Protein AF-A0A937VJ10-F1 (afdb_monomer_lite)

Radius of gyration: 23.62 Å; chains: 1; bounding box: 60×44×67 Å

pLDDT: mean 88.99, std 10.82, range [24.97, 98.38]

Foldseek 3Di:
DPLPDDDDDLVVQLVVQVVCCVVVVDRSQVCCVPLPQVLLVQVVKGLWFDPVCVVVDDFFWEFPLVQAARDPPGDIDTFDGDGGNGRRAGMDGDQVSVVQVLLCLLVQQAGPVGDGSADNVRSCQQPDFSAFDAALQVFPQHDGWGHGNQWIWDDDPNFTKIKHWHDDGRKTKMKMAGNVVRDIDIDIGRYDDPRVVVRSQVVQQVVQVVVVHHRDDDDPDDQQFADPQVLQFAKWAWPDPVAPPRIWTWDDDPRFTWIDHPNDIFTWGDASRDPQWTQTPDPVQRHAIFHFWADPVSRRAKTDRAQTITGGPDDDPPVVTDDAAAPDDDPADLVQAFAKWAFPDSVQGIWGWHDHNNWIWIFGRYSNRDIFTWHDPDDQWTAGHPDPPRDWIKHFDDDDPRHGQWIQTPPTIIGGPDDPDPPD

Sequence (424 aa):
APGRRLAYSNDGFKIAGVVIEAVSGECADRYVAVHIMRPLHMDVSRARITAADRCRAATGYVRTAHHGASHGLHPRCLAPWVVGASADGSVIS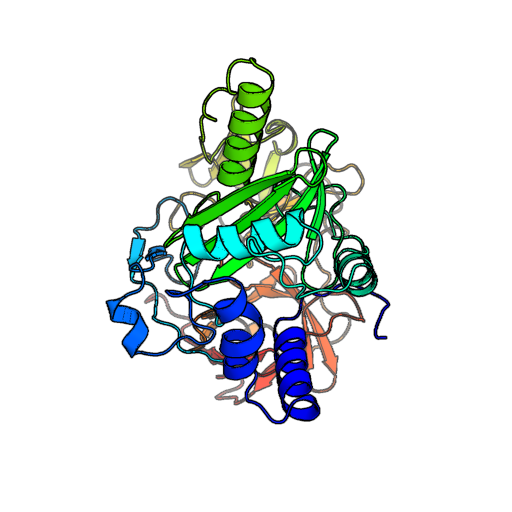SGPDLCALVRMFLREGQTDDGVRLLSPASWATMRRAHVGVPAGLLGSFGQDAQLGYGLFSGELDGHRCIWHPGRMPGFSALFLADLDERLGVVVLANGEAHIEQIALHALRAVRTARHGQAPPGLPVVDPCVCDAPEAFAGRFIAGDPETLPREVDLRSEDVYVTLAADGERVRLEPSRFARDAFLVPLPEWERYLLRVQRDADRLPVVLTHGSRWWKRATEHDVAAVLPAPPAAPMSVAADSVQGRYSSHNRFFPCLDVFARRGALLLAMPGPLGRESPLVEIGDGVFRVGEEDWHPERLVFDAFIDGRPTRARLDFEIYYREECDGPLC

Secondary structure (DSSP, 8-state):
-TTSS----HHHHHHHHHHHHHHHSS-HHHHHIIIIITTTT-TT-BSSB-GGGGGTSPPPEEE--SSS---TTSPEEEPPPP-B-STTT--B--HHHHHHHHHHHHTTTB-TTS-BSS-HHHHHHHTS--EEPPTTTTGGG-SS-EE-SS-EEEEETTEEEEEEEEEETTEEEEEEEETTTTEEEEEEESSS--HHHHHHHHHHHHHHHHTTPPPPPPP---TTB-SSGGGG-EEEEESSTT-SSSEEEEEEETTEEEEEETTEEEE-EE-SSSTTEEE-SSGGGSSS-EEEEE-TT--EEEEEETTEEEEESS----TTTSPPPPSS--SS-HHHH-EEEE-S-SSS-EEEEEEETTEEEEEE-STT-EEEEEEEEETTEEEESSSTT---EEEEEEEETTEEEEEEETTEEEEE----STT-

Structure (mmCIF, N/CA/C/O backbone):
data_AF-A0A937VJ10-F1
#
_entry.id   AF-A0A937VJ10-F1
#
loop_
_atom_site.group_PDB
_atom_site.id
_atom_site.type_symbol
_atom_site.label_atom_id
_atom_site.label_alt_id
_atom_site.label_comp_id
_atom_site.label_asym_id
_atom_site.label_entity_id
_atom_site.label_seq_id
_atom_site.pdbx_PDB_ins_code
_atom_site.Cartn_x
_atom_site.Cartn_y
_atom_site.Cartn_z
_atom_site.occupancy
_atom_site.B_iso_or_equiv
_atom_site.auth_seq_id
_atom_site.auth_comp_id
_atom_site.auth_asym_id
_atom_site.auth_atom_id
_atom_site.pdbx_PDB_model_num
ATOM 1 N N . ALA A 1 1 ? 2.616 -23.279 1.214 1.00 77.19 1 ALA A N 1
ATOM 2 C CA . ALA A 1 1 ? 1.480 -23.794 2.015 1.00 77.19 1 ALA A CA 1
ATOM 3 C C . ALA A 1 1 ? 1.028 -22.733 3.022 1.00 77.19 1 ALA A C 1
ATOM 5 O O . ALA A 1 1 ? 1.880 -21.940 3.429 1.00 77.19 1 ALA A O 1
ATOM 6 N N . PRO A 1 2 ? -0.261 -22.705 3.418 1.00 85.62 2 PRO A N 1
ATOM 7 C CA . PRO A 1 2 ? -0.773 -21.785 4.438 1.00 85.62 2 PRO A CA 1
ATOM 8 C C . PRO A 1 2 ? 0.067 -21.795 5.725 1.00 85.62 2 PRO A C 1
ATOM 10 O O . PRO A 1 2 ? 0.597 -22.835 6.115 1.00 85.62 2 PRO A O 1
ATOM 13 N N . GLY A 1 3 ? 0.226 -20.628 6.356 1.00 85.06 3 GLY A N 1
ATOM 14 C CA . GLY A 1 3 ? 0.994 -20.461 7.600 1.00 85.06 3 GLY A CA 1
ATOM 15 C C . GLY A 1 3 ? 2.519 -20.370 7.446 1.00 85.06 3 GLY A C 1
ATOM 16 O O . GLY A 1 3 ? 3.216 -20.266 8.448 1.00 85.06 3 GLY A O 1
ATOM 17 N N . ARG A 1 4 ? 3.066 -20.407 6.220 1.00 85.44 4 ARG A N 1
ATOM 18 C CA . ARG A 1 4 ? 4.526 -20.356 5.986 1.00 85.44 4 ARG A CA 1
ATOM 19 C C . ARG A 1 4 ? 5.094 -18.954 5.769 1.00 85.44 4 ARG A C 1
ATOM 21 O O . ARG A 1 4 ? 6.273 -18.751 6.034 1.00 85.44 4 ARG A O 1
ATOM 28 N N . ARG A 1 5 ? 4.304 -18.026 5.227 1.00 83.25 5 ARG A N 1
ATOM 29 C CA . ARG A 1 5 ? 4.744 -16.678 4.832 1.00 83.25 5 ARG A CA 1
ATOM 30 C C . ARG A 1 5 ? 3.630 -15.665 5.057 1.00 83.25 5 ARG A C 1
ATOM 32 O O . ARG A 1 5 ? 2.455 -16.031 5.040 1.00 83.25 5 ARG A O 1
ATOM 39 N N . LEU A 1 6 ? 4.019 -14.406 5.229 1.00 83.25 6 LEU A N 1
ATOM 40 C CA . LEU A 1 6 ? 3.105 -13.272 5.250 1.00 83.25 6 LEU A CA 1
ATOM 41 C C . LEU A 1 6 ? 2.887 -12.757 3.824 1.00 83.25 6 LEU A C 1
ATOM 43 O O . LEU A 1 6 ? 3.840 -12.370 3.155 1.00 83.25 6 LEU A O 1
ATOM 47 N N . ALA A 1 7 ? 1.627 -12.703 3.407 1.00 82.94 7 ALA A N 1
ATOM 48 C CA . ALA A 1 7 ? 1.158 -11.901 2.286 1.00 82.94 7 ALA A CA 1
ATOM 49 C C . ALA A 1 7 ? -0.131 -11.211 2.748 1.00 82.94 7 ALA A C 1
ATOM 51 O O . ALA A 1 7 ? -1.088 -11.891 3.126 1.00 82.94 7 ALA A O 1
ATOM 52 N N . TYR A 1 8 ? -0.131 -9.877 2.810 1.00 85.06 8 TYR A N 1
ATOM 53 C CA . TYR A 1 8 ? -1.314 -9.129 3.236 1.00 85.06 8 TYR A CA 1
ATOM 54 C C . TYR A 1 8 ? -2.444 -9.346 2.224 1.00 85.06 8 TYR A C 1
ATOM 56 O O . TYR A 1 8 ? -2.220 -9.234 1.022 1.00 85.06 8 TYR A O 1
ATOM 64 N N . SER A 1 9 ? -3.647 -9.672 2.699 1.00 87.56 9 SER A N 1
ATOM 65 C CA . SER A 1 9 ? -4.770 -10.029 1.831 1.00 87.56 9 SER A CA 1
ATOM 66 C C . SER A 1 9 ? -6.063 -9.397 2.324 1.00 87.56 9 SER A C 1
ATOM 68 O O . SER A 1 9 ? -6.604 -9.788 3.359 1.00 87.56 9 SER A O 1
ATOM 70 N N . ASN A 1 10 ? -6.583 -8.458 1.534 1.00 89.31 10 ASN A N 1
ATOM 71 C CA . ASN A 1 10 ? -7.931 -7.927 1.722 1.00 89.31 10 ASN A CA 1
ATOM 72 C C . ASN A 1 10 ? -8.978 -9.037 1.564 1.00 89.31 10 ASN A C 1
ATOM 74 O O . ASN A 1 10 ? -9.898 -9.134 2.369 1.00 89.31 10 ASN A O 1
ATOM 78 N N . ASP A 1 11 ? -8.804 -9.944 0.599 1.00 89.81 11 ASP A N 1
ATOM 79 C CA . ASP A 1 11 ? -9.727 -11.068 0.401 1.00 89.81 11 ASP A CA 1
ATOM 80 C C . ASP A 1 11 ? -9.789 -12.002 1.615 1.00 89.81 11 ASP A C 1
ATOM 82 O O . ASP A 1 11 ? -10.864 -12.496 1.951 1.00 89.81 11 ASP A O 1
ATOM 86 N N . GLY A 1 12 ? -8.682 -12.170 2.345 1.00 92.88 12 GLY A N 1
ATOM 87 C CA . GLY A 1 12 ? -8.679 -12.869 3.631 1.00 92.88 12 GLY A CA 1
ATOM 88 C C . GLY A 1 12 ? -9.650 -12.252 4.646 1.00 92.88 12 GLY A C 1
ATOM 89 O O . GLY A 1 12 ? -10.394 -12.976 5.308 1.00 92.88 12 GLY A O 1
ATOM 90 N N . PHE A 1 13 ? -9.715 -10.919 4.724 1.00 94.94 13 PHE A N 1
ATOM 91 C CA . PHE A 1 13 ? -10.689 -10.220 5.570 1.00 94.94 13 PHE A CA 1
ATOM 92 C C . PHE A 1 13 ? -12.114 -10.285 5.008 1.00 94.94 13 PHE A C 1
ATOM 94 O O . PHE A 1 13 ? -13.057 -10.422 5.786 1.00 94.94 13 PHE A O 1
ATOM 101 N N . LYS A 1 14 ? -12.303 -10.283 3.681 1.00 95.31 14 LYS A N 1
ATOM 102 C CA . LYS A 1 14 ? -13.626 -10.531 3.071 1.00 95.31 14 LYS A CA 1
ATOM 103 C C . LYS A 1 14 ? -14.164 -11.911 3.458 1.00 95.31 14 LYS A C 1
ATOM 105 O O . LYS A 1 14 ? -15.323 -12.020 3.852 1.00 95.31 14 LYS A O 1
ATOM 110 N N . ILE A 1 15 ? -13.313 -12.940 3.424 1.00 96.19 15 ILE A N 1
ATOM 111 C CA . ILE A 1 15 ? -13.651 -14.294 3.886 1.00 96.19 15 ILE A CA 1
ATOM 112 C C . ILE A 1 15 ? -13.994 -14.281 5.379 1.00 96.19 15 ILE A C 1
ATOM 114 O O . ILE A 1 15 ? -14.984 -14.892 5.769 1.00 96.19 15 ILE A O 1
ATOM 118 N N . ALA A 1 16 ? -13.241 -13.557 6.215 1.00 96.25 16 ALA A N 1
ATOM 119 C CA . ALA A 1 16 ? -13.581 -13.407 7.633 1.00 96.25 16 ALA A CA 1
ATOM 120 C C . ALA A 1 16 ? -14.975 -12.779 7.834 1.00 96.25 16 ALA A C 1
ATOM 122 O O . ALA A 1 16 ? -15.719 -13.217 8.708 1.00 96.25 16 ALA A O 1
ATOM 123 N N . GLY A 1 17 ? -15.361 -11.822 6.984 1.00 97.12 17 GLY A N 1
ATOM 124 C CA . GLY A 1 17 ? -16.726 -11.295 6.917 1.00 97.12 17 GLY A CA 1
ATOM 125 C C . GLY A 1 17 ? -17.764 -12.382 6.635 1.00 97.12 17 GLY A C 1
ATOM 126 O O . GLY A 1 17 ? -18.706 -12.535 7.403 1.00 97.12 17 GLY A O 1
ATOM 127 N N . VAL A 1 18 ? -17.553 -13.204 5.605 1.00 97.44 18 VAL A N 1
ATOM 128 C CA . VAL A 1 18 ? -18.451 -14.333 5.280 1.00 97.44 18 VAL A CA 1
ATOM 129 C C . VAL A 1 18 ? -18.530 -15.349 6.428 1.00 97.44 18 VAL A C 1
ATOM 131 O O . VAL A 1 18 ? -19.596 -15.895 6.699 1.00 97.44 18 VAL A O 1
ATOM 134 N N . VAL A 1 19 ? -17.431 -15.589 7.150 1.00 98.25 19 VAL A N 1
ATOM 135 C CA . VAL A 1 19 ? -17.434 -16.452 8.344 1.00 98.25 19 VAL A CA 1
ATOM 136 C C . VAL A 1 19 ? -18.310 -15.862 9.452 1.00 98.25 19 VAL A C 1
ATOM 138 O O . VAL A 1 19 ? -19.064 -16.606 10.079 1.00 98.25 19 VAL A O 1
ATOM 141 N N . ILE A 1 20 ? -18.257 -14.543 9.677 1.00 97.81 20 ILE A N 1
ATOM 142 C CA . ILE A 1 20 ? -19.157 -13.860 10.621 1.00 97.81 20 ILE A CA 1
ATOM 143 C C . ILE A 1 20 ? -20.613 -14.095 10.212 1.00 97.81 20 ILE A C 1
ATOM 145 O O . ILE A 1 20 ? -21.423 -14.461 11.063 1.00 97.81 20 ILE A O 1
ATOM 149 N N . GLU A 1 21 ? -20.942 -13.955 8.928 1.00 98.00 21 GLU A N 1
ATOM 150 C CA . GLU A 1 21 ? -22.304 -14.169 8.420 1.00 98.00 21 GLU A CA 1
ATOM 151 C C . GLU A 1 21 ? -22.778 -15.607 8.619 1.00 98.00 21 GLU A C 1
ATOM 153 O O . GLU A 1 21 ? -23.867 -15.837 9.142 1.00 98.00 21 GLU A O 1
ATOM 158 N N . ALA A 1 22 ? -21.938 -16.580 8.269 1.00 98.38 22 ALA A N 1
ATOM 159 C CA . ALA A 1 22 ? -22.263 -17.995 8.388 1.00 98.38 22 ALA A CA 1
ATOM 160 C C . ALA A 1 22 ? -22.484 -18.435 9.845 1.00 98.38 22 ALA A C 1
ATOM 162 O O . ALA A 1 22 ? -23.344 -19.274 10.107 1.00 98.38 22 ALA A O 1
ATOM 163 N N . VAL A 1 23 ? -21.713 -17.888 10.792 1.00 98.38 23 VAL A N 1
ATOM 164 C CA . VAL A 1 23 ? -21.802 -18.262 12.214 1.00 98.38 23 VAL A CA 1
ATOM 165 C C . VAL A 1 23 ? -22.909 -17.501 12.943 1.00 98.38 23 VAL A C 1
ATOM 167 O O . VAL A 1 23 ? -23.588 -18.082 13.786 1.00 98.38 23 VAL A O 1
ATOM 170 N N . SER A 1 24 ? -23.089 -16.211 12.652 1.00 97.88 24 SER A N 1
ATOM 171 C CA . SER A 1 24 ? -24.062 -15.366 13.360 1.00 97.88 24 SER A CA 1
ATOM 172 C C . SER A 1 24 ? -25.461 -15.380 12.740 1.00 97.88 24 SER A C 1
ATOM 174 O O . SER A 1 24 ? -26.435 -15.110 13.439 1.00 97.88 24 SER A O 1
ATOM 176 N N . GLY A 1 25 ? -25.577 -15.665 11.438 1.00 98.00 25 GLY A N 1
ATOM 177 C CA . GLY A 1 25 ? -26.807 -15.465 10.670 1.00 98.00 25 GLY A CA 1
ATOM 178 C C . GLY A 1 25 ? -27.120 -13.993 10.355 1.00 98.00 25 GLY A C 1
ATOM 179 O O . GLY A 1 25 ? -28.189 -13.701 9.820 1.00 98.00 25 GLY A O 1
ATOM 180 N N . GLU A 1 26 ? -26.219 -13.059 10.674 1.00 97.69 26 GLU A N 1
ATOM 181 C CA . GLU A 1 26 ? -26.354 -11.627 10.390 1.00 97.69 26 GLU A CA 1
ATOM 182 C C . GLU A 1 26 ? -25.357 -11.181 9.318 1.00 97.69 26 GLU A C 1
ATOM 184 O O . GLU A 1 26 ? -24.217 -11.630 9.323 1.00 97.69 26 GLU A O 1
ATOM 189 N N . CYS A 1 27 ? -25.738 -10.235 8.450 1.00 96.88 27 CYS A N 1
ATOM 190 C CA . CYS A 1 27 ? -24.783 -9.593 7.539 1.00 96.88 27 CYS A CA 1
ATOM 191 C C . CYS A 1 27 ? -23.604 -8.998 8.327 1.00 96.88 27 CYS A C 1
ATOM 193 O O . CYS A 1 27 ? -23.821 -8.367 9.369 1.00 96.88 27 CYS A O 1
ATOM 195 N N . ALA A 1 28 ? -22.374 -9.135 7.825 1.00 97.12 28 ALA A N 1
ATOM 196 C CA . ALA A 1 28 ? -21.173 -8.760 8.577 1.00 97.12 28 ALA A CA 1
ATOM 197 C C . ALA A 1 28 ? -21.174 -7.277 8.996 1.00 97.12 28 ALA A C 1
ATOM 199 O O . ALA A 1 28 ? -20.828 -6.944 10.132 1.00 97.12 28 ALA A O 1
ATOM 200 N N . ASP A 1 29 ? -21.632 -6.378 8.118 1.00 97.06 29 ASP A N 1
ATOM 201 C CA . ASP A 1 29 ? -21.754 -4.949 8.417 1.00 97.06 29 ASP A CA 1
ATOM 202 C C . ASP A 1 29 ? -22.776 -4.675 9.531 1.00 97.06 29 ASP A C 1
ATOM 204 O O . ASP A 1 29 ? -22.542 -3.852 10.421 1.00 97.06 29 ASP A O 1
ATOM 208 N N . ARG A 1 30 ? -23.892 -5.411 9.542 1.00 97.25 30 ARG A N 1
ATOM 209 C CA . ARG A 1 30 ? -24.897 -5.311 10.605 1.00 97.25 30 ARG A CA 1
ATOM 210 C C . ARG A 1 30 ? -24.346 -5.824 11.930 1.00 97.25 30 ARG A C 1
ATOM 212 O O . ARG A 1 30 ? -24.546 -5.160 12.948 1.00 97.25 30 ARG A O 1
ATOM 219 N N . TYR A 1 31 ? -23.620 -6.940 11.905 1.00 97.88 31 TYR A N 1
ATOM 220 C CA . TYR A 1 31 ? -22.996 -7.506 13.094 1.00 97.88 31 TYR A CA 1
ATOM 221 C C . TYR A 1 31 ? -22.030 -6.500 13.736 1.00 97.88 31 TYR A C 1
ATOM 223 O O . TYR A 1 31 ? -22.146 -6.194 14.922 1.00 97.88 31 TYR A O 1
ATOM 231 N N . VAL A 1 32 ? -21.131 -5.899 12.947 1.00 97.50 32 VAL A N 1
ATOM 232 C CA . VAL A 1 32 ? -20.196 -4.866 13.427 1.00 97.50 32 VAL A CA 1
ATOM 233 C C . VAL A 1 32 ? -20.946 -3.649 13.981 1.00 97.50 32 VAL A C 1
ATOM 235 O O . VAL A 1 32 ? -20.608 -3.147 15.054 1.00 97.50 32 VAL A O 1
ATOM 238 N N . ALA A 1 33 ? -21.989 -3.179 13.293 1.00 97.75 33 ALA A N 1
ATOM 239 C CA . ALA A 1 33 ? -22.765 -2.029 13.751 1.00 97.75 33 ALA A CA 1
ATOM 240 C C . ALA A 1 33 ? -23.465 -2.285 15.102 1.00 97.75 33 ALA A C 1
ATOM 242 O O . ALA A 1 33 ? -23.475 -1.416 15.976 1.00 97.75 33 ALA A O 1
ATOM 243 N N . VAL A 1 34 ? -24.051 -3.473 15.283 1.00 97.69 34 VAL A N 1
ATOM 244 C CA . VAL A 1 34 ? -24.857 -3.826 16.462 1.00 97.69 34 VAL A CA 1
ATOM 245 C C . VAL A 1 34 ? -23.997 -4.251 17.647 1.00 97.69 34 VAL A C 1
ATOM 247 O O . VAL A 1 34 ? -24.265 -3.807 18.761 1.00 97.69 34 VAL A O 1
ATOM 250 N N . HIS A 1 35 ? -22.989 -5.092 17.419 1.00 97.00 35 HIS A N 1
ATOM 251 C CA . HIS A 1 35 ? -22.239 -5.766 18.484 1.00 97.00 35 HIS A CA 1
ATOM 252 C C . HIS A 1 35 ? -20.903 -5.097 18.812 1.00 97.00 35 HIS A C 1
ATOM 254 O O . HIS A 1 35 ? -20.296 -5.434 19.823 1.00 97.00 35 HIS A O 1
ATOM 260 N N . ILE A 1 36 ? -20.441 -4.147 17.990 1.00 97.06 36 ILE A N 1
ATOM 261 C CA . ILE A 1 36 ? -19.168 -3.439 18.209 1.00 97.06 36 ILE A CA 1
ATOM 262 C C . ILE A 1 36 ? -19.387 -1.927 18.288 1.00 97.06 36 ILE A C 1
ATOM 264 O O . ILE A 1 36 ? -19.109 -1.324 19.320 1.00 97.06 36 ILE A O 1
ATOM 268 N N . MET A 1 37 ? -19.915 -1.302 17.231 1.00 98.12 37 MET A N 1
ATOM 269 C CA . MET A 1 37 ? -20.029 0.163 17.168 1.00 98.12 37 MET A CA 1
ATOM 270 C C . MET A 1 37 ? -21.021 0.719 18.194 1.00 98.12 37 MET A C 1
ATOM 272 O O . MET A 1 37 ? -20.708 1.687 18.882 1.00 98.12 37 MET A O 1
ATOM 276 N N . ARG A 1 38 ? -22.203 0.102 18.330 1.00 97.62 38 ARG A N 1
ATOM 277 C CA . ARG A 1 38 ? -23.229 0.566 19.275 1.00 97.62 38 ARG A CA 1
ATOM 278 C C . ARG A 1 38 ? -22.782 0.469 20.745 1.00 97.62 38 ARG A C 1
ATOM 280 O O . ARG A 1 38 ? -22.933 1.473 21.433 1.00 97.62 38 ARG A O 1
ATOM 287 N N . PRO A 1 39 ? -22.208 -0.647 21.240 1.00 97.31 39 PRO A N 1
ATOM 288 C CA . PRO A 1 39 ? -21.674 -0.701 22.605 1.00 97.31 39 PRO A CA 1
ATOM 289 C C . PRO A 1 39 ? -20.515 0.271 22.860 1.00 97.31 39 PRO A C 1
ATOM 291 O O . PRO A 1 39 ? -20.266 0.639 23.998 1.00 97.31 39 PRO A O 1
ATOM 294 N N . LEU A 1 40 ? -19.796 0.689 21.814 1.00 98.19 40 LEU A N 1
ATOM 295 C CA . LEU A 1 40 ? -18.736 1.697 21.910 1.00 98.19 40 LEU A CA 1
ATOM 296 C C . LEU A 1 40 ? -19.241 3.139 21.775 1.00 98.19 40 LEU A C 1
ATOM 298 O O . LEU A 1 40 ? -18.423 4.057 21.802 1.00 98.19 40 LEU A O 1
ATOM 302 N N . HIS A 1 41 ? -20.551 3.348 21.608 1.00 97.50 41 HIS A N 1
ATOM 303 C CA . HIS A 1 41 ? -21.148 4.659 21.332 1.00 97.50 41 HIS A CA 1
ATOM 304 C C . HIS A 1 41 ? -20.530 5.359 20.106 1.00 97.50 41 HIS A C 1
ATOM 306 O O . HIS A 1 41 ? -20.336 6.572 20.081 1.00 97.50 41 HIS A O 1
ATOM 312 N N . MET A 1 42 ? -20.203 4.584 19.067 1.00 98.00 42 MET A N 1
ATOM 313 C CA . MET A 1 42 ? -19.689 5.090 17.790 1.00 98.00 42 MET A CA 1
ATOM 314 C C . MET A 1 42 ? -20.848 5.531 16.877 1.00 98.00 42 MET A C 1
ATOM 316 O O . MET A 1 42 ? -21.098 4.944 15.821 1.00 98.00 42 MET A O 1
ATOM 320 N N . ASP A 1 43 ? -21.607 6.535 17.317 1.00 95.44 43 ASP A N 1
ATOM 321 C CA . ASP A 1 43 ? -22.927 6.879 16.766 1.00 95.44 43 ASP A CA 1
ATOM 322 C C . ASP A 1 43 ? -22.887 7.413 15.319 1.00 95.44 43 ASP A C 1
ATOM 324 O O . ASP A 1 43 ? -23.846 7.274 14.537 1.00 95.44 43 ASP A O 1
ATOM 328 N N . VAL A 1 44 ? -21.768 8.022 14.919 1.00 96.12 44 VAL A N 1
ATOM 329 C CA . VAL A 1 44 ? -21.597 8.567 13.564 1.00 96.12 44 VAL A CA 1
ATOM 330 C C . VAL A 1 44 ? -20.914 7.588 12.615 1.00 96.12 44 VAL A C 1
ATOM 332 O O . VAL A 1 44 ? -20.990 7.781 11.401 1.00 96.12 44 VAL A O 1
ATOM 335 N N . SER A 1 45 ? -20.334 6.511 13.142 1.00 97.31 45 SER A N 1
ATOM 336 C CA . SER A 1 45 ? -19.679 5.465 12.361 1.00 97.31 45 SER A CA 1
ATOM 337 C C . SER A 1 45 ? -20.664 4.583 11.602 1.00 97.31 45 SER A C 1
ATOM 339 O O . SER A 1 45 ? -21.820 4.403 11.991 1.00 97.31 45 SER A O 1
ATOM 341 N N . ARG A 1 46 ? -20.210 4.033 10.478 1.00 96.06 46 ARG A N 1
ATOM 342 C CA . ARG A 1 46 ? -20.966 3.120 9.619 1.00 96.06 46 ARG A CA 1
ATOM 343 C C . ARG A 1 46 ? -20.074 1.947 9.245 1.00 96.06 46 ARG A C 1
ATOM 345 O O . ARG A 1 46 ? -18.935 2.146 8.839 1.00 96.06 46 ARG A O 1
ATOM 352 N N . ALA A 1 47 ? -20.602 0.731 9.356 1.00 96.50 47 ALA A N 1
ATOM 353 C CA . ALA A 1 47 ? -19.895 -0.505 9.009 1.00 96.50 47 ALA A CA 1
ATOM 354 C C . ALA A 1 47 ? -19.963 -0.861 7.509 1.00 96.50 47 ALA A C 1
ATOM 356 O O . ALA A 1 47 ? -19.506 -1.922 7.094 1.00 96.50 47 ALA A O 1
ATOM 357 N N . ARG A 1 48 ? -20.556 0.026 6.706 1.00 96.12 48 ARG A N 1
ATOM 358 C CA . ARG A 1 48 ? -20.597 -0.034 5.247 1.00 96.12 48 ARG A CA 1
ATOM 359 C C . ARG A 1 48 ? -20.533 1.382 4.684 1.00 96.12 48 ARG A C 1
ATOM 361 O O . ARG A 1 48 ? -20.980 2.324 5.338 1.00 96.12 48 ARG A O 1
ATOM 368 N N . ILE A 1 49 ? -20.071 1.503 3.449 1.00 95.38 49 ILE A N 1
ATOM 369 C CA . ILE A 1 49 ? -20.054 2.739 2.672 1.00 95.38 49 ILE A CA 1
ATOM 370 C C . ILE A 1 49 ? -21.165 2.682 1.626 1.00 95.38 49 ILE A C 1
ATOM 372 O O . ILE A 1 49 ? -21.176 1.801 0.765 1.00 95.38 49 ILE A O 1
ATOM 376 N N . THR A 1 50 ? -22.081 3.645 1.659 1.00 95.00 50 THR A N 1
ATOM 377 C CA . THR A 1 50 ? -23.151 3.815 0.667 1.00 95.00 50 THR A CA 1
ATOM 378 C C . THR A 1 50 ? -22.989 5.122 -0.109 1.00 95.00 50 THR A C 1
ATOM 380 O O . THR A 1 50 ? -22.214 6.002 0.260 1.00 95.00 50 THR A O 1
ATOM 383 N N . ALA A 1 51 ? -23.734 5.289 -1.206 1.00 93.38 51 ALA A N 1
ATOM 384 C CA . ALA A 1 51 ? -23.741 6.553 -1.948 1.00 93.38 51 ALA A CA 1
ATOM 385 C C . ALA A 1 51 ? -24.268 7.733 -1.106 1.00 93.38 51 ALA A C 1
ATOM 387 O O . ALA A 1 51 ? -23.801 8.858 -1.274 1.00 93.38 51 ALA A O 1
ATOM 388 N N . ALA A 1 52 ? -25.197 7.477 -0.178 1.00 92.44 52 ALA A N 1
ATOM 389 C CA . ALA A 1 52 ? -25.772 8.501 0.693 1.00 92.44 52 ALA A CA 1
ATOM 390 C C . ALA A 1 52 ? -24.758 9.054 1.710 1.00 92.44 52 ALA A C 1
ATOM 392 O O . ALA A 1 52 ? -24.854 10.214 2.115 1.00 92.44 52 ALA A O 1
ATOM 393 N N . ASP A 1 53 ? -23.751 8.260 2.084 1.00 93.38 53 ASP A N 1
ATOM 394 C CA . ASP A 1 53 ? -22.713 8.695 3.021 1.00 93.38 53 ASP A CA 1
ATOM 395 C C . ASP A 1 53 ? -21.810 9.787 2.430 1.00 93.38 53 ASP A C 1
ATOM 397 O O . ASP A 1 53 ? -21.190 10.542 3.180 1.00 93.38 53 ASP A O 1
ATOM 401 N N . ARG A 1 54 ? -21.795 9.956 1.098 1.00 90.62 54 ARG A N 1
ATOM 402 C CA . ARG A 1 54 ? -21.007 10.992 0.412 1.00 90.62 54 ARG A CA 1
ATOM 403 C C . ARG A 1 54 ? -21.332 12.405 0.892 1.00 90.62 54 ARG A C 1
ATOM 405 O O . ARG A 1 54 ? -20.446 13.247 0.931 1.00 90.62 54 ARG A O 1
ATOM 412 N N . CYS A 1 55 ? -22.581 12.667 1.278 1.00 89.62 55 CYS A N 1
ATOM 413 C CA . CYS A 1 55 ? -23.004 13.976 1.783 1.00 89.62 55 CYS A CA 1
ATOM 414 C C . CYS A 1 55 ? -22.533 14.259 3.220 1.00 89.62 55 CYS A C 1
ATOM 416 O O . CYS A 1 55 ? -22.663 15.385 3.690 1.00 89.62 55 CYS A O 1
ATOM 418 N N . ARG A 1 56 ? -22.039 13.239 3.932 1.00 88.81 56 ARG A N 1
ATOM 419 C CA . ARG A 1 56 ? -21.636 13.316 5.346 1.00 88.81 56 ARG A CA 1
ATOM 420 C C . ARG A 1 56 ? -20.141 13.086 5.554 1.00 88.81 56 ARG A C 1
ATOM 422 O O . ARG A 1 56 ? -19.611 13.482 6.587 1.00 88.81 56 ARG A O 1
ATOM 429 N N . ALA A 1 57 ? -19.482 12.424 4.609 1.00 92.88 57 ALA A N 1
ATOM 430 C CA . ALA A 1 57 ? -18.047 12.191 4.625 1.00 92.88 57 ALA A CA 1
ATOM 431 C C . ALA A 1 57 ? -17.270 13.426 4.147 1.00 92.88 57 ALA A C 1
ATOM 433 O O . ALA A 1 57 ? -17.771 14.240 3.372 1.00 92.88 57 ALA A O 1
ATOM 434 N N . ALA A 1 58 ? -16.013 13.541 4.579 1.00 95.00 58 ALA A N 1
ATOM 435 C CA . ALA A 1 58 ? -15.097 14.523 4.013 1.00 95.00 58 ALA A CA 1
ATOM 436 C C . ALA A 1 58 ? -14.881 14.258 2.512 1.00 95.00 58 ALA A C 1
ATOM 438 O O . ALA A 1 58 ? -14.836 13.109 2.074 1.00 95.00 58 ALA A O 1
ATOM 439 N N . THR A 1 59 ? -14.694 15.316 1.724 1.00 94.62 59 THR A N 1
ATOM 440 C CA . THR A 1 59 ? -14.314 15.186 0.311 1.00 94.62 59 THR A CA 1
ATOM 441 C C . THR A 1 59 ? -12.903 14.616 0.216 1.00 94.62 59 THR A C 1
ATOM 443 O O . THR A 1 59 ? -11.968 15.250 0.697 1.00 94.62 59 THR A O 1
ATOM 446 N N . GLY A 1 60 ? -12.746 13.434 -0.381 1.00 93.06 60 GLY A N 1
ATOM 447 C CA . GLY A 1 60 ? -11.441 12.805 -0.594 1.00 93.06 60 GLY A CA 1
ATOM 448 C C . GLY A 1 60 ? -10.696 13.402 -1.786 1.00 93.06 60 GLY A C 1
ATOM 449 O O . GLY A 1 60 ? -11.309 13.728 -2.807 1.00 93.06 60 GLY A O 1
ATOM 450 N N . TYR A 1 61 ? -9.372 13.500 -1.671 1.00 90.44 61 TYR A N 1
ATOM 451 C CA . TYR A 1 61 ? -8.496 14.026 -2.717 1.00 90.44 61 TYR A CA 1
ATOM 452 C C . TYR A 1 61 ? -7.394 13.031 -3.071 1.00 90.44 61 TYR A C 1
ATOM 454 O O . TYR A 1 61 ? -6.685 12.537 -2.197 1.00 90.44 61 TYR A O 1
ATOM 462 N N . VAL A 1 62 ? -7.209 12.780 -4.362 1.00 85.31 62 VAL A N 1
ATOM 463 C CA . VAL A 1 62 ? -6.037 12.074 -4.897 1.00 85.31 62 VAL A CA 1
ATOM 464 C C . VAL A 1 62 ? -5.194 13.052 -5.694 1.00 85.31 62 VAL A C 1
ATOM 466 O O . VAL A 1 62 ? -5.634 14.155 -6.024 1.00 85.31 62 VAL A O 1
ATOM 469 N N . ARG A 1 63 ? -3.958 12.675 -5.993 1.00 79.31 63 ARG A N 1
ATOM 470 C CA . ARG A 1 63 ? -3.181 13.409 -6.980 1.00 79.31 63 ARG A CA 1
ATOM 471 C C . ARG A 1 63 ? -3.655 13.027 -8.371 1.00 79.31 63 ARG A C 1
ATOM 473 O O . ARG A 1 63 ? -3.976 11.872 -8.621 1.00 79.31 63 ARG A O 1
ATOM 480 N N . THR A 1 64 ? -3.685 14.014 -9.255 1.00 68.50 64 THR A N 1
ATOM 481 C CA . THR A 1 64 ? -4.040 13.861 -10.674 1.00 68.50 64 THR A CA 1
ATOM 482 C C . THR A 1 64 ? -3.090 12.969 -11.444 1.00 68.50 64 THR A C 1
ATOM 484 O O . THR A 1 64 ? -3.417 12.724 -12.597 1.00 68.50 64 THR A O 1
ATOM 487 N N . ALA A 1 65 ? -1.974 12.529 -10.824 1.00 60.12 65 ALA A N 1
ATOM 488 C CA . ALA A 1 65 ? -0.934 11.673 -11.387 1.00 60.12 65 ALA A CA 1
ATOM 489 C C . ALA A 1 65 ? -1.528 10.859 -12.524 1.00 60.12 65 ALA A C 1
ATOM 491 O O . ALA A 1 65 ? -2.285 9.912 -12.283 1.00 60.12 65 ALA A O 1
ATOM 492 N N . HIS A 1 66 ? -1.290 11.333 -13.748 1.00 51.22 66 HIS A N 1
ATOM 493 C CA . HIS A 1 66 ? -1.833 10.727 -14.942 1.00 51.22 66 HIS A CA 1
ATOM 494 C C . HIS A 1 66 ? -1.102 9.392 -15.070 1.00 51.22 66 HIS A C 1
ATOM 496 O O . HIS A 1 66 ? -0.067 9.273 -15.708 1.00 51.22 66 HIS A O 1
ATOM 502 N N . HIS A 1 67 ? -1.629 8.378 -14.383 1.00 52.78 67 HIS A N 1
ATOM 503 C CA . HIS A 1 67 ? -1.240 6.986 -14.539 1.00 52.78 67 HIS A CA 1
ATOM 504 C C . HIS A 1 67 ? 0.245 6.698 -14.183 1.00 52.78 67 HIS A C 1
ATOM 506 O O . HIS A 1 67 ? 0.852 5.808 -14.775 1.00 52.78 67 HIS A O 1
ATOM 512 N N . GLY A 1 68 ? 0.838 7.446 -13.235 1.00 56.88 68 GLY A N 1
ATOM 513 C CA . GLY A 1 68 ? 2.257 7.368 -12.830 1.00 56.88 68 GLY A CA 1
ATOM 514 C C . GLY A 1 68 ? 2.495 7.277 -11.312 1.00 56.88 68 GLY A C 1
ATOM 515 O O . GLY A 1 68 ? 1.556 7.118 -10.525 1.00 56.88 68 GLY A O 1
ATOM 516 N N . ALA A 1 69 ? 3.757 7.363 -10.877 1.00 60.03 69 ALA A N 1
ATOM 517 C CA . ALA A 1 69 ? 4.107 7.437 -9.458 1.00 60.03 69 ALA A CA 1
ATOM 518 C C . ALA A 1 69 ? 3.622 8.777 -8.873 1.00 60.03 69 ALA A C 1
ATOM 520 O O . ALA A 1 69 ? 3.885 9.839 -9.424 1.00 60.03 69 ALA A O 1
ATOM 521 N N . SER A 1 70 ? 2.892 8.742 -7.754 1.00 61.69 70 SER A N 1
ATOM 522 C CA . SER A 1 70 ? 2.261 9.942 -7.186 1.00 61.69 70 SER A CA 1
ATOM 523 C C . SER A 1 70 ? 3.305 10.945 -6.665 1.00 61.69 70 SER A C 1
ATOM 525 O O . SER A 1 70 ? 3.826 10.785 -5.564 1.00 61.69 70 SER A O 1
ATOM 527 N N . HIS A 1 71 ? 3.614 11.973 -7.461 1.00 63.78 71 HIS A N 1
ATOM 528 C CA . HIS A 1 71 ? 4.540 13.060 -7.138 1.00 63.78 71 HIS A CA 1
ATOM 529 C C . HIS A 1 71 ? 3.903 14.195 -6.321 1.00 63.78 71 HIS A C 1
ATOM 531 O O . HIS A 1 71 ? 2.784 14.633 -6.602 1.00 63.78 71 HIS A O 1
ATOM 537 N N . GLY A 1 72 ? 4.669 14.801 -5.403 1.00 61.69 72 GLY A N 1
ATOM 538 C CA . GLY A 1 72 ? 4.304 16.023 -4.671 1.00 61.69 72 GLY A CA 1
ATOM 539 C C . GLY A 1 72 ? 3.859 17.218 -5.536 1.00 61.69 72 GLY A C 1
ATOM 540 O O . GLY A 1 72 ? 3.123 18.084 -5.053 1.00 61.69 72 GLY A O 1
ATOM 541 N N . LEU A 1 73 ? 4.243 17.215 -6.814 1.00 62.97 73 LEU A N 1
ATOM 542 C CA . LEU A 1 73 ? 4.001 18.269 -7.810 1.00 62.97 73 LEU A CA 1
ATOM 543 C C . LEU A 1 73 ? 2.666 18.114 -8.534 1.00 62.97 73 LEU A C 1
ATOM 545 O O . LEU A 1 73 ? 2.152 19.097 -9.063 1.00 62.97 73 LEU A O 1
ATOM 549 N N . HIS A 1 74 ? 2.081 16.914 -8.557 1.00 73.88 74 HIS A N 1
ATOM 550 C CA . HIS A 1 74 ? 0.814 16.747 -9.250 1.00 73.88 74 HIS A CA 1
ATOM 551 C C . HIS A 1 74 ? -0.288 17.504 -8.510 1.00 73.88 74 HIS A C 1
ATOM 553 O O . HIS A 1 74 ? -0.415 17.354 -7.279 1.00 73.88 74 HIS A O 1
ATOM 559 N N . PRO A 1 75 ? -1.126 18.262 -9.239 1.00 78.44 75 PRO A N 1
ATOM 560 C CA . PRO A 1 75 ? -2.276 18.903 -8.641 1.00 78.44 75 PRO A CA 1
ATOM 561 C C . PRO A 1 75 ? -3.193 17.849 -8.028 1.00 78.44 75 PRO A C 1
ATOM 563 O O . PRO A 1 75 ? -3.252 16.698 -8.471 1.00 78.44 75 PRO A O 1
ATOM 566 N N . ARG A 1 76 ? -3.916 18.238 -6.981 1.00 84.38 76 ARG A N 1
ATOM 567 C CA . ARG A 1 76 ? -4.925 17.373 -6.371 1.00 84.38 76 ARG A CA 1
ATOM 568 C C . ARG A 1 76 ? -6.222 17.461 -7.163 1.00 84.38 76 ARG A C 1
ATOM 570 O O . ARG A 1 76 ? -6.633 18.547 -7.560 1.00 84.38 76 ARG A O 1
ATOM 577 N N . CYS A 1 77 ? -6.891 16.331 -7.330 1.00 86.31 77 CYS A N 1
ATOM 578 C CA . CYS A 1 77 ? -8.249 16.246 -7.846 1.00 86.31 77 CYS A CA 1
ATOM 579 C C . CYS A 1 77 ? -9.139 15.455 -6.886 1.00 86.31 77 CYS A C 1
ATOM 581 O O . CYS A 1 77 ? -8.686 14.897 -5.883 1.00 86.31 77 CYS A O 1
ATOM 583 N N . LEU A 1 78 ? -10.436 15.452 -7.180 1.00 90.50 78 LEU A N 1
ATOM 584 C CA . LEU A 1 78 ? -11.410 14.702 -6.401 1.00 90.50 78 LEU A CA 1
ATOM 585 C C . LEU A 1 78 ? -11.161 13.202 -6.554 1.00 90.50 78 LEU A C 1
ATOM 587 O O . LEU A 1 78 ? -11.054 12.688 -7.665 1.00 90.50 78 LEU A O 1
ATOM 591 N N . ALA A 1 79 ? -11.127 12.500 -5.427 1.00 89.00 79 ALA A N 1
ATOM 592 C CA . ALA A 1 79 ? -11.091 11.050 -5.421 1.00 89.00 79 ALA A CA 1
ATOM 593 C C . ALA A 1 79 ? -12.409 10.455 -5.943 1.00 89.00 79 ALA A C 1
ATOM 595 O O . ALA A 1 79 ? -13.489 11.011 -5.690 1.00 89.00 79 ALA A O 1
ATOM 596 N N . PRO A 1 80 ? -12.362 9.295 -6.621 1.00 87.12 80 PRO A N 1
ATOM 597 C CA . PRO A 1 80 ? -13.571 8.563 -6.953 1.00 87.12 80 PRO A CA 1
ATOM 598 C C . PRO A 1 80 ? -14.253 8.071 -5.669 1.00 87.12 80 PRO A C 1
ATOM 600 O O . PRO A 1 80 ? -13.608 7.557 -4.757 1.00 87.12 80 PRO A O 1
ATOM 603 N N . TRP A 1 81 ? -15.581 8.198 -5.601 1.00 89.94 81 TRP A N 1
ATOM 604 C CA . TRP A 1 81 ? -16.347 7.702 -4.457 1.00 89.94 81 TRP A CA 1
ATOM 605 C C . TRP A 1 81 ? -16.400 6.174 -4.472 1.00 89.94 81 TRP A C 1
ATOM 607 O O . TRP A 1 81 ? -16.782 5.585 -5.484 1.00 89.94 81 TRP A O 1
ATOM 617 N N . VAL A 1 82 ? -16.051 5.526 -3.362 1.00 88.50 82 VAL A N 1
ATOM 618 C CA . VAL A 1 82 ? -16.132 4.066 -3.206 1.00 88.50 82 VAL A CA 1
ATOM 619 C C . VAL A 1 82 ? -17.434 3.711 -2.494 1.00 88.50 82 VAL A C 1
ATOM 621 O O . VAL A 1 82 ? -17.843 4.413 -1.585 1.00 88.50 82 VAL A O 1
ATOM 624 N N . VAL A 1 83 ? -18.102 2.643 -2.926 1.00 91.62 83 VAL A N 1
ATOM 625 C CA . VAL A 1 83 ? -19.251 2.033 -2.240 1.00 91.62 83 VAL A CA 1
ATOM 626 C C . VAL A 1 83 ? -18.836 0.604 -1.929 1.00 91.62 83 VAL A C 1
ATOM 628 O O . VAL A 1 83 ? -18.289 -0.065 -2.803 1.00 91.62 83 VAL A O 1
ATOM 631 N N . GLY A 1 84 ? -19.059 0.151 -0.701 1.00 91.69 84 GLY A N 1
ATOM 632 C CA . GLY A 1 84 ? -18.557 -1.137 -0.235 1.00 91.69 84 GLY A CA 1
ATOM 633 C C . GLY A 1 84 ? -19.219 -1.557 1.068 1.00 91.69 84 GLY A C 1
ATOM 634 O O . GLY A 1 84 ? -19.633 -0.718 1.862 1.00 91.69 84 GLY A O 1
ATOM 635 N N . ALA A 1 85 ? -19.359 -2.860 1.272 1.00 92.75 85 ALA A N 1
ATOM 636 C CA . ALA A 1 85 ? -19.873 -3.441 2.514 1.00 92.75 85 ALA A CA 1
ATOM 637 C C . ALA A 1 85 ? -19.072 -4.678 2.943 1.00 92.75 85 ALA A C 1
ATOM 639 O O . ALA A 1 85 ? -19.517 -5.457 3.777 1.00 92.75 85 ALA A O 1
ATOM 640 N N . SER A 1 86 ? -17.903 -4.875 2.340 1.00 91.94 86 SER A N 1
ATOM 641 C CA . SER A 1 86 ? -17.006 -5.976 2.646 1.00 91.94 86 SER A CA 1
ATOM 642 C C . SER A 1 86 ? -16.152 -5.672 3.882 1.00 91.94 86 SER A C 1
ATOM 644 O O . SER A 1 86 ? -15.870 -4.512 4.203 1.00 91.94 86 SER A O 1
ATOM 646 N N . ALA A 1 87 ? -15.736 -6.730 4.579 1.00 95.06 87 ALA A N 1
ATOM 647 C CA . ALA A 1 87 ? -15.078 -6.661 5.886 1.00 95.06 87 ALA A CA 1
ATOM 648 C C . ALA A 1 87 ? -13.582 -6.266 5.851 1.00 95.06 87 ALA A C 1
ATOM 650 O O . ALA A 1 87 ? -12.910 -6.320 6.875 1.00 95.06 87 ALA A O 1
ATOM 651 N N . ASP A 1 88 ? -13.059 -5.860 4.695 1.00 92.62 88 ASP A N 1
ATOM 652 C CA . ASP A 1 88 ? -11.651 -5.523 4.444 1.00 92.62 88 ASP A CA 1
ATOM 653 C C . ASP A 1 88 ? -11.342 -4.016 4.463 1.00 92.62 88 ASP A C 1
ATOM 655 O O . ASP A 1 88 ? -10.178 -3.629 4.484 1.00 92.62 88 ASP A O 1
ATOM 659 N N . GLY A 1 89 ? -12.358 -3.148 4.477 1.00 92.56 89 GLY A N 1
ATOM 660 C CA . GLY A 1 89 ? -12.120 -1.696 4.458 1.00 92.56 89 GLY A CA 1
ATOM 661 C C . GLY A 1 89 ? -13.353 -0.799 4.357 1.00 92.56 89 GLY A C 1
ATOM 662 O O . GLY A 1 89 ? -13.221 0.382 4.049 1.00 92.56 89 GLY A O 1
ATOM 663 N N . SER A 1 90 ? -14.559 -1.323 4.599 1.00 94.25 90 SER A N 1
ATOM 664 C CA . SER A 1 90 ? -15.815 -0.596 4.339 1.00 94.25 90 SER A CA 1
ATOM 665 C C . SER A 1 90 ? -16.350 0.222 5.525 1.00 94.25 90 SER A C 1
ATOM 667 O O . SER A 1 90 ? -17.538 0.539 5.566 1.00 94.25 90 SER A O 1
ATOM 669 N N . VAL A 1 91 ? -15.509 0.566 6.505 1.00 95.25 91 VAL A N 1
ATOM 670 C CA . VAL A 1 91 ? -15.919 1.372 7.667 1.00 95.25 91 VAL A CA 1
ATOM 671 C C . VAL A 1 91 ? -15.712 2.863 7.393 1.00 95.25 91 VAL A C 1
ATOM 673 O O . VAL A 1 91 ? -14.617 3.287 7.032 1.00 95.25 91 VAL A O 1
ATOM 676 N N . ILE A 1 92 ? -16.743 3.672 7.645 1.00 95.50 92 ILE A N 1
ATOM 677 C CA . ILE A 1 92 ? -16.642 5.137 7.747 1.00 95.50 92 ILE A CA 1
ATOM 678 C C . ILE A 1 92 ? -16.740 5.502 9.219 1.00 95.50 92 ILE A C 1
ATOM 680 O O . ILE A 1 92 ? -17.623 5.008 9.917 1.00 95.50 92 ILE A O 1
ATOM 684 N N . SER A 1 93 ? -15.863 6.376 9.702 1.00 96.75 93 SER A N 1
ATOM 685 C CA . SER A 1 93 ? -15.852 6.766 11.111 1.00 96.75 93 SER A CA 1
ATOM 686 C C . SER A 1 93 ? -15.391 8.213 11.307 1.00 96.75 93 SER A C 1
ATOM 688 O O . SER A 1 93 ? -15.103 8.927 10.345 1.00 96.75 93 SER A O 1
ATOM 690 N N . SER A 1 94 ? -15.353 8.647 12.565 1.00 97.12 94 SER A N 1
ATOM 691 C CA . SER A 1 94 ? -14.861 9.947 13.013 1.00 97.12 94 SER A CA 1
ATOM 692 C C . SER A 1 94 ? -13.679 9.759 13.971 1.00 97.12 94 SER A C 1
ATOM 694 O O . SER A 1 94 ? -13.468 8.672 14.508 1.00 97.12 94 SER A O 1
ATOM 696 N N . GLY A 1 95 ? -12.908 10.824 14.210 1.00 96.69 95 GLY A N 1
ATOM 697 C CA . GLY A 1 95 ? -11.842 10.803 15.218 1.00 96.69 95 GLY A CA 1
ATOM 698 C C . GLY A 1 95 ? -12.353 10.377 16.605 1.00 96.69 95 GLY A C 1
ATOM 699 O O . GLY A 1 95 ? -11.824 9.415 17.157 1.00 96.69 95 GLY A O 1
ATOM 700 N N . PRO A 1 96 ? -13.400 11.028 17.156 1.00 97.38 96 PRO A N 1
ATOM 701 C CA . PRO A 1 96 ? -13.988 10.646 18.443 1.00 97.38 96 PRO A CA 1
ATOM 702 C C . PRO A 1 96 ? -14.452 9.185 18.529 1.00 97.38 96 PRO A C 1
ATOM 704 O O . PRO A 1 96 ? -14.148 8.517 19.520 1.00 97.38 96 PRO A O 1
ATOM 707 N N . ASP A 1 97 ? -15.122 8.674 17.493 1.00 98.12 97 ASP A N 1
ATOM 708 C CA . ASP A 1 97 ? -15.622 7.294 17.461 1.00 98.12 97 ASP A CA 1
ATOM 709 C C . ASP A 1 97 ? -14.469 6.281 17.431 1.00 98.12 97 ASP A C 1
ATOM 711 O O . ASP A 1 97 ? -14.449 5.332 18.213 1.00 98.12 97 ASP A O 1
ATOM 715 N N . LEU A 1 98 ? -13.460 6.487 16.576 1.00 97.94 98 LEU A N 1
ATOM 716 C CA . LEU A 1 98 ? -12.280 5.616 16.561 1.00 97.94 98 LEU A CA 1
ATOM 717 C C . LEU A 1 98 ? -11.487 5.708 17.865 1.00 97.94 98 LEU A C 1
ATOM 719 O O . LEU A 1 98 ? -10.935 4.706 18.313 1.00 97.94 98 LEU A O 1
ATOM 723 N N . CYS A 1 99 ? -11.462 6.867 18.525 1.00 97.94 99 CYS A N 1
ATOM 724 C CA . CYS A 1 99 ? -10.882 6.976 19.859 1.00 97.94 99 CYS A CA 1
ATOM 725 C C . CYS A 1 99 ? -11.628 6.103 20.884 1.00 97.94 99 CYS A C 1
ATOM 727 O O . CYS A 1 99 ? -10.983 5.610 21.806 1.00 97.94 99 CYS A O 1
ATOM 729 N N . ALA A 1 100 ? -12.939 5.866 20.743 1.00 98.19 100 ALA A N 1
ATOM 730 C CA . ALA A 1 100 ? -13.665 4.917 21.596 1.00 98.19 100 ALA A CA 1
ATOM 731 C C . ALA A 1 100 ? -13.186 3.473 21.376 1.00 98.19 100 ALA A C 1
ATOM 733 O O . ALA A 1 100 ? -12.916 2.758 22.344 1.00 98.19 100 ALA A O 1
ATOM 734 N N . LEU A 1 101 ? -12.970 3.074 20.117 1.00 97.75 101 LEU A N 1
ATOM 735 C CA . LEU A 1 101 ? -12.362 1.782 19.782 1.00 97.75 101 LEU A CA 1
ATOM 736 C C . LEU A 1 101 ? -10.948 1.646 20.377 1.00 97.75 101 LEU A C 1
ATOM 738 O O . LEU A 1 101 ? -10.630 0.634 21.001 1.00 97.75 101 LEU A O 1
ATOM 742 N N . VAL A 1 102 ? -10.113 2.681 20.245 1.00 98.19 102 VAL A N 1
ATOM 743 C CA . VAL A 1 102 ? -8.752 2.689 20.806 1.00 98.19 102 VAL A CA 1
ATOM 744 C C . VAL A 1 102 ? -8.777 2.606 22.333 1.00 98.19 102 VAL A C 1
ATOM 746 O O . VAL A 1 102 ? -8.007 1.842 22.912 1.00 98.19 102 VAL A O 1
ATOM 749 N N . ARG A 1 103 ? -9.688 3.320 23.008 1.00 98.00 103 ARG A N 1
ATOM 750 C CA . ARG A 1 103 ? -9.862 3.195 24.464 1.00 98.00 103 ARG A CA 1
ATOM 751 C C . ARG A 1 103 ? -10.270 1.782 24.871 1.00 98.00 103 ARG A C 1
ATOM 753 O O . ARG A 1 103 ? -9.755 1.294 25.873 1.00 98.00 103 ARG A O 1
ATOM 760 N N . MET A 1 104 ? -11.110 1.100 24.090 1.00 98.00 104 MET A N 1
ATOM 761 C CA . MET A 1 104 ? -11.463 -0.299 24.352 1.00 98.00 104 MET A CA 1
ATOM 762 C C . MET A 1 104 ? -10.252 -1.234 24.270 1.00 98.00 104 MET A C 1
ATOM 764 O O . MET A 1 104 ? -10.087 -2.097 25.136 1.00 98.00 104 MET A O 1
ATOM 768 N N . PHE A 1 105 ? -9.355 -1.022 23.303 1.00 97.50 105 PHE A N 1
ATOM 769 C CA . PHE A 1 105 ? -8.087 -1.754 23.238 1.00 97.50 105 PHE A CA 1
ATOM 770 C C . PHE A 1 105 ? -7.176 -1.456 24.438 1.00 97.50 105 PHE A C 1
ATOM 772 O O . PHE A 1 105 ? -6.657 -2.384 25.056 1.00 97.50 105 PHE A O 1
ATOM 779 N N . LEU A 1 106 ? -7.037 -0.185 24.830 1.00 97.50 106 LEU A N 1
ATOM 780 C CA . LEU A 1 106 ? -6.260 0.227 26.012 1.00 97.50 106 LEU A CA 1
ATOM 781 C C . LEU A 1 106 ? -6.843 -0.297 27.338 1.00 97.50 106 LEU A C 1
ATOM 783 O O . LEU A 1 106 ? -6.123 -0.430 28.327 1.00 97.50 106 LEU A O 1
ATOM 787 N N . ARG A 1 107 ? -8.145 -0.600 27.358 1.00 97.06 107 ARG A N 1
ATOM 788 C CA . ARG A 1 107 ? -8.874 -1.240 28.464 1.00 97.06 107 ARG A CA 1
ATOM 789 C C . ARG A 1 107 ? -9.010 -2.759 28.291 1.00 97.06 107 ARG A C 1
ATOM 791 O O . ARG A 1 107 ? -9.817 -3.385 28.977 1.00 97.06 107 ARG A O 1
ATOM 798 N N . GLU A 1 108 ? -8.242 -3.357 27.382 1.00 96.19 108 GLU A N 1
ATOM 799 C CA . GLU A 1 108 ? -8.162 -4.809 27.185 1.00 96.19 108 GLU A CA 1
ATOM 800 C C . GLU A 1 108 ? -9.535 -5.470 26.956 1.00 96.19 108 GLU A C 1
ATOM 802 O O . GLU A 1 108 ? -9.881 -6.493 27.565 1.00 96.19 108 GLU A O 1
ATOM 807 N N . GLY A 1 109 ? -10.351 -4.859 26.094 1.00 96.50 109 GLY A N 1
ATOM 808 C CA . GLY A 1 109 ? -11.642 -5.411 25.691 1.00 96.50 109 GLY A CA 1
ATOM 809 C C . GLY A 1 109 ? -12.868 -4.814 26.373 1.00 96.50 109 GLY A C 1
ATOM 810 O O . GLY A 1 109 ? -13.968 -5.307 26.123 1.00 96.50 109 GLY A O 1
ATOM 811 N N . GLN A 1 110 ? -12.707 -3.812 27.241 1.00 97.62 110 GLN A N 1
ATOM 812 C CA . GLN A 1 110 ? -13.819 -3.151 27.935 1.00 97.62 110 GLN A CA 1
ATOM 813 C C . GLN A 1 110 ? -14.126 -1.773 27.356 1.00 97.62 110 GLN A C 1
ATOM 815 O O . GLN A 1 110 ? -13.224 -0.980 27.103 1.00 97.62 110 GLN A O 1
ATOM 820 N N . THR A 1 111 ? -15.407 -1.476 27.194 1.00 96.25 111 THR A N 1
ATOM 821 C CA . THR A 1 111 ? -15.924 -0.151 26.846 1.00 96.25 111 THR A CA 1
ATOM 822 C C . THR A 1 111 ? -15.748 0.836 28.014 1.00 96.25 111 THR A C 1
ATOM 824 O O . THR A 1 111 ? -15.349 0.460 29.123 1.00 96.25 111 THR A O 1
ATOM 827 N N . ASP A 1 112 ? -16.040 2.120 27.787 1.00 93.62 112 ASP A N 1
ATOM 828 C CA . ASP A 1 112 ? -15.930 3.145 28.835 1.00 93.62 112 ASP A CA 1
ATOM 829 C C . ASP A 1 112 ? -16.962 2.969 29.967 1.00 93.62 112 ASP A C 1
ATOM 831 O O . ASP A 1 112 ? -16.667 3.315 31.111 1.00 93.62 112 ASP A O 1
ATOM 835 N N . ASP A 1 113 ? -18.124 2.383 29.671 1.00 94.62 113 ASP A N 1
ATOM 836 C CA . ASP A 1 113 ? -19.201 2.040 30.612 1.00 94.62 113 ASP A CA 1
ATOM 837 C C . ASP A 1 113 ? -19.051 0.637 31.240 1.00 94.62 113 ASP A C 1
ATOM 839 O O . ASP A 1 113 ? -19.875 0.219 32.052 1.00 94.62 113 ASP A O 1
ATOM 843 N N . GLY A 1 114 ? -17.967 -0.082 30.924 1.00 93.69 114 GLY A N 1
ATOM 844 C CA . GLY A 1 114 ? -17.594 -1.342 31.576 1.00 93.69 114 GLY A CA 1
ATOM 845 C C . GLY A 1 114 ? -18.143 -2.616 30.925 1.00 93.69 114 GLY A C 1
ATOM 846 O O . GLY A 1 114 ? -17.854 -3.714 31.411 1.00 93.69 114 GLY A O 1
ATOM 847 N N . VAL A 1 115 ? -18.871 -2.509 29.810 1.00 95.50 115 VAL A N 1
ATOM 8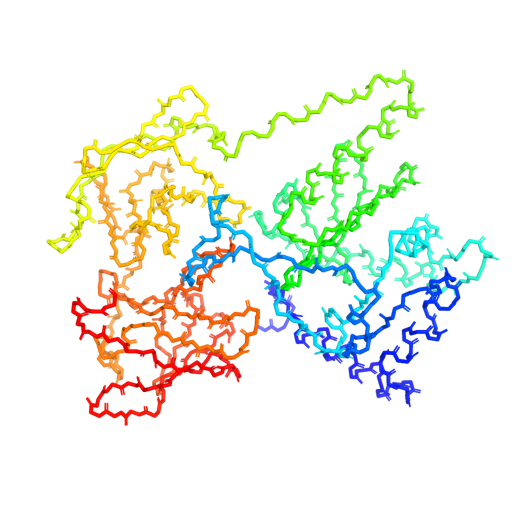48 C CA . VAL A 1 115 ? -19.271 -3.659 28.987 1.00 95.50 115 VAL A CA 1
ATOM 849 C C . VAL A 1 115 ? -18.026 -4.324 28.397 1.00 95.50 115 VAL A C 1
ATOM 851 O O . VAL A 1 115 ? -17.112 -3.672 27.895 1.00 95.50 115 VAL A O 1
ATOM 854 N N . ARG A 1 116 ? -17.958 -5.656 28.453 1.00 96.12 116 ARG A N 1
ATOM 855 C CA . ARG A 1 116 ? -16.821 -6.419 27.927 1.00 96.12 116 ARG A CA 1
ATOM 856 C C . ARG A 1 116 ? -17.136 -6.972 26.539 1.00 96.12 116 ARG A C 1
ATOM 858 O O . ARG A 1 116 ? -17.889 -7.932 26.423 1.00 96.12 116 ARG A O 1
ATOM 865 N N . LEU A 1 117 ? -16.504 -6.399 25.516 1.00 96.44 117 LEU A N 1
ATOM 866 C CA . LEU A 1 117 ? -16.593 -6.854 24.124 1.00 96.44 117 LEU A CA 1
ATOM 867 C C . LEU A 1 117 ? -15.580 -7.952 23.798 1.00 96.44 117 LEU A C 1
ATOM 869 O O . LEU A 1 117 ? -15.889 -8.875 23.051 1.00 96.44 117 LEU A O 1
ATOM 873 N N . LEU A 1 118 ? -14.379 -7.879 24.377 1.00 96.00 118 LEU A N 1
ATOM 874 C CA . LEU A 1 118 ? -13.358 -8.917 24.236 1.00 96.00 118 LEU A CA 1
ATOM 875 C C . LEU A 1 118 ? -13.024 -9.507 25.605 1.00 96.00 118 LEU A C 1
ATOM 877 O O . LEU A 1 118 ? -12.729 -8.791 26.568 1.00 96.00 118 LEU A O 1
ATOM 881 N N . SER A 1 119 ? -13.049 -10.837 25.708 1.00 97.00 119 SER A N 1
ATOM 882 C CA . SER A 1 119 ? -12.497 -11.512 26.885 1.00 97.00 119 SER A CA 1
ATOM 883 C C . SER A 1 119 ? -10.981 -11.284 26.957 1.00 97.00 119 SER A C 1
ATOM 885 O O . SER A 1 119 ? -10.350 -11.138 25.907 1.00 97.00 119 SER A O 1
ATOM 887 N N . PRO A 1 120 ? -10.355 -11.309 28.150 1.00 95.88 120 PRO A N 1
ATOM 888 C CA . PRO A 1 120 ? -8.900 -11.178 28.262 1.00 95.88 120 PRO A CA 1
ATOM 889 C C . PRO A 1 120 ? -8.135 -12.194 27.396 1.00 95.88 120 PRO A C 1
ATOM 891 O O . PRO A 1 120 ? -7.132 -11.854 26.776 1.00 95.88 120 PRO A O 1
ATOM 894 N N . ALA A 1 121 ? -8.653 -13.423 27.276 1.00 97.25 121 ALA A N 1
ATOM 895 C CA . ALA A 1 121 ? -8.089 -14.453 26.403 1.00 97.25 121 ALA A CA 1
ATOM 896 C C . ALA A 1 121 ? -8.218 -14.105 24.907 1.00 97.25 121 ALA A C 1
ATOM 898 O O . ALA A 1 121 ? -7.273 -14.314 24.143 1.00 97.25 121 ALA A O 1
ATOM 899 N N . SER A 1 122 ? -9.355 -13.539 24.485 1.00 96.50 122 SER A N 1
ATOM 900 C CA . SER A 1 122 ? -9.557 -13.094 23.097 1.00 96.50 122 SER A CA 1
ATOM 901 C C . SER A 1 122 ? -8.665 -11.903 22.768 1.00 96.50 122 SER A C 1
ATOM 903 O O . SER A 1 122 ? -8.033 -11.890 21.718 1.00 96.50 122 SER A O 1
ATOM 905 N N . TRP A 1 123 ? -8.540 -10.946 23.692 1.00 95.75 123 TRP A N 1
ATOM 906 C CA . TRP A 1 123 ? -7.627 -9.812 23.562 1.00 95.75 123 TRP A CA 1
ATOM 907 C C . TRP A 1 123 ? -6.168 -10.265 23.437 1.00 95.75 123 TRP A C 1
ATOM 909 O O . TRP A 1 123 ? -5.466 -9.867 22.507 1.00 95.75 123 TRP A O 1
ATOM 919 N N . ALA A 1 124 ? -5.723 -11.158 24.327 1.00 94.75 124 ALA A N 1
ATOM 920 C CA . ALA A 1 124 ? -4.385 -11.737 24.271 1.00 94.75 124 ALA A CA 1
ATOM 921 C C . ALA A 1 124 ? -4.135 -12.485 22.954 1.00 94.75 124 ALA A C 1
ATOM 923 O O . ALA A 1 124 ? -3.046 -12.385 22.396 1.00 94.75 124 ALA A O 1
ATOM 924 N N . THR A 1 125 ? -5.144 -13.193 22.443 1.00 95.62 125 THR A N 1
ATOM 925 C CA . THR A 1 125 ? -5.067 -13.889 21.153 1.00 95.62 125 THR A CA 1
ATOM 926 C C . THR A 1 125 ? -4.968 -12.903 19.992 1.00 95.62 125 THR A C 1
ATOM 928 O O . THR A 1 125 ? -4.103 -13.072 19.142 1.00 95.62 125 THR A O 1
ATOM 931 N N . MET A 1 126 ? -5.801 -11.859 19.977 1.00 94.88 126 MET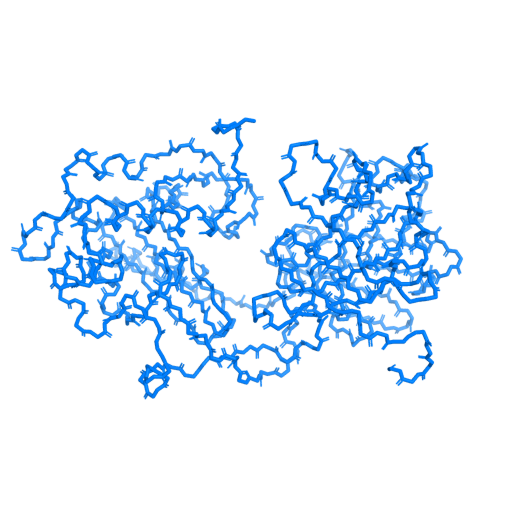 A N 1
ATOM 932 C CA . MET A 1 126 ? -5.850 -10.857 18.910 1.00 94.88 126 MET A CA 1
ATOM 933 C C . MET A 1 126 ? -4.519 -10.112 18.755 1.00 94.88 126 MET A C 1
ATOM 935 O O . MET A 1 126 ? -4.045 -9.925 17.637 1.00 94.88 126 MET A O 1
ATOM 939 N N . ARG A 1 127 ? -3.891 -9.727 19.875 1.00 92.19 127 ARG A N 1
ATOM 940 C CA . ARG A 1 127 ? -2.610 -9.000 19.876 1.00 92.19 127 ARG A CA 1
ATOM 941 C C . ARG A 1 127 ? -1.376 -9.897 19.774 1.00 92.19 127 ARG A C 1
ATOM 943 O O . ARG A 1 127 ? -0.261 -9.384 19.747 1.00 92.19 127 ARG A O 1
ATOM 950 N N . ARG A 1 128 ? -1.535 -11.223 19.819 1.00 92.25 128 ARG A N 1
ATOM 951 C CA . ARG A 1 128 ? -0.395 -12.141 19.762 1.00 92.25 128 ARG A CA 1
ATOM 952 C C . ARG A 1 128 ? 0.246 -12.046 18.385 1.00 92.25 128 ARG A C 1
ATOM 954 O O . ARG A 1 128 ? -0.414 -12.262 17.377 1.00 92.25 128 ARG A O 1
ATOM 961 N N . ALA A 1 129 ? 1.547 -11.793 18.357 1.00 89.44 129 ALA A N 1
ATOM 962 C CA . ALA A 1 129 ? 2.315 -11.839 17.127 1.00 89.44 129 ALA A CA 1
ATOM 963 C C . ALA A 1 129 ? 2.277 -13.243 16.512 1.00 89.44 129 ALA A C 1
ATOM 965 O O . ALA A 1 129 ? 2.656 -14.229 17.151 1.00 89.44 129 ALA A O 1
ATOM 966 N N . HIS A 1 130 ? 1.823 -13.326 15.264 1.00 86.75 130 HIS A N 1
ATOM 967 C CA . HIS A 1 130 ? 1.809 -14.566 14.490 1.00 86.75 130 HIS A CA 1
ATOM 968 C C . HIS A 1 130 ? 2.929 -14.612 13.456 1.00 86.75 130 HIS A C 1
ATOM 970 O O . HIS A 1 130 ? 3.406 -15.695 13.123 1.00 86.75 130 HIS A O 1
ATOM 976 N N . VAL A 1 131 ? 3.347 -13.453 12.947 1.00 87.81 131 VAL A N 1
ATOM 977 C CA . VAL A 1 131 ? 4.379 -13.347 11.917 1.00 87.81 131 VAL A CA 1
ATOM 978 C C . VAL A 1 131 ? 5.087 -11.995 11.998 1.00 87.81 131 VAL A C 1
ATOM 980 O O . VAL A 1 131 ? 4.466 -10.981 12.320 1.00 87.81 131 VAL A O 1
ATOM 983 N N . GLY A 1 132 ? 6.394 -11.989 11.731 1.00 86.38 132 GLY A N 1
ATOM 984 C CA . GLY A 1 132 ? 7.172 -10.760 11.582 1.00 86.38 132 GLY A CA 1
ATOM 985 C C . GLY A 1 132 ? 6.847 -10.064 10.263 1.00 86.38 132 GLY A C 1
ATOM 986 O O . GLY A 1 132 ? 6.617 -10.719 9.243 1.00 86.38 132 GLY A O 1
ATOM 987 N N . VAL A 1 133 ? 6.818 -8.738 10.283 1.00 82.12 133 VAL A N 1
ATOM 988 C CA . VAL A 1 133 ? 6.562 -7.919 9.102 1.00 82.12 133 VAL A CA 1
ATOM 989 C C . VAL A 1 133 ? 7.899 -7.518 8.475 1.00 82.12 133 VAL A C 1
ATOM 991 O O . VAL A 1 133 ? 8.750 -6.977 9.178 1.00 82.12 133 VAL A O 1
ATOM 994 N N . PRO A 1 134 ? 8.112 -7.753 7.167 1.00 72.12 134 PRO A N 1
ATOM 995 C CA . PRO A 1 134 ? 9.328 -7.318 6.491 1.00 72.12 134 PRO A CA 1
ATOM 996 C C . PRO A 1 134 ? 9.562 -5.808 6.608 1.00 72.12 134 PRO A C 1
ATOM 998 O O . PRO A 1 134 ? 8.634 -5.001 6.477 1.00 72.12 134 PRO A O 1
ATOM 1001 N N . ALA A 1 135 ? 10.824 -5.426 6.798 1.00 65.25 135 ALA A N 1
ATOM 1002 C CA . ALA A 1 135 ? 11.195 -4.031 6.965 1.00 65.25 135 ALA A CA 1
ATOM 1003 C C . ALA A 1 135 ? 10.866 -3.196 5.716 1.00 65.25 135 ALA A C 1
ATOM 1005 O O . ALA A 1 135 ? 11.207 -3.564 4.595 1.00 65.25 135 ALA A O 1
ATOM 1006 N N . GLY A 1 136 ? 10.238 -2.034 5.918 1.00 59.81 136 GLY A N 1
ATOM 1007 C CA . GLY A 1 136 ? 9.798 -1.134 4.842 1.00 59.81 136 GLY A CA 1
ATOM 1008 C C . GLY A 1 136 ? 8.319 -1.256 4.457 1.00 59.81 136 GLY A C 1
ATOM 1009 O O . GLY A 1 136 ? 7.794 -0.320 3.867 1.00 59.81 136 GLY A O 1
ATOM 1010 N N . LEU A 1 137 ? 7.608 -2.321 4.863 1.00 64.56 137 LEU A N 1
ATOM 1011 C CA . LEU A 1 137 ? 6.169 -2.456 4.573 1.00 64.56 137 LEU A CA 1
ATOM 1012 C C . LEU A 1 137 ? 5.299 -1.444 5.349 1.00 64.56 137 LEU A C 1
ATOM 1014 O O . LEU A 1 137 ? 4.205 -1.102 4.913 1.00 64.56 137 LEU A O 1
ATOM 1018 N N . LEU A 1 138 ? 5.784 -0.960 6.498 1.00 67.50 138 LEU A N 1
ATOM 1019 C CA . LEU A 1 138 ? 5.050 -0.073 7.415 1.00 67.50 138 LEU A CA 1
ATOM 1020 C C . LEU A 1 138 ? 5.752 1.275 7.644 1.00 67.50 138 LEU A C 1
ATOM 1022 O O . LEU A 1 138 ? 5.573 1.896 8.694 1.00 67.50 138 LEU A O 1
ATOM 1026 N N . GLY A 1 139 ? 6.589 1.710 6.695 1.00 67.06 139 GLY A N 1
ATOM 1027 C CA . GLY A 1 139 ? 7.304 2.986 6.776 1.00 67.06 139 GLY A CA 1
ATOM 1028 C C . GLY A 1 139 ? 8.058 3.156 8.102 1.00 67.06 139 GLY A C 1
ATOM 1029 O O . GLY A 1 139 ? 8.898 2.328 8.460 1.00 67.06 139 GLY A O 1
ATOM 1030 N N . SER A 1 140 ? 7.721 4.213 8.849 1.00 67.12 140 SER A N 1
ATOM 1031 C CA . SER A 1 140 ? 8.371 4.615 10.108 1.00 67.12 140 SER A CA 1
ATOM 1032 C C . SER A 1 140 ? 8.198 3.647 11.289 1.00 67.12 140 SER A C 1
ATOM 1034 O O . SER A 1 140 ? 8.842 3.849 12.313 1.00 67.12 140 SER A O 1
ATOM 1036 N N . PHE A 1 141 ? 7.365 2.607 11.174 1.00 71.12 141 PHE A N 1
ATOM 1037 C CA . PHE A 1 141 ? 7.119 1.636 12.252 1.00 71.12 141 PHE A CA 1
ATOM 1038 C C . PHE A 1 141 ? 7.865 0.296 12.076 1.00 71.12 141 PHE A C 1
ATOM 1040 O O . PHE A 1 141 ? 7.662 -0.635 12.849 1.00 71.12 141 PHE A O 1
ATOM 1047 N N . GLY A 1 142 ? 8.669 0.148 11.017 1.00 57.94 142 GLY A N 1
ATOM 1048 C CA . GLY A 1 142 ? 8.888 -1.152 10.376 1.00 57.94 142 GLY A CA 1
ATOM 1049 C C . GLY A 1 142 ? 10.130 -1.976 10.731 1.00 57.94 142 GLY A C 1
ATOM 1050 O O . GLY A 1 142 ? 10.407 -2.886 9.959 1.00 57.94 142 GLY A O 1
ATOM 1051 N N . GLN A 1 143 ? 10.909 -1.700 11.783 1.00 64.69 143 GLN A N 1
ATOM 1052 C CA . GLN A 1 143 ? 12.114 -2.521 12.035 1.00 64.69 143 GLN A CA 1
ATOM 1053 C C . GLN A 1 143 ? 11.797 -3.871 12.699 1.00 64.69 143 GLN A C 1
ATOM 1055 O O . GLN A 1 143 ? 12.270 -4.889 12.207 1.00 64.69 143 GLN A O 1
ATOM 1060 N N . ASP A 1 144 ? 10.904 -3.892 13.694 1.00 75.56 144 ASP A N 1
ATOM 1061 C CA . ASP A 1 144 ? 10.514 -5.109 14.432 1.00 75.56 144 ASP A CA 1
ATOM 1062 C C . ASP A 1 144 ? 8.992 -5.283 14.518 1.00 75.56 144 ASP A C 1
ATOM 1064 O O . ASP A 1 144 ? 8.449 -5.880 15.452 1.00 75.56 144 ASP A O 1
ATOM 1068 N N . ALA A 1 145 ? 8.270 -4.727 13.545 1.00 87.06 145 ALA A N 1
ATOM 1069 C CA . ALA A 1 145 ? 6.824 -4.836 13.509 1.00 87.06 145 ALA A CA 1
ATOM 1070 C C . ALA A 1 145 ? 6.382 -6.294 13.328 1.00 87.06 145 ALA A C 1
ATOM 1072 O O . ALA A 1 145 ? 6.941 -7.071 12.554 1.00 87.06 145 ALA A O 1
ATOM 1073 N N . GLN A 1 146 ? 5.319 -6.650 14.028 1.00 90.31 146 GLN A N 1
ATOM 1074 C CA . GLN A 1 146 ? 4.697 -7.963 14.019 1.00 90.31 146 GLN A CA 1
ATOM 1075 C C . GLN A 1 146 ? 3.221 -7.811 13.671 1.00 90.31 146 GLN A C 1
ATOM 1077 O O . GLN A 1 146 ? 2.627 -6.760 13.906 1.00 90.31 146 GLN A O 1
ATOM 1082 N N . LEU A 1 147 ? 2.627 -8.862 13.111 1.00 91.25 147 LEU A N 1
ATOM 1083 C CA . LEU A 1 147 ? 1.208 -8.898 12.775 1.00 91.25 147 LEU A CA 1
ATOM 1084 C C . LEU A 1 147 ? 0.482 -9.943 13.632 1.00 91.25 147 LEU A C 1
ATOM 1086 O O . LEU A 1 147 ? 0.841 -11.127 13.631 1.00 91.25 147 LEU A O 1
ATOM 1090 N N . GLY A 1 148 ? -0.534 -9.482 14.359 1.00 93.00 148 GLY A N 1
ATOM 1091 C CA . GLY A 1 148 ? -1.561 -10.289 15.015 1.00 93.00 148 GLY A CA 1
ATOM 1092 C C . GLY A 1 148 ? -2.836 -10.383 14.169 1.00 93.00 148 GLY A C 1
ATOM 1093 O O . GLY A 1 148 ? -2.815 -10.195 12.952 1.00 93.00 148 GLY A O 1
ATOM 1094 N N . TYR A 1 149 ? -3.982 -10.639 14.798 1.00 93.94 149 TYR A N 1
ATOM 1095 C CA . TYR A 1 149 ? -5.269 -10.629 14.094 1.00 93.94 149 TYR A CA 1
ATOM 1096 C C . TYR A 1 149 ? -5.768 -9.197 13.889 1.00 93.94 149 TYR A C 1
ATOM 1098 O O . TYR A 1 149 ? -6.407 -8.615 14.763 1.00 93.94 149 TYR A O 1
ATOM 1106 N N . GLY A 1 150 ? -5.459 -8.630 12.719 1.00 91.56 150 GLY A N 1
ATOM 1107 C CA . GLY A 1 150 ? -5.889 -7.283 12.329 1.00 91.56 150 GLY A CA 1
ATOM 1108 C C . GLY A 1 150 ? -5.191 -6.154 13.089 1.00 91.56 150 GLY A C 1
ATOM 1109 O O . GLY A 1 150 ? -5.677 -5.029 13.075 1.00 91.56 150 GLY A O 1
ATOM 1110 N N . LEU A 1 151 ? -4.074 -6.442 13.764 1.00 94.00 151 LEU A N 1
ATOM 1111 C CA . LEU A 1 151 ? -3.293 -5.471 14.528 1.00 94.00 151 LEU A CA 1
ATOM 1112 C C . LEU A 1 151 ? -1.814 -5.636 14.223 1.00 94.00 151 LEU A C 1
ATOM 1114 O O . LEU A 1 151 ? -1.273 -6.736 14.360 1.00 94.00 151 LEU A O 1
ATOM 1118 N N . PHE A 1 152 ? -1.158 -4.536 13.873 1.00 93.69 152 PHE A N 1
ATOM 1119 C CA . PHE A 1 152 ? 0.291 -4.470 13.943 1.00 93.69 152 PHE A CA 1
ATOM 1120 C C . PHE A 1 152 ? 0.713 -4.162 15.373 1.00 93.69 152 PHE A C 1
ATOM 1122 O O . PHE A 1 152 ? 0.014 -3.448 16.096 1.00 93.69 152 PHE A O 1
ATOM 1129 N N . SER A 1 153 ? 1.852 -4.706 15.777 1.00 93.31 153 SER A N 1
ATOM 1130 C CA . SER A 1 153 ? 2.437 -4.478 17.091 1.00 93.31 153 SER A CA 1
ATOM 1131 C C . SER A 1 153 ? 3.951 -4.413 17.013 1.00 93.31 153 SER A C 1
ATOM 1133 O O . SER A 1 153 ? 4.557 -5.050 16.157 1.00 93.31 153 SER A O 1
ATOM 1135 N N . GLY A 1 154 ? 4.570 -3.699 17.939 1.00 91.81 154 GLY A N 1
ATOM 1136 C CA . GLY A 1 154 ? 6.019 -3.578 18.020 1.00 91.81 154 GLY A CA 1
ATOM 1137 C C . GLY A 1 154 ? 6.425 -2.614 19.120 1.00 91.81 154 GLY A C 1
ATOM 1138 O O . GLY A 1 154 ? 5.574 -2.047 19.810 1.00 91.81 154 GLY A O 1
ATOM 1139 N N . GLU A 1 155 ? 7.728 -2.443 19.286 1.00 91.00 155 GLU A N 1
ATOM 1140 C CA . GLU A 1 155 ? 8.284 -1.476 20.223 1.00 91.00 155 GLU A CA 1
ATOM 1141 C C . GLU A 1 155 ? 8.557 -0.148 19.508 1.00 91.00 155 GLU A C 1
ATOM 1143 O O . GLU A 1 155 ? 9.185 -0.124 18.451 1.00 91.00 155 GLU A O 1
ATOM 1148 N N . LEU A 1 156 ? 8.070 0.957 20.076 1.00 89.94 156 LEU A N 1
ATOM 1149 C CA . LEU A 1 156 ? 8.328 2.314 19.593 1.00 89.94 156 LEU A CA 1
ATOM 1150 C C . LEU A 1 156 ? 8.833 3.167 20.756 1.00 89.94 156 LEU A C 1
ATOM 1152 O O . LEU A 1 156 ? 8.114 3.392 21.732 1.00 89.94 156 LEU A O 1
ATOM 1156 N N . ASP A 1 157 ? 10.072 3.644 20.643 1.00 89.38 157 ASP A N 1
ATOM 1157 C CA . ASP A 1 157 ? 10.780 4.400 21.684 1.00 89.38 157 ASP A CA 1
ATOM 1158 C C . ASP A 1 157 ? 10.812 3.680 23.053 1.00 89.38 157 ASP A C 1
ATOM 1160 O O . ASP A 1 157 ? 10.696 4.327 24.090 1.00 89.38 157 ASP A O 1
ATOM 1164 N N . GLY A 1 158 ? 10.918 2.344 23.073 1.00 91.12 158 GLY A N 1
ATOM 1165 C CA . GLY A 1 158 ? 10.900 1.544 24.308 1.00 91.12 158 GLY A CA 1
ATOM 1166 C C . GLY A 1 158 ? 9.508 1.156 24.823 1.00 91.12 158 GLY A C 1
ATOM 1167 O O . GLY A 1 158 ? 9.409 0.509 25.861 1.00 91.12 158 GLY A O 1
ATOM 1168 N N . HIS A 1 159 ? 8.432 1.539 24.124 1.00 93.12 159 HIS A N 1
ATOM 1169 C CA . HIS A 1 159 ? 7.053 1.265 24.537 1.00 93.12 159 HIS A CA 1
ATOM 1170 C C . HIS A 1 159 ? 6.367 0.253 23.627 1.00 93.12 159 HIS A C 1
ATOM 1172 O O . HIS A 1 159 ? 6.435 0.347 22.396 1.00 93.12 159 HIS A O 1
ATOM 1178 N N . ARG A 1 160 ? 5.608 -0.666 24.225 1.00 94.06 160 ARG A N 1
ATOM 1179 C CA . ARG A 1 160 ? 4.774 -1.626 23.499 1.00 94.06 160 ARG A CA 1
ATOM 1180 C C . ARG A 1 160 ? 3.602 -0.903 22.856 1.00 94.06 160 ARG A C 1
ATOM 1182 O O . ARG A 1 160 ? 2.699 -0.417 23.539 1.00 94.06 160 ARG A O 1
ATOM 1189 N N . CYS A 1 161 ? 3.594 -0.886 21.531 1.00 95.06 161 CYS A N 1
ATOM 1190 C CA . CYS A 1 161 ? 2.582 -0.197 20.752 1.00 95.06 161 CYS A CA 1
ATOM 1191 C C . CYS A 1 161 ? 1.807 -1.159 19.854 1.00 95.06 161 CYS A C 1
ATOM 1193 O O . CYS A 1 161 ? 2.330 -2.179 19.400 1.00 95.06 161 CYS A O 1
ATOM 1195 N N . ILE A 1 162 ? 0.556 -0.797 19.577 1.00 95.50 162 ILE A N 1
ATOM 1196 C CA . ILE A 1 162 ? -0.275 -1.411 18.541 1.00 95.50 162 ILE A CA 1
ATOM 1197 C C . ILE A 1 162 ? -0.810 -0.341 17.599 1.00 95.50 162 ILE A C 1
ATOM 1199 O O . ILE A 1 162 ? -1.073 0.788 18.011 1.00 95.50 162 ILE A O 1
ATOM 1203 N N . TRP A 1 163 ? -0.985 -0.689 16.333 1.00 95.44 163 TRP A N 1
ATOM 1204 C CA . TRP A 1 163 ? -1.507 0.232 15.332 1.00 95.44 163 TRP A CA 1
ATOM 1205 C C . TRP A 1 163 ? -2.138 -0.517 14.166 1.00 95.44 163 TRP A C 1
ATOM 1207 O O . TRP A 1 163 ? -1.946 -1.722 13.983 1.00 95.44 163 TRP A O 1
ATOM 1217 N N . HIS A 1 164 ? -2.880 0.216 13.346 1.00 94.50 164 HIS A N 1
ATOM 1218 C CA . HIS A 1 164 ? -3.266 -0.259 12.026 1.00 94.50 164 HIS A CA 1
ATOM 1219 C C . HIS A 1 164 ? -3.424 0.927 11.068 1.00 94.50 164 HIS A C 1
ATOM 1221 O O . HIS A 1 164 ? -4.238 1.817 11.342 1.00 94.50 164 HIS A O 1
ATOM 1227 N N . PRO A 1 165 ? -2.666 0.974 9.957 1.00 92.19 165 PRO A N 1
ATOM 1228 C CA . PRO A 1 165 ? -2.887 1.955 8.908 1.00 92.19 165 PRO A CA 1
ATOM 1229 C C . PRO A 1 165 ? -4.061 1.525 8.020 1.00 92.19 165 PRO A C 1
ATOM 1231 O O . PRO A 1 165 ? -4.343 0.343 7.850 1.00 92.19 165 PRO A O 1
ATOM 1234 N N . GLY A 1 166 ? -4.745 2.487 7.424 1.00 90.44 166 GLY A N 1
ATOM 1235 C CA . GLY A 1 166 ? -5.821 2.276 6.469 1.00 90.44 166 GLY A CA 1
ATOM 1236 C C . GLY A 1 166 ? -5.669 3.246 5.311 1.00 90.44 166 GLY A C 1
ATOM 1237 O O . GLY A 1 166 ? -5.357 4.422 5.511 1.00 90.44 166 GLY A O 1
ATOM 1238 N N . ARG A 1 167 ? -5.866 2.756 4.089 1.00 87.69 167 ARG A N 1
ATOM 1239 C CA . ARG A 1 167 ? -5.798 3.572 2.876 1.00 87.69 167 ARG A CA 1
ATOM 1240 C C . ARG A 1 167 ? -6.936 3.188 1.949 1.00 87.69 167 ARG A C 1
ATOM 1242 O O . ARG A 1 167 ? -7.158 2.015 1.680 1.00 87.69 167 ARG A O 1
ATOM 1249 N N . MET A 1 168 ? -7.622 4.204 1.455 1.00 87.94 168 MET A N 1
ATOM 1250 C CA . MET A 1 168 ? -8.647 4.119 0.421 1.00 87.94 168 MET A CA 1
ATOM 1251 C C . MET A 1 168 ? -8.353 5.211 -0.614 1.00 87.94 168 MET A C 1
ATOM 1253 O O . MET A 1 168 ? -7.650 6.174 -0.291 1.00 87.94 168 MET A O 1
ATOM 1257 N N . PRO A 1 169 ? -8.882 5.127 -1.845 1.00 86.56 169 PRO A N 1
ATOM 1258 C CA . PRO A 1 169 ? -8.786 6.222 -2.802 1.00 86.56 169 PRO A CA 1
ATOM 1259 C C . PRO A 1 169 ? -9.243 7.546 -2.169 1.00 86.56 169 PRO A C 1
ATOM 1261 O O . PRO A 1 169 ? -10.411 7.715 -1.826 1.00 86.56 169 PRO A O 1
ATOM 1264 N N . GLY A 1 170 ? -8.301 8.471 -1.973 1.00 88.69 170 GLY A N 1
ATOM 1265 C CA . GLY A 1 170 ? -8.547 9.788 -1.384 1.00 88.69 170 GLY A CA 1
ATOM 1266 C C . GLY A 1 170 ? -8.618 9.866 0.138 1.00 88.69 170 GLY A C 1
ATOM 1267 O O . GLY A 1 170 ? -8.931 10.940 0.644 1.00 88.69 170 GLY A O 1
ATOM 1268 N N . PHE A 1 171 ? -8.340 8.784 0.870 1.00 92.12 171 PHE A N 1
ATOM 1269 C CA . PHE A 1 171 ? -8.384 8.780 2.332 1.00 92.12 171 PHE A CA 1
ATOM 1270 C C . PHE A 1 171 ? -7.250 7.954 2.933 1.00 92.12 171 PHE A C 1
ATOM 1272 O O . PHE A 1 171 ? -6.932 6.861 2.465 1.00 92.12 171 PHE A O 1
ATOM 1279 N N . SER A 1 172 ? -6.683 8.463 4.020 1.00 92.44 172 SER A N 1
ATOM 1280 C CA . SER A 1 172 ? -5.677 7.778 4.824 1.00 92.44 172 SER A CA 1
ATOM 1281 C C . SER A 1 172 ? -6.086 7.849 6.294 1.00 92.44 172 SER A C 1
ATOM 1283 O O . SER A 1 172 ? -6.529 8.897 6.766 1.00 92.44 172 SER A O 1
ATOM 1285 N N . ALA A 1 173 ? -5.944 6.748 7.020 1.00 95.31 173 ALA A N 1
ATOM 1286 C CA . ALA A 1 173 ? -6.299 6.649 8.428 1.00 95.31 173 ALA A CA 1
ATOM 1287 C C . ALA A 1 173 ? -5.245 5.850 9.190 1.00 95.31 173 ALA A C 1
ATOM 1289 O O . ALA A 1 173 ? -4.644 4.925 8.651 1.00 95.31 173 ALA A O 1
ATOM 1290 N N . LEU A 1 174 ? -5.028 6.191 10.451 1.00 96.00 174 LEU A N 1
ATOM 1291 C CA . LEU A 1 174 ? -4.162 5.441 11.347 1.00 96.00 174 LEU A CA 1
ATOM 1292 C C . LEU A 1 174 ? -4.694 5.594 12.762 1.00 96.00 174 LEU A C 1
ATOM 1294 O O . LEU A 1 174 ? -4.992 6.709 13.189 1.00 96.00 174 LEU A O 1
ATOM 1298 N N . PHE A 1 175 ? -4.752 4.498 13.507 1.00 97.31 175 PHE A N 1
ATOM 1299 C CA . PHE A 1 175 ? -4.674 4.593 14.958 1.00 97.31 175 PHE A CA 1
ATOM 1300 C C . PHE A 1 175 ? -3.332 4.047 15.430 1.00 97.31 175 PHE A C 1
ATOM 1302 O O . PHE A 1 175 ? -2.797 3.115 14.833 1.00 97.31 175 PHE A O 1
ATOM 1309 N N . LEU A 1 176 ? -2.824 4.617 16.514 1.00 96.94 176 LEU A N 1
ATOM 1310 C CA . LEU A 1 176 ? -1.621 4.193 17.213 1.00 96.94 176 LEU A CA 1
ATOM 1311 C C . LEU A 1 176 ? -1.910 4.237 18.712 1.00 96.94 176 LEU A C 1
ATOM 1313 O O . LEU A 1 176 ? -2.386 5.254 19.213 1.00 96.94 176 LEU A O 1
ATOM 1317 N N . ALA A 1 177 ? -1.636 3.151 19.425 1.00 97.44 177 ALA A N 1
ATOM 1318 C CA . ALA A 1 177 ? -1.853 3.059 20.859 1.00 97.44 177 ALA A CA 1
ATOM 1319 C C . ALA A 1 177 ? -0.601 2.550 21.571 1.00 97.44 177 ALA A C 1
ATOM 1321 O O . ALA A 1 177 ? -0.062 1.506 21.214 1.00 97.44 177 ALA A O 1
ATOM 1322 N N . ASP A 1 178 ? -0.182 3.287 22.592 1.00 97.12 178 ASP A N 1
ATOM 1323 C CA . ASP A 1 178 ? 0.857 2.929 23.548 1.00 97.12 178 ASP A CA 1
ATOM 1324 C C . ASP A 1 178 ? 0.199 2.209 24.726 1.00 97.12 178 ASP A C 1
ATOM 1326 O O . ASP A 1 178 ? -0.577 2.803 25.484 1.00 97.12 178 ASP A O 1
ATOM 1330 N N . LEU A 1 179 ? 0.481 0.914 24.853 1.00 96.00 179 LEU A N 1
ATOM 1331 C CA . LEU A 1 179 ? -0.126 0.059 25.868 1.00 96.00 179 LEU A CA 1
ATOM 1332 C C . LEU A 1 179 ? 0.469 0.291 27.261 1.00 96.00 179 LEU A C 1
ATOM 1334 O O . LEU A 1 179 ? -0.208 0.025 28.255 1.00 96.00 179 LEU A O 1
ATOM 1338 N N . ASP A 1 180 ? 1.707 0.781 27.337 1.00 96.00 180 ASP A N 1
ATOM 1339 C CA . ASP A 1 180 ? 2.423 0.988 28.595 1.00 96.00 180 ASP A CA 1
ATOM 1340 C C . ASP A 1 180 ? 1.986 2.302 29.245 1.00 96.00 180 ASP A C 1
ATOM 1342 O O . ASP A 1 180 ? 1.645 2.343 30.427 1.00 96.00 180 ASP A O 1
ATOM 1346 N N . GLU A 1 181 ? 1.885 3.368 28.448 1.00 96.00 181 GLU A N 1
ATOM 1347 C CA . GLU A 1 181 ? 1.412 4.668 28.920 1.00 96.00 181 GLU A CA 1
ATOM 1348 C C . GLU A 1 181 ? -0.122 4.781 28.880 1.00 96.00 181 GLU A C 1
ATOM 1350 O O . GLU A 1 181 ? -0.677 5.712 29.462 1.00 96.00 181 GLU A O 1
ATOM 1355 N N . ARG A 1 182 ? -0.830 3.851 28.228 1.00 96.38 182 ARG A N 1
ATOM 1356 C CA . ARG A 1 182 ? -2.278 3.926 27.953 1.00 96.38 182 ARG A CA 1
ATOM 1357 C C . ARG A 1 182 ? -2.675 5.204 27.212 1.00 96.38 182 ARG A C 1
ATOM 1359 O O . ARG A 1 182 ? -3.643 5.877 27.569 1.00 96.38 182 ARG A O 1
ATOM 1366 N N . LEU A 1 183 ? -1.914 5.533 26.174 1.00 97.44 183 LEU A N 1
ATOM 1367 C CA . LEU A 1 183 ? -2.166 6.670 25.291 1.00 97.44 183 LEU A CA 1
ATOM 1368 C C . LEU A 1 183 ? -2.586 6.173 23.910 1.00 97.44 183 LEU A C 1
ATOM 1370 O O . LEU A 1 183 ? -2.102 5.153 23.434 1.00 97.44 183 LEU A O 1
ATOM 1374 N N . GLY A 1 184 ? -3.490 6.900 23.262 1.00 97.25 184 GLY A N 1
ATOM 1375 C CA . GLY A 1 184 ? -3.995 6.564 21.937 1.00 97.25 184 GLY A CA 1
ATOM 1376 C C . GLY A 1 184 ? -4.073 7.798 21.053 1.00 97.25 184 GLY A C 1
ATOM 1377 O O . GLY A 1 184 ? -4.471 8.868 21.510 1.00 97.25 184 GLY A O 1
ATOM 1378 N N . VAL A 1 185 ? -3.709 7.639 19.787 1.00 97.94 185 VAL A N 1
ATOM 1379 C CA . VAL A 1 185 ? -3.774 8.668 18.752 1.00 97.94 185 VAL A CA 1
ATOM 1380 C C . VAL A 1 185 ? -4.548 8.110 17.568 1.00 97.94 185 VAL A C 1
ATOM 1382 O O . VAL A 1 185 ? -4.310 6.984 17.138 1.00 97.94 185 VAL A O 1
ATOM 1385 N N . VAL A 1 186 ? -5.460 8.913 17.025 1.00 98.31 186 VAL A N 1
ATOM 1386 C CA . VAL A 1 186 ? -6.153 8.643 15.763 1.00 98.31 186 VAL A CA 1
ATOM 1387 C C . VAL A 1 186 ? -5.856 9.791 14.808 1.00 98.31 186 VAL A C 1
ATOM 1389 O O . VAL A 1 186 ? -6.040 10.956 15.156 1.00 98.31 186 VAL A O 1
ATOM 1392 N N . VAL A 1 187 ? -5.422 9.459 13.595 1.00 97.62 187 VAL A N 1
ATOM 1393 C CA . VAL A 1 187 ? -5.177 10.403 12.502 1.00 97.62 187 VAL A CA 1
ATOM 1394 C C . VAL A 1 187 ? -6.078 10.024 11.335 1.00 97.62 187 VAL A C 1
ATOM 1396 O O . VAL A 1 187 ? -6.040 8.889 10.865 1.00 97.62 187 VAL A O 1
ATOM 1399 N N . LEU A 1 188 ? -6.871 10.983 10.856 1.00 97.31 188 LEU A N 1
ATOM 1400 C CA . LEU A 1 188 ? -7.713 10.855 9.668 1.00 97.31 188 LEU A CA 1
ATOM 1401 C C . LEU A 1 188 ? -7.347 11.960 8.679 1.00 97.31 188 LEU A C 1
ATOM 1403 O O . LEU A 1 188 ? -7.302 13.131 9.049 1.00 97.31 188 LEU A O 1
ATOM 1407 N N . ALA A 1 189 ? -7.110 11.591 7.425 1.00 95.50 189 ALA A N 1
ATOM 1408 C CA . ALA A 1 189 ? -6.801 12.516 6.345 1.00 95.50 189 ALA A CA 1
ATOM 1409 C C . ALA A 1 189 ? -7.644 12.193 5.108 1.00 95.50 189 ALA A C 1
ATOM 1411 O O . ALA A 1 189 ? -7.753 11.041 4.695 1.00 95.50 189 ALA A O 1
ATOM 1412 N N . ASN A 1 190 ? -8.205 13.221 4.477 1.00 93.88 190 ASN A N 1
ATOM 1413 C CA . ASN A 1 190 ? -8.953 13.133 3.221 1.00 93.88 190 ASN A CA 1
ATOM 1414 C C . ASN A 1 190 ? -8.042 13.340 1.998 1.00 93.88 190 ASN A C 1
ATOM 1416 O O . ASN A 1 190 ? -8.363 14.076 1.066 1.00 93.88 190 ASN A O 1
ATOM 1420 N N . GLY A 1 191 ? -6.878 12.695 2.024 1.00 88.25 191 GLY A N 1
ATOM 1421 C CA . GLY A 1 191 ? -5.952 12.618 0.906 1.00 88.25 191 GLY A CA 1
ATOM 1422 C C . GLY A 1 191 ? -4.652 11.931 1.300 1.00 88.25 191 GLY A C 1
ATOM 1423 O O . GLY A 1 191 ? -4.571 11.252 2.329 1.00 88.25 191 GLY A O 1
ATOM 1424 N N . GLU A 1 192 ? -3.620 12.113 0.484 1.00 80.12 192 GLU A N 1
ATOM 1425 C CA . GLU A 1 192 ? -2.266 11.683 0.831 1.00 80.12 192 GLU A CA 1
ATOM 1426 C C . GLU A 1 192 ? -1.700 12.542 1.970 1.00 80.12 192 GLU A C 1
ATOM 1428 O O . GLU A 1 192 ? -1.652 13.772 1.876 1.00 80.12 192 GLU A O 1
ATOM 1433 N N . ALA A 1 193 ? -1.253 11.886 3.040 1.00 82.31 193 ALA A N 1
ATOM 1434 C CA . ALA A 1 193 ? -0.652 12.520 4.208 1.00 82.31 193 ALA A CA 1
ATOM 1435 C C . ALA A 1 193 ? 0.411 11.607 4.843 1.00 82.31 193 ALA A C 1
ATOM 1437 O O . ALA A 1 193 ? 0.395 10.392 4.644 1.00 82.31 193 ALA A O 1
ATOM 1438 N N . HIS A 1 194 ? 1.313 12.193 5.634 1.00 83.00 194 HIS A N 1
ATOM 1439 C CA . HIS A 1 194 ? 2.301 11.467 6.444 1.00 83.00 194 HIS A CA 1
ATOM 1440 C C . HIS A 1 194 ? 1.672 10.983 7.761 1.00 83.00 194 HIS A C 1
ATOM 1442 O O . HIS A 1 194 ? 2.071 11.417 8.843 1.00 83.00 194 HIS A O 1
ATOM 1448 N N . ILE A 1 195 ? 0.634 10.147 7.678 1.00 88.44 195 ILE A N 1
ATOM 1449 C CA . ILE A 1 195 ? -0.186 9.776 8.843 1.00 88.44 195 ILE A CA 1
ATOM 1450 C C . ILE A 1 195 ? 0.643 9.130 9.963 1.00 88.44 195 ILE A C 1
ATOM 1452 O O . ILE A 1 195 ? 0.398 9.410 11.133 1.00 88.44 195 ILE A O 1
ATOM 1456 N N . GLU A 1 196 ? 1.662 8.341 9.615 1.00 87.81 196 GLU A N 1
ATOM 1457 C CA . GLU A 1 196 ? 2.558 7.667 10.554 1.00 87.81 196 GLU A CA 1
ATOM 1458 C C . GLU A 1 196 ? 3.412 8.672 11.335 1.00 87.81 196 GLU A C 1
ATOM 1460 O O . GLU A 1 196 ? 3.472 8.615 12.562 1.00 87.81 196 GLU A O 1
ATOM 1465 N N . GLN A 1 197 ? 4.018 9.642 10.642 1.00 87.12 197 GLN A N 1
ATOM 1466 C CA . GLN A 1 197 ? 4.835 10.687 11.271 1.00 87.12 197 GLN A CA 1
ATOM 1467 C C . GLN A 1 197 ? 3.984 11.626 12.131 1.00 87.12 197 GLN A C 1
ATOM 1469 O O . GLN A 1 197 ? 4.402 11.994 13.227 1.00 87.12 197 GLN A O 1
ATOM 1474 N N . ILE A 1 198 ? 2.779 11.975 11.665 1.00 91.81 198 ILE A N 1
ATOM 1475 C CA . ILE A 1 198 ? 1.823 12.783 12.433 1.00 91.81 198 ILE A CA 1
ATOM 1476 C C . ILE A 1 198 ? 1.440 12.049 13.722 1.00 91.81 198 ILE A C 1
ATOM 1478 O O . ILE A 1 198 ? 1.495 12.644 14.798 1.00 91.81 198 ILE A O 1
ATOM 1482 N N . ALA A 1 199 ? 1.097 10.758 13.637 1.00 93.88 199 ALA A N 1
ATOM 1483 C CA . ALA A 1 199 ? 0.718 9.969 14.806 1.00 93.88 199 ALA A CA 1
ATOM 1484 C C . ALA A 1 199 ? 1.878 9.798 15.795 1.00 93.88 199 ALA A C 1
ATOM 1486 O O . ALA A 1 199 ? 1.679 9.982 16.995 1.00 93.88 199 ALA A O 1
ATOM 1487 N N . LEU A 1 200 ? 3.087 9.504 15.304 1.00 91.94 200 LEU A N 1
ATOM 1488 C CA . LEU A 1 200 ? 4.294 9.402 16.129 1.00 91.94 200 LEU A CA 1
ATOM 1489 C C . LEU A 1 200 ? 4.610 10.717 16.837 1.00 91.94 200 LEU A C 1
ATOM 1491 O O . LEU A 1 200 ? 4.864 10.720 18.039 1.00 91.94 200 LEU A O 1
ATOM 1495 N N . HIS A 1 201 ? 4.583 11.838 16.113 1.00 93.00 201 HIS A N 1
ATOM 1496 C CA . HIS A 1 201 ? 4.846 13.146 16.700 1.00 93.00 201 HIS A CA 1
ATOM 1497 C C . HIS A 1 201 ? 3.799 13.499 17.762 1.00 93.00 201 HIS A C 1
ATOM 1499 O O . HIS A 1 201 ? 4.165 13.893 18.866 1.00 93.00 201 HIS A O 1
ATOM 1505 N N . ALA A 1 202 ? 2.511 13.298 17.465 1.00 94.81 202 ALA A N 1
ATOM 1506 C CA . ALA A 1 202 ? 1.434 13.542 18.419 1.00 94.81 202 ALA A CA 1
ATOM 1507 C C . ALA A 1 202 ? 1.570 12.667 19.675 1.00 94.81 202 ALA A C 1
ATOM 1509 O O . ALA A 1 202 ? 1.473 13.180 20.790 1.00 94.81 202 ALA A O 1
ATOM 1510 N N . LEU A 1 203 ? 1.857 11.369 19.514 1.00 95.25 203 LEU A N 1
ATOM 1511 C CA . LEU A 1 203 ? 2.061 10.457 20.641 1.00 95.25 203 LEU A CA 1
ATOM 1512 C C . LEU A 1 203 ? 3.250 10.902 21.500 1.00 95.25 203 LEU A C 1
ATOM 1514 O O . LEU A 1 203 ? 3.114 11.006 22.718 1.00 95.25 203 LEU A O 1
ATOM 1518 N N . ARG A 1 204 ? 4.390 11.221 20.872 1.00 94.50 204 ARG A N 1
ATOM 1519 C CA . ARG A 1 204 ? 5.592 11.710 21.564 1.00 94.50 204 ARG A CA 1
ATOM 1520 C C . ARG A 1 204 ? 5.321 13.008 22.311 1.00 94.50 204 ARG A C 1
ATOM 1522 O O . ARG A 1 204 ? 5.671 13.092 23.478 1.00 94.50 204 ARG A O 1
ATOM 1529 N N . ALA A 1 205 ? 4.653 13.974 21.683 1.00 94.81 205 ALA A N 1
ATOM 1530 C CA . ALA A 1 205 ? 4.333 15.256 22.304 1.00 94.81 205 ALA A CA 1
ATOM 1531 C C . ALA A 1 205 ? 3.425 15.107 23.532 1.00 94.81 205 ALA A C 1
ATOM 1533 O O . ALA A 1 205 ? 3.676 15.736 24.560 1.00 94.81 205 ALA A O 1
ATOM 1534 N N . VAL A 1 206 ? 2.404 14.247 23.459 1.00 94.94 206 VAL A N 1
ATOM 1535 C CA . VAL A 1 206 ? 1.532 13.960 24.609 1.00 94.94 206 VAL A CA 1
ATOM 1536 C C . VAL A 1 206 ? 2.302 13.223 25.704 1.00 94.94 206 VAL A C 1
ATOM 1538 O O . VAL A 1 206 ? 2.168 13.569 26.879 1.00 94.94 206 VAL A O 1
ATOM 1541 N N . ARG A 1 207 ? 3.136 12.241 25.339 1.00 94.12 207 ARG A N 1
ATOM 1542 C CA . ARG A 1 207 ? 3.961 11.484 26.287 1.00 94.12 207 ARG A CA 1
ATOM 1543 C C . ARG A 1 207 ? 4.936 12.404 27.029 1.00 94.12 207 ARG A C 1
ATOM 1545 O O . ARG A 1 207 ? 4.938 12.409 28.255 1.00 94.12 207 ARG A O 1
ATOM 1552 N N . THR A 1 208 ? 5.706 13.234 26.324 1.00 94.06 208 THR A N 1
ATOM 1553 C CA . THR A 1 208 ? 6.658 14.173 26.947 1.00 94.06 208 THR A CA 1
ATOM 1554 C C . THR A 1 208 ? 5.943 15.196 27.826 1.00 94.06 208 THR A C 1
ATOM 1556 O O . THR A 1 208 ? 6.369 15.425 28.955 1.00 94.06 208 THR A O 1
ATOM 1559 N N . ALA A 1 209 ? 4.815 15.750 27.365 1.00 92.94 209 ALA A N 1
ATOM 1560 C CA . ALA A 1 209 ? 4.028 16.697 28.153 1.00 92.94 209 ALA A CA 1
ATOM 1561 C C . ALA A 1 209 ? 3.502 16.069 29.456 1.00 92.94 209 ALA A C 1
ATOM 1563 O O . ALA A 1 209 ? 3.535 16.711 30.505 1.00 92.94 209 ALA A O 1
ATOM 1564 N N . ARG A 1 210 ? 3.077 14.797 29.419 1.00 94.31 210 ARG A N 1
ATOM 1565 C CA . ARG A 1 210 ? 2.640 14.049 30.609 1.00 94.31 210 ARG A CA 1
ATOM 1566 C C . ARG A 1 210 ? 3.750 13.881 31.646 1.00 94.31 210 ARG A C 1
ATOM 1568 O O . ARG A 1 210 ? 3.467 13.896 32.840 1.00 94.31 210 ARG A O 1
ATOM 1575 N N . HIS A 1 211 ? 4.993 13.769 31.190 1.00 93.19 211 HIS A N 1
ATOM 1576 C CA . HIS A 1 211 ? 6.186 13.680 32.036 1.00 93.19 211 HIS A CA 1
ATOM 1577 C C . HIS A 1 211 ? 6.802 15.052 32.368 1.00 93.19 211 HIS A C 1
ATOM 1579 O O . HIS A 1 211 ? 7.915 15.117 32.884 1.00 93.19 211 HIS A O 1
ATOM 1585 N N . GLY A 1 212 ? 6.103 16.159 32.083 1.00 93.62 212 GLY A N 1
ATOM 1586 C CA . GLY A 1 212 ? 6.569 17.519 32.383 1.00 93.62 212 GLY A CA 1
ATOM 1587 C C . GLY A 1 212 ? 7.745 17.992 31.521 1.00 93.62 212 GLY A C 1
ATOM 1588 O O . GLY A 1 212 ? 8.430 18.947 31.883 1.00 93.62 212 GLY A O 1
ATOM 1589 N N . GLN A 1 213 ? 7.997 17.328 30.393 1.00 94.44 213 GLN A N 1
ATOM 1590 C CA . GLN A 1 213 ? 9.05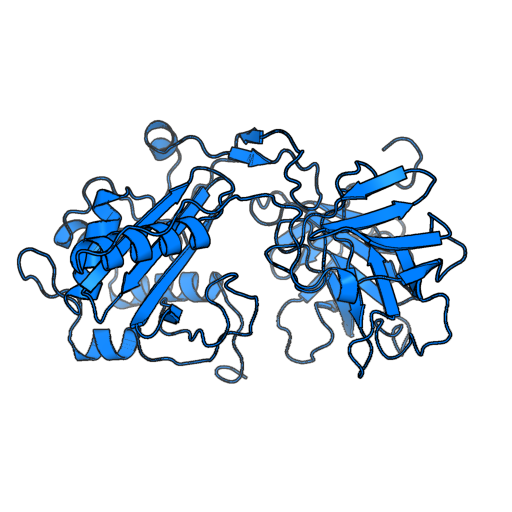9 17.658 29.447 1.00 94.44 213 GLN A CA 1
ATOM 1591 C C . GLN A 1 213 ? 8.512 18.502 28.289 1.00 94.44 213 GLN A C 1
ATOM 1593 O O . GLN A 1 213 ? 7.334 18.417 27.932 1.00 94.44 213 GLN A O 1
ATOM 1598 N N . ALA A 1 214 ? 9.381 19.305 27.671 1.00 91.38 214 ALA A N 1
ATOM 1599 C CA . ALA A 1 214 ? 9.013 20.057 26.477 1.00 91.38 214 ALA A CA 1
ATOM 1600 C C . ALA A 1 214 ? 8.631 19.093 25.334 1.00 91.38 214 ALA A C 1
ATOM 1602 O O . ALA A 1 214 ? 9.325 18.090 25.135 1.00 91.38 214 ALA A O 1
ATOM 1603 N N . PRO A 1 215 ? 7.550 19.371 24.579 1.00 90.06 215 PRO A N 1
ATOM 1604 C CA . PRO A 1 215 ? 7.216 18.576 23.408 1.00 90.06 215 PRO A CA 1
ATOM 1605 C C . PRO A 1 215 ? 8.344 18.653 22.371 1.00 90.06 215 PRO A C 1
ATOM 1607 O O . PRO A 1 215 ? 9.031 19.678 22.285 1.00 90.06 215 PRO A O 1
ATOM 1610 N N . PRO A 1 216 ? 8.545 17.593 21.569 1.00 89.25 216 PRO A N 1
ATOM 1611 C CA . PRO A 1 216 ? 9.507 17.639 20.482 1.00 89.25 216 PRO A CA 1
ATOM 1612 C C . PRO A 1 216 ? 9.138 18.770 19.516 1.00 89.25 216 PRO A C 1
ATOM 1614 O O . PRO A 1 216 ? 7.959 19.060 19.300 1.00 89.25 216 PRO A O 1
ATOM 1617 N N . GLY A 1 217 ? 10.147 19.398 18.912 1.00 87.19 217 GLY A N 1
ATOM 1618 C CA . GLY A 1 217 ? 9.922 20.377 17.851 1.00 87.19 217 GLY A CA 1
ATOM 1619 C C . GLY A 1 217 ? 9.149 19.763 16.680 1.00 87.19 217 GLY A C 1
ATOM 1620 O O . GLY A 1 217 ? 9.211 18.551 16.445 1.00 87.19 217 GLY A O 1
ATOM 1621 N N . LEU A 1 218 ? 8.416 20.600 15.941 1.00 83.62 218 LEU A N 1
ATOM 1622 C CA . LEU A 1 218 ? 7.771 20.156 14.708 1.00 83.62 218 LEU A CA 1
ATOM 1623 C C . LEU A 1 218 ? 8.844 19.650 13.735 1.00 83.62 218 LEU A C 1
ATOM 1625 O O . LEU A 1 218 ? 9.856 20.332 13.550 1.00 83.62 218 LEU A O 1
ATOM 1629 N N . PRO A 1 219 ? 8.644 18.483 13.103 1.00 74.69 219 PRO A N 1
ATOM 1630 C CA . PRO A 1 219 ? 9.567 18.031 12.079 1.00 74.69 219 PRO A CA 1
ATOM 1631 C C . PRO A 1 219 ? 9.528 19.019 10.907 1.00 74.69 219 PRO A C 1
ATOM 1633 O O . PRO A 1 219 ? 8.453 19.362 10.411 1.00 74.69 219 PRO A O 1
ATOM 1636 N N . VAL A 1 220 ? 10.696 19.472 10.451 1.00 69.62 220 VAL A N 1
ATOM 1637 C CA . VAL A 1 220 ? 10.807 20.150 9.156 1.00 69.62 220 VAL A CA 1
ATOM 1638 C C . VAL A 1 220 ? 10.692 19.064 8.094 1.00 69.62 220 VAL A C 1
ATOM 1640 O O . VAL A 1 220 ? 11.557 18.197 8.000 1.00 69.62 220 VAL A O 1
ATOM 1643 N N . VAL A 1 221 ? 9.595 19.074 7.339 1.00 74.19 221 VAL A N 1
ATOM 1644 C CA . VAL A 1 221 ? 9.353 18.083 6.286 1.00 74.19 221 VAL A CA 1
ATOM 1645 C C . VAL A 1 221 ? 9.776 18.686 4.954 1.00 74.19 221 VAL A C 1
ATOM 1647 O O . VAL A 1 221 ? 8.971 19.312 4.267 1.00 74.19 221 VAL A O 1
ATOM 1650 N N . ASP A 1 222 ? 11.047 18.512 4.606 1.00 84.94 222 ASP A N 1
ATOM 1651 C CA . ASP A 1 222 ? 11.488 18.624 3.217 1.00 84.94 222 ASP A CA 1
ATOM 1652 C C . ASP A 1 222 ? 11.446 17.211 2.603 1.00 84.94 222 ASP A C 1
ATOM 1654 O O . ASP A 1 222 ? 12.173 16.328 3.066 1.00 84.94 222 ASP A O 1
ATOM 1658 N N . PRO A 1 223 ? 10.569 16.958 1.613 1.00 82.44 223 PRO A N 1
ATOM 1659 C CA . PRO A 1 223 ? 10.387 15.628 1.037 1.00 82.44 223 PRO A CA 1
ATOM 1660 C C . PRO A 1 223 ? 11.620 15.118 0.286 1.00 82.44 223 PRO A C 1
ATOM 1662 O O . PRO A 1 223 ? 11.704 13.921 0.048 1.00 82.44 223 PRO A O 1
ATOM 1665 N N . CYS A 1 224 ? 12.570 15.983 -0.078 1.00 89.69 224 CYS A N 1
ATOM 1666 C CA . CYS A 1 224 ? 13.783 15.588 -0.789 1.00 89.69 224 CYS A CA 1
ATOM 1667 C C . CYS A 1 224 ? 14.932 15.186 0.146 1.00 89.69 224 CYS A C 1
ATOM 1669 O O . CYS A 1 224 ? 15.968 14.723 -0.333 1.00 89.69 224 CYS A O 1
ATOM 1671 N N . VAL A 1 225 ? 14.784 15.377 1.463 1.00 89.50 225 VAL A N 1
ATOM 1672 C CA . VAL A 1 225 ? 15.800 14.958 2.435 1.00 89.50 225 VAL A CA 1
ATOM 1673 C C . VAL A 1 225 ? 15.956 13.443 2.377 1.00 89.50 225 VAL A C 1
ATOM 1675 O O . VAL A 1 225 ? 14.988 12.697 2.513 1.00 89.50 225 VAL A O 1
ATOM 1678 N N . CYS A 1 226 ? 17.194 13.003 2.185 1.00 89.38 226 CYS A N 1
ATOM 1679 C CA . CYS A 1 226 ? 17.578 11.607 2.092 1.00 89.38 226 CYS A CA 1
ATOM 1680 C C . CYS A 1 226 ? 18.569 11.275 3.204 1.00 89.38 226 CYS A C 1
ATOM 1682 O O . CYS A 1 226 ? 19.524 12.014 3.436 1.00 89.38 226 CYS A O 1
ATOM 1684 N N . ASP A 1 227 ? 18.379 10.129 3.851 1.00 86.69 227 ASP A N 1
ATOM 1685 C CA . ASP A 1 227 ? 19.386 9.580 4.752 1.00 86.69 227 ASP A CA 1
ATOM 1686 C C . ASP A 1 227 ? 20.567 9.040 3.927 1.00 86.69 227 ASP A C 1
ATOM 1688 O O . ASP A 1 227 ? 20.358 8.321 2.946 1.00 86.69 227 ASP A O 1
ATOM 1692 N N . ALA A 1 228 ? 21.797 9.381 4.326 1.00 91.69 228 ALA A N 1
ATOM 1693 C CA . ALA A 1 228 ? 23.048 8.972 3.670 1.00 91.69 228 ALA A CA 1
ATOM 1694 C C . ALA A 1 228 ? 23.068 9.201 2.135 1.00 91.69 228 ALA A C 1
ATOM 1696 O O . ALA A 1 228 ? 23.254 8.247 1.368 1.00 91.69 228 ALA A O 1
ATOM 1697 N N . PRO A 1 229 ? 22.865 10.442 1.645 1.00 94.81 229 PRO A N 1
ATOM 1698 C CA . PRO A 1 229 ? 22.804 10.743 0.210 1.00 94.81 229 PRO A CA 1
ATOM 1699 C C . PRO A 1 229 ? 24.082 10.344 -0.552 1.00 94.81 229 PRO A C 1
ATOM 1701 O O . PRO A 1 229 ? 24.022 9.940 -1.717 1.00 94.81 229 PRO A O 1
ATOM 1704 N N . GLU A 1 230 ? 25.239 10.365 0.107 1.00 95.38 230 GLU A N 1
ATOM 1705 C CA . GLU A 1 230 ? 26.523 9.922 -0.432 1.00 95.38 230 GLU A CA 1
ATOM 1706 C C . GLU A 1 230 ? 26.520 8.449 -0.853 1.00 95.38 230 GLU A C 1
ATOM 1708 O O . GLU A 1 230 ? 27.206 8.077 -1.808 1.00 95.38 230 GLU A O 1
ATOM 1713 N N . ALA A 1 231 ? 25.688 7.618 -0.215 1.00 94.94 231 ALA A N 1
ATOM 1714 C CA . ALA A 1 231 ? 25.575 6.195 -0.512 1.00 94.94 231 ALA A CA 1
ATOM 1715 C C . ALA A 1 231 ? 24.904 5.905 -1.863 1.00 94.94 231 ALA A C 1
ATOM 1717 O O . ALA A 1 231 ? 24.846 4.741 -2.265 1.00 94.94 231 ALA A O 1
ATOM 1718 N N . PHE A 1 232 ? 24.375 6.923 -2.549 1.00 96.50 232 PHE A N 1
ATOM 1719 C CA . PHE A 1 232 ? 23.742 6.820 -3.868 1.00 96.50 232 PHE A CA 1
ATOM 1720 C C . PHE A 1 232 ? 24.607 7.379 -4.998 1.00 96.50 232 PHE A C 1
ATOM 1722 O O . PHE A 1 232 ? 24.325 7.120 -6.169 1.00 96.50 232 PHE A O 1
ATOM 1729 N N . ALA A 1 233 ? 25.661 8.127 -4.667 1.00 95.81 233 ALA A N 1
ATOM 1730 C CA . ALA A 1 233 ? 26.426 8.876 -5.647 1.00 95.81 233 ALA A CA 1
ATOM 1731 C C . ALA A 1 233 ? 27.102 7.968 -6.691 1.00 95.81 233 ALA A C 1
ATOM 1733 O O . ALA A 1 233 ? 27.632 6.881 -6.408 1.00 95.81 233 ALA A O 1
ATOM 1734 N N . GLY A 1 234 ? 27.101 8.421 -7.939 1.00 95.56 234 GLY A N 1
ATOM 1735 C CA . GLY A 1 234 ? 27.714 7.685 -9.032 1.00 95.56 234 GLY A CA 1
ATOM 1736 C C . GLY A 1 234 ? 27.346 8.217 -10.403 1.00 95.56 234 GLY A C 1
ATOM 1737 O O . GLY A 1 234 ? 26.287 8.807 -10.593 1.00 95.56 234 GLY A O 1
ATOM 1738 N N . ARG A 1 235 ? 28.236 7.939 -11.354 1.00 96.94 235 ARG A N 1
ATOM 1739 C CA . ARG A 1 235 ? 28.007 8.127 -12.783 1.00 96.94 235 ARG A CA 1
ATOM 1740 C C . ARG A 1 235 ? 27.521 6.820 -13.388 1.00 96.94 235 ARG A C 1
ATOM 1742 O O . ARG A 1 235 ? 28.170 5.783 -13.209 1.00 96.94 235 ARG A O 1
ATOM 1749 N N . PHE A 1 236 ? 26.417 6.877 -14.115 1.00 97.25 236 PHE A N 1
ATOM 1750 C CA . PHE A 1 236 ? 25.774 5.727 -14.733 1.00 97.25 236 PHE A CA 1
ATOM 1751 C C . PHE A 1 236 ? 25.589 5.967 -16.231 1.00 97.25 236 PHE A C 1
ATOM 1753 O O . PHE A 1 236 ? 25.160 7.033 -16.660 1.00 97.25 236 PHE A O 1
ATOM 1760 N N . ILE A 1 237 ? 25.921 4.964 -17.034 1.00 96.69 237 ILE A N 1
ATOM 1761 C CA . ILE A 1 237 ? 25.845 4.993 -18.495 1.00 96.69 237 ILE A CA 1
ATOM 1762 C C . ILE A 1 237 ? 24.752 4.046 -18.976 1.00 96.69 237 ILE A C 1
ATOM 1764 O O . ILE A 1 237 ? 24.509 3.009 -18.356 1.00 96.69 237 ILE A O 1
ATOM 1768 N N . ALA A 1 238 ? 24.093 4.407 -20.074 1.00 96.38 238 ALA A N 1
ATOM 1769 C CA . ALA A 1 238 ? 23.019 3.621 -20.668 1.00 96.38 238 ALA A CA 1
ATOM 1770 C C . ALA A 1 238 ? 23.439 2.154 -20.841 1.00 96.38 238 ALA A C 1
ATOM 1772 O O . ALA A 1 238 ? 24.507 1.852 -21.379 1.00 96.38 238 ALA A O 1
ATOM 1773 N N . GLY A 1 239 ? 22.598 1.248 -20.344 1.00 93.38 239 GLY A N 1
ATOM 1774 C CA . GLY A 1 239 ? 22.843 -0.187 -20.435 1.00 93.38 239 GLY A CA 1
ATOM 1775 C C . GLY A 1 239 ? 22.569 -0.761 -21.826 1.00 93.38 239 GLY A C 1
ATOM 1776 O O . GLY A 1 239 ? 23.252 -1.699 -22.230 1.00 93.38 239 GLY A O 1
ATOM 1777 N N . ASP A 1 240 ? 21.645 -0.139 -22.566 1.00 91.31 240 ASP A N 1
ATOM 1778 C CA . ASP A 1 240 ? 21.239 -0.523 -23.920 1.00 91.31 240 ASP A CA 1
ATOM 1779 C C . ASP A 1 240 ? 21.294 0.669 -24.898 1.00 91.31 240 ASP A C 1
ATOM 1781 O O . ASP A 1 240 ? 21.122 1.822 -24.480 1.00 91.31 240 ASP A O 1
ATOM 1785 N N . PRO A 1 241 ? 21.442 0.413 -26.215 1.00 91.06 241 PRO A N 1
ATOM 1786 C CA . PRO A 1 241 ? 21.414 1.442 -27.253 1.00 91.06 241 PRO A CA 1
ATOM 1787 C C . PRO A 1 241 ? 20.106 2.227 -27.359 1.00 91.06 241 PRO A C 1
ATOM 1789 O O . PRO A 1 241 ? 20.129 3.299 -27.940 1.00 91.06 241 PRO A O 1
ATOM 1792 N N . GLU A 1 242 ? 18.992 1.800 -26.774 1.00 90.31 242 GLU A N 1
ATOM 1793 C CA . GLU A 1 242 ? 17.734 2.571 -26.807 1.00 90.31 242 GLU A CA 1
ATOM 1794 C C . GLU A 1 242 ? 17.521 3.424 -25.545 1.00 90.31 242 GLU A C 1
ATOM 1796 O O . GLU A 1 242 ? 16.673 4.313 -25.519 1.00 90.31 242 GLU A O 1
ATOM 1801 N N . THR A 1 243 ? 18.314 3.209 -24.486 1.00 92.62 243 THR A N 1
ATOM 1802 C CA . THR A 1 243 ? 18.146 3.954 -23.233 1.00 92.62 243 THR A CA 1
ATOM 1803 C C . THR A 1 243 ? 18.604 5.407 -23.385 1.00 92.62 243 THR A C 1
ATOM 1805 O O . THR A 1 243 ? 19.776 5.673 -23.681 1.00 92.62 243 THR A O 1
ATOM 1808 N N . LEU A 1 244 ? 17.680 6.333 -23.111 1.00 91.81 244 LEU A N 1
ATOM 1809 C CA . LEU A 1 244 ? 17.912 7.772 -22.976 1.00 91.81 244 LEU A CA 1
ATOM 1810 C C . LEU A 1 244 ? 17.449 8.283 -21.597 1.00 91.81 244 LEU A C 1
ATOM 1812 O O . LEU A 1 244 ? 16.411 7.819 -21.106 1.00 91.81 244 LEU A O 1
ATOM 1816 N N . PRO A 1 245 ? 18.155 9.243 -20.976 1.00 94.50 245 PRO A N 1
ATOM 1817 C CA . PRO A 1 245 ? 19.454 9.825 -21.366 1.00 94.50 245 PRO A CA 1
ATOM 1818 C C . PRO A 1 245 ? 20.584 8.794 -21.505 1.00 94.50 245 PRO A C 1
ATOM 1820 O O . PRO A 1 245 ? 20.511 7.698 -20.951 1.00 94.50 245 PRO A O 1
ATOM 1823 N N . ARG A 1 246 ? 21.658 9.132 -22.233 1.00 94.88 246 ARG A N 1
ATOM 1824 C CA . ARG A 1 246 ? 22.837 8.245 -22.369 1.00 94.88 246 ARG A CA 1
ATOM 1825 C C . ARG A 1 246 ? 23.663 8.132 -21.101 1.00 94.88 246 ARG A C 1
ATOM 1827 O O . ARG A 1 246 ? 24.342 7.127 -20.894 1.00 94.88 246 ARG A O 1
ATOM 1834 N N . GLU A 1 247 ? 23.590 9.155 -20.274 1.00 95.56 247 GLU A N 1
ATOM 1835 C CA . GLU A 1 247 ? 24.333 9.261 -19.039 1.00 95.56 247 GLU A CA 1
ATOM 1836 C C . GLU A 1 247 ? 23.462 9.921 -17.983 1.00 95.56 247 GLU A C 1
ATOM 1838 O O . GLU A 1 247 ? 22.713 10.853 -18.269 1.00 95.56 247 GLU A O 1
ATOM 1843 N N . VAL A 1 248 ? 23.574 9.402 -16.770 1.00 96.62 248 VAL A N 1
ATOM 1844 C CA . VAL A 1 248 ? 22.881 9.885 -15.590 1.00 96.62 248 VAL A CA 1
ATOM 1845 C C . VAL A 1 248 ? 23.887 9.964 -14.455 1.00 96.62 248 VAL A C 1
ATOM 1847 O O . VAL A 1 248 ? 24.557 8.978 -14.148 1.00 96.62 248 VAL A O 1
ATOM 1850 N N . ASP A 1 249 ? 23.947 11.109 -13.790 1.00 96.88 249 ASP A N 1
ATOM 1851 C CA . ASP A 1 249 ? 24.721 11.277 -12.565 1.00 96.88 249 ASP A CA 1
ATOM 1852 C C . ASP A 1 249 ? 23.784 11.380 -11.363 1.00 96.88 249 ASP A C 1
ATOM 1854 O O . ASP A 1 249 ? 22.919 12.256 -11.316 1.00 96.88 249 ASP A O 1
ATOM 1858 N N . LEU A 1 250 ? 24.012 10.540 -10.354 1.00 97.44 250 LEU A N 1
ATOM 1859 C CA . LEU A 1 250 ? 23.504 10.775 -9.007 1.00 97.44 250 LEU A CA 1
ATOM 1860 C C . LEU A 1 250 ? 24.577 11.475 -8.181 1.00 97.44 250 LEU A C 1
ATOM 1862 O O . LEU A 1 250 ? 25.710 10.994 -8.080 1.00 97.44 250 LEU A O 1
ATOM 1866 N N . ARG A 1 251 ? 24.228 12.611 -7.578 1.00 96.19 251 ARG A N 1
ATOM 1867 C CA . ARG A 1 251 ? 25.140 13.413 -6.756 1.00 96.19 251 ARG A CA 1
ATOM 1868 C C . ARG A 1 251 ? 24.579 13.599 -5.357 1.00 96.19 251 ARG A C 1
ATOM 1870 O O . ARG A 1 251 ? 23.372 13.716 -5.176 1.00 96.19 251 ARG A O 1
ATOM 1877 N N . SER A 1 252 ? 25.483 13.653 -4.387 1.00 95.88 252 SER A N 1
ATOM 1878 C CA . SER A 1 252 ? 25.171 14.033 -3.013 1.00 95.88 252 SER A CA 1
ATOM 1879 C C . SER A 1 252 ? 25.398 15.530 -2.845 1.00 95.88 252 SER A C 1
ATOM 1881 O O . SER A 1 252 ? 26.487 16.026 -3.138 1.00 95.88 252 SER A O 1
ATOM 1883 N N . GLU A 1 253 ? 24.385 16.241 -2.367 1.00 93.88 253 GLU A N 1
ATOM 1884 C CA . GLU A 1 253 ? 24.434 17.669 -2.044 1.00 93.88 253 GLU A CA 1
ATOM 1885 C C . GLU A 1 253 ? 23.833 17.879 -0.662 1.00 93.88 253 GLU A C 1
ATOM 1887 O O . GLU A 1 253 ? 22.614 17.855 -0.507 1.00 93.88 253 GLU A O 1
ATOM 1892 N N . ASP A 1 254 ? 24.685 18.076 0.342 1.00 92.31 254 ASP A N 1
ATOM 1893 C CA . ASP A 1 254 ? 24.297 18.158 1.751 1.00 92.31 254 ASP A CA 1
ATOM 1894 C C . ASP A 1 254 ? 23.465 16.942 2.197 1.00 92.31 254 ASP A C 1
ATOM 1896 O O . ASP A 1 254 ? 24.012 15.866 2.421 1.00 92.31 254 ASP A O 1
ATOM 1900 N N . VAL A 1 255 ? 22.145 17.116 2.304 1.00 92.31 255 VAL A N 1
ATOM 1901 C CA . VAL A 1 255 ? 21.162 16.109 2.736 1.00 92.31 255 VAL A CA 1
ATOM 1902 C C . VAL A 1 255 ? 20.286 15.607 1.581 1.00 92.31 255 VAL A C 1
ATOM 1904 O O . VAL A 1 255 ? 19.275 14.948 1.811 1.00 92.31 255 VAL A O 1
ATOM 1907 N N . TYR A 1 256 ? 20.636 15.941 0.337 1.00 95.25 256 TYR A N 1
ATOM 1908 C CA . TYR A 1 256 ? 19.856 15.626 -0.858 1.00 95.25 256 TYR A CA 1
ATOM 1909 C C . TYR A 1 256 ? 20.628 14.712 -1.805 1.00 95.25 256 TYR A C 1
ATOM 1911 O O . TYR A 1 256 ? 21.845 14.830 -1.965 1.00 95.25 256 TYR A O 1
ATOM 1919 N N . VAL A 1 257 ? 19.882 13.871 -2.518 1.00 96.56 257 VAL A N 1
ATOM 1920 C CA . VAL A 1 257 ? 20.357 13.236 -3.750 1.00 96.56 257 VAL A CA 1
ATOM 1921 C C . VAL A 1 257 ? 19.821 14.044 -4.927 1.00 96.56 257 VAL A C 1
ATOM 1923 O O . VAL A 1 257 ? 18.628 14.351 -4.978 1.00 96.56 257 VAL A O 1
ATOM 1926 N N . THR A 1 258 ? 20.681 14.393 -5.881 1.00 96.88 258 THR A N 1
ATOM 1927 C CA . THR A 1 258 ? 20.261 15.014 -7.142 1.00 96.88 258 THR A CA 1
ATOM 1928 C C . THR A 1 258 ? 20.542 14.115 -8.329 1.00 96.88 258 THR A C 1
ATOM 1930 O O . THR A 1 258 ? 21.550 13.412 -8.376 1.00 96.88 258 THR A O 1
ATOM 1933 N N . LEU A 1 259 ? 19.627 14.158 -9.290 1.00 96.31 259 LEU A N 1
ATOM 1934 C CA . LEU A 1 259 ? 19.766 13.566 -10.608 1.00 96.31 259 LEU A CA 1
ATOM 1935 C C . LEU A 1 259 ? 20.232 14.652 -11.569 1.00 96.31 259 LEU A C 1
ATOM 1937 O O . LEU A 1 259 ? 19.565 15.682 -11.671 1.00 96.31 259 LEU A O 1
ATOM 1941 N N . ALA A 1 260 ? 21.337 14.424 -12.275 1.00 95.19 260 ALA A N 1
ATOM 1942 C CA . ALA A 1 260 ? 21.705 15.210 -13.444 1.00 95.19 260 ALA A CA 1
ATOM 1943 C C . ALA A 1 260 ? 21.589 14.352 -14.711 1.00 95.19 260 ALA A C 1
ATOM 1945 O O . ALA A 1 260 ? 22.212 13.293 -14.813 1.00 95.19 260 ALA A O 1
ATOM 1946 N N . ALA A 1 261 ? 20.768 14.813 -15.651 1.00 90.81 261 ALA A N 1
ATOM 1947 C CA . ALA A 1 261 ? 20.414 14.128 -16.891 1.00 90.81 261 ALA A CA 1
ATOM 1948 C C . ALA A 1 261 ? 20.038 15.171 -17.954 1.00 90.81 261 ALA A C 1
ATOM 1950 O O . ALA A 1 261 ? 19.360 16.140 -17.631 1.00 90.81 261 ALA A O 1
ATOM 1951 N N . ASP A 1 262 ? 20.496 14.999 -19.199 1.00 85.62 262 ASP A N 1
ATOM 1952 C CA . ASP A 1 262 ? 20.153 15.859 -20.351 1.00 85.62 262 ASP A CA 1
ATOM 1953 C C . ASP A 1 262 ? 20.283 17.382 -20.109 1.00 85.62 262 ASP A C 1
ATOM 1955 O O . ASP A 1 262 ? 19.549 18.195 -20.662 1.00 85.62 262 ASP A O 1
ATOM 1959 N N . GLY A 1 263 ? 21.262 17.790 -19.294 1.00 83.75 263 GLY A N 1
ATOM 1960 C CA . GLY A 1 263 ? 21.506 19.199 -18.957 1.00 83.75 263 GLY A CA 1
ATOM 1961 C C . GLY A 1 263 ? 20.610 19.756 -17.846 1.00 83.75 263 GLY A C 1
ATOM 1962 O O . GLY A 1 263 ? 20.838 20.879 -17.396 1.00 83.75 263 GLY A O 1
ATOM 1963 N N . GLU A 1 26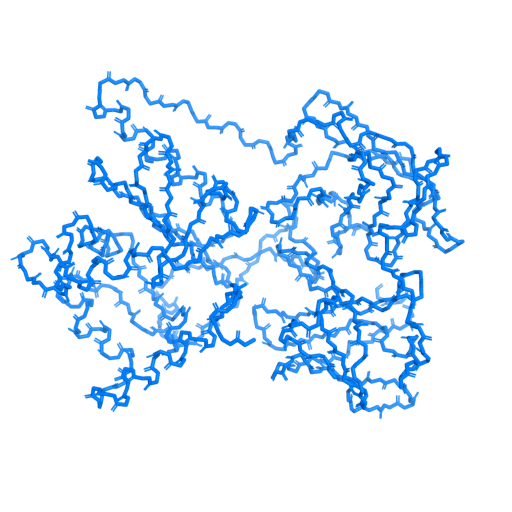4 ? 19.658 18.970 -17.348 1.00 88.06 264 GLU A N 1
ATOM 1964 C CA . GLU A 1 264 ? 18.868 19.287 -16.166 1.00 88.06 264 GLU A CA 1
ATOM 1965 C C . GLU A 1 264 ? 19.494 18.708 -14.896 1.00 88.06 264 GLU A C 1
ATOM 1967 O O . GLU A 1 264 ? 20.243 17.727 -14.918 1.00 88.06 264 GLU A O 1
ATOM 1972 N N . ARG A 1 265 ? 19.186 19.338 -13.759 1.00 93.25 265 ARG A N 1
ATOM 1973 C CA . ARG A 1 265 ? 19.569 18.866 -12.429 1.00 93.25 265 ARG A CA 1
ATOM 1974 C C . ARG A 1 265 ? 18.405 19.059 -11.475 1.00 93.25 265 ARG A C 1
ATOM 1976 O O . ARG A 1 265 ? 17.964 20.188 -11.268 1.00 93.25 265 ARG A O 1
ATOM 1983 N N . VAL A 1 266 ? 17.951 17.978 -10.852 1.00 93.25 266 VAL A N 1
ATOM 1984 C CA . VAL A 1 266 ? 16.771 17.995 -9.984 1.00 93.25 266 VAL A CA 1
ATOM 1985 C C . VAL A 1 266 ? 17.033 17.246 -8.679 1.00 93.25 266 VAL A C 1
ATOM 1987 O O . VAL A 1 266 ? 17.740 16.239 -8.662 1.00 93.25 266 VAL A O 1
ATOM 1990 N N . ARG A 1 267 ? 16.479 17.743 -7.566 1.00 94.69 267 ARG A N 1
ATOM 1991 C CA . ARG A 1 267 ? 16.481 17.025 -6.281 1.00 94.69 267 ARG A CA 1
ATOM 1992 C C . ARG A 1 267 ? 15.498 15.870 -6.340 1.00 94.69 267 ARG A C 1
ATOM 1994 O O . ARG A 1 267 ? 14.381 16.048 -6.806 1.00 94.69 267 ARG A O 1
ATOM 2001 N N . LEU A 1 268 ? 15.910 14.713 -5.854 1.00 93.75 268 LEU A N 1
ATOM 2002 C CA . LEU A 1 268 ? 15.076 13.525 -5.812 1.00 93.75 268 LEU A CA 1
ATOM 2003 C C . LEU A 1 268 ? 14.270 13.469 -4.511 1.00 93.75 268 LEU A C 1
ATOM 2005 O O . LEU A 1 268 ? 14.805 13.767 -3.446 1.00 93.75 268 LEU A O 1
ATOM 2009 N N . GLU A 1 269 ? 13.006 13.048 -4.591 1.00 90.75 269 GLU A N 1
ATOM 2010 C CA . GLU A 1 269 ? 12.183 12.718 -3.416 1.00 90.75 269 GLU A CA 1
ATOM 2011 C C . GLU A 1 269 ? 12.329 11.213 -3.129 1.00 90.75 269 GLU A C 1
ATOM 2013 O O . GLU A 1 269 ? 11.927 10.399 -3.966 1.00 90.75 269 GLU A O 1
ATOM 2018 N N . PRO A 1 270 ? 12.902 10.785 -1.987 1.00 89.31 270 PRO A N 1
ATOM 2019 C CA . PRO A 1 270 ? 12.957 9.371 -1.633 1.00 89.31 270 PRO A CA 1
ATOM 2020 C C . PRO A 1 270 ? 11.557 8.756 -1.525 1.00 89.31 270 PRO A C 1
ATOM 2022 O O . PRO A 1 270 ? 10.639 9.319 -0.923 1.00 89.31 270 PRO A O 1
ATOM 2025 N N . SER A 1 271 ? 11.386 7.559 -2.082 1.00 84.75 271 SER A N 1
ATOM 2026 C CA . SER A 1 271 ? 10.124 6.833 -1.982 1.00 84.75 271 SER A CA 1
ATOM 2027 C C . SER A 1 271 ? 9.858 6.407 -0.540 1.00 84.75 271 SER A C 1
ATOM 2029 O O . SER A 1 271 ? 10.698 5.826 0.143 1.00 84.75 271 SER A O 1
ATOM 2031 N N . ARG A 1 272 ? 8.623 6.632 -0.089 1.00 76.25 272 ARG A N 1
ATOM 2032 C CA . ARG A 1 272 ? 8.164 6.239 1.256 1.00 76.25 272 ARG A CA 1
ATOM 2033 C C . ARG A 1 272 ? 7.908 4.743 1.389 1.00 76.25 272 ARG A C 1
ATOM 2035 O O . ARG A 1 272 ? 7.802 4.236 2.501 1.00 76.25 272 ARG A O 1
ATOM 2042 N N . PHE A 1 273 ? 7.737 4.065 0.258 1.00 74.62 273 PHE A N 1
ATOM 2043 C CA . PHE A 1 273 ? 7.253 2.687 0.192 1.00 74.62 273 PHE A CA 1
ATOM 2044 C C . PHE A 1 273 ? 8.276 1.731 -0.417 1.00 74.62 273 PHE A C 1
ATOM 2046 O O . PHE A 1 273 ? 8.167 0.521 -0.236 1.00 74.62 273 PHE A O 1
ATOM 2053 N N . ALA A 1 274 ? 9.271 2.260 -1.131 1.00 79.50 274 ALA A N 1
ATOM 2054 C CA . ALA A 1 274 ? 10.326 1.478 -1.749 1.00 79.50 274 ALA A CA 1
ATOM 2055 C C . ALA A 1 274 ? 11.692 1.997 -1.292 1.00 79.50 274 ALA A C 1
ATOM 2057 O O . ALA A 1 274 ? 12.028 3.159 -1.497 1.00 79.50 274 ALA A O 1
ATOM 2058 N N . ARG A 1 275 ? 12.487 1.111 -0.683 1.00 83.75 275 ARG A N 1
ATOM 2059 C CA . ARG A 1 275 ? 13.896 1.394 -0.386 1.00 83.75 275 ARG A CA 1
ATOM 2060 C C . ARG A 1 275 ? 14.677 1.570 -1.681 1.00 83.75 275 ARG A C 1
ATOM 2062 O O . ARG A 1 275 ? 14.319 0.965 -2.692 1.00 83.75 275 ARG A O 1
ATOM 2069 N N . ASP A 1 276 ? 15.744 2.363 -1.606 1.00 91.25 276 ASP A N 1
ATOM 2070 C CA . ASP A 1 276 ? 16.633 2.634 -2.738 1.00 91.25 276 ASP A CA 1
ATOM 2071 C C . ASP A 1 276 ? 15.856 3.061 -4.001 1.00 91.25 276 ASP A C 1
ATOM 2073 O O . ASP A 1 276 ? 16.168 2.667 -5.122 1.00 91.25 276 ASP A O 1
ATOM 2077 N N . ALA A 1 277 ? 14.791 3.843 -3.829 1.00 91.56 277 ALA A N 1
ATOM 2078 C CA . ALA A 1 277 ? 13.963 4.313 -4.926 1.00 91.56 277 ALA A CA 1
ATOM 2079 C C . ALA A 1 277 ? 13.561 5.766 -4.705 1.00 91.56 277 ALA A C 1
ATOM 2081 O O . ALA A 1 277 ? 13.324 6.189 -3.576 1.00 91.56 277 ALA A O 1
ATOM 2082 N N . PHE A 1 278 ? 13.444 6.506 -5.798 1.00 91.88 278 PHE A N 1
ATOM 2083 C CA . PHE A 1 278 ? 13.185 7.933 -5.794 1.00 91.88 278 PHE A CA 1
ATOM 2084 C C . PHE A 1 278 ? 12.079 8.286 -6.782 1.00 91.88 278 PHE A C 1
ATOM 2086 O O . PHE A 1 278 ? 11.965 7.687 -7.854 1.00 91.88 278 PHE A O 1
ATOM 2093 N N . LEU A 1 279 ? 11.285 9.287 -6.426 1.00 89.19 279 LEU A N 1
ATOM 2094 C CA . LEU A 1 279 ? 10.503 10.050 -7.380 1.00 89.19 279 LEU A CA 1
ATOM 2095 C C . LEU A 1 279 ? 11.405 11.118 -8.005 1.00 89.19 279 LEU A C 1
ATOM 2097 O O . LEU A 1 279 ? 12.192 11.770 -7.314 1.00 89.19 279 LEU A O 1
ATOM 2101 N N . VAL A 1 280 ? 11.283 11.283 -9.319 1.00 89.62 280 VAL A N 1
ATOM 2102 C CA . VAL A 1 280 ? 12.011 12.298 -10.080 1.00 89.62 280 VAL A CA 1
ATOM 2103 C C . VAL A 1 280 ? 11.021 13.421 -10.421 1.00 89.62 280 VAL A C 1
ATOM 2105 O O . VAL A 1 280 ? 10.030 13.134 -11.094 1.00 89.62 280 VAL A O 1
ATOM 2108 N N . PRO A 1 281 ? 11.245 14.676 -9.983 1.00 84.50 281 PRO A N 1
ATOM 2109 C CA . PRO A 1 281 ? 10.302 15.789 -10.176 1.00 84.50 281 PRO A CA 1
ATOM 2110 C C . PRO A 1 281 ? 10.210 16.353 -11.598 1.00 84.50 281 PRO A C 1
ATOM 2112 O O . PRO A 1 281 ? 10.090 17.565 -11.768 1.00 84.50 281 PRO A O 1
ATOM 2115 N N . LEU A 1 282 ? 10.279 15.496 -12.613 1.00 83.69 282 LEU A N 1
ATOM 2116 C CA . LEU A 1 282 ? 10.295 15.875 -14.021 1.00 83.69 282 LEU A CA 1
ATOM 2117 C C . LEU A 1 282 ? 9.181 15.133 -14.776 1.00 83.69 282 LEU A C 1
ATOM 2119 O O . LEU A 1 282 ? 9.025 13.926 -14.558 1.00 83.69 282 LEU A O 1
ATOM 2123 N N . PRO A 1 283 ? 8.408 15.807 -15.652 1.00 80.12 283 PRO A N 1
ATOM 2124 C CA . PRO A 1 283 ? 7.294 15.186 -16.375 1.00 80.12 283 PRO A CA 1
ATOM 2125 C C . PRO A 1 283 ? 7.676 13.903 -17.129 1.00 80.12 283 PRO A C 1
ATOM 2127 O O . PRO A 1 283 ? 6.947 12.918 -17.103 1.00 80.12 283 PRO A O 1
ATOM 2130 N N . GLU A 1 284 ? 8.855 13.848 -17.744 1.00 81.81 284 GLU A N 1
ATOM 2131 C CA . GLU A 1 284 ? 9.335 12.689 -18.507 1.00 81.81 284 GLU A CA 1
ATOM 2132 C C . GLU A 1 284 ? 9.832 11.514 -17.638 1.00 81.81 284 GLU A C 1
ATOM 2134 O O . GLU A 1 284 ? 10.182 10.443 -18.150 1.00 81.81 284 GLU A O 1
ATOM 2139 N N . TRP A 1 285 ? 9.832 11.688 -16.315 1.00 85.31 285 TRP A N 1
ATOM 2140 C CA . TRP A 1 285 ? 10.184 10.671 -15.323 1.00 85.31 285 TRP A CA 1
ATOM 2141 C C . TRP A 1 285 ? 9.047 10.383 -14.333 1.00 85.31 285 TRP A C 1
ATOM 2143 O O . TRP A 1 285 ? 9.233 9.625 -13.385 1.00 85.31 285 TRP A O 1
ATOM 2153 N N . GLU A 1 286 ? 7.851 10.941 -14.522 1.00 80.31 286 GLU A N 1
ATOM 2154 C CA . GLU A 1 286 ? 6.766 10.792 -13.541 1.00 80.31 286 GLU A CA 1
ATOM 2155 C C . GLU A 1 286 ? 6.135 9.386 -13.536 1.00 80.31 286 GLU A C 1
ATOM 2157 O O . GLU A 1 286 ? 5.468 8.979 -12.582 1.00 80.31 286 GLU A O 1
ATOM 2162 N N . ARG A 1 287 ? 6.353 8.605 -14.604 1.00 81.31 287 ARG A N 1
ATOM 2163 C CA . ARG A 1 287 ? 5.685 7.311 -14.804 1.00 81.31 287 ARG A CA 1
ATOM 2164 C C . ARG A 1 287 ? 6.173 6.221 -13.849 1.00 81.31 287 ARG A C 1
ATOM 2166 O O . ARG A 1 287 ? 5.356 5.458 -13.336 1.00 81.31 287 ARG A O 1
ATOM 2173 N N . TYR A 1 288 ? 7.480 6.149 -13.603 1.00 86.94 288 TYR A N 1
ATOM 2174 C CA . TYR A 1 288 ? 8.106 5.093 -12.804 1.00 86.94 288 TYR A CA 1
ATOM 2175 C C . TYR A 1 288 ? 9.015 5.678 -11.723 1.00 86.94 288 TYR A C 1
ATOM 2177 O O . TYR A 1 288 ? 9.564 6.765 -11.868 1.00 86.94 288 TYR A O 1
ATOM 2185 N N . LEU A 1 289 ? 9.233 4.929 -10.643 1.00 89.56 289 LEU A N 1
ATOM 2186 C CA . LEU A 1 289 ? 10.286 5.280 -9.693 1.00 89.56 289 LEU A CA 1
ATOM 2187 C C . LEU A 1 289 ? 11.656 5.114 -10.362 1.00 89.56 289 LEU A C 1
ATOM 2189 O O . LEU A 1 289 ? 11.877 4.153 -11.098 1.00 89.56 289 LEU A O 1
ATOM 2193 N N . LEU A 1 290 ? 12.593 6.011 -10.065 1.00 93.38 290 LEU A N 1
ATOM 2194 C CA . LEU A 1 290 ? 14.008 5.754 -10.303 1.00 93.38 290 LEU A CA 1
ATOM 2195 C C . LEU A 1 290 ? 14.506 4.825 -9.199 1.00 93.38 290 LEU A C 1
ATOM 2197 O O . LEU A 1 290 ? 14.533 5.205 -8.031 1.00 93.38 290 LEU A O 1
ATOM 2201 N N . ARG A 1 291 ? 14.884 3.601 -9.551 1.00 94.06 291 ARG A N 1
ATOM 2202 C CA . ARG A 1 291 ? 15.325 2.583 -8.594 1.00 94.06 291 ARG A CA 1
ATOM 2203 C C . ARG A 1 291 ? 16.821 2.374 -8.694 1.00 94.06 291 ARG A C 1
ATOM 2205 O O . ARG A 1 291 ? 17.357 2.229 -9.790 1.00 94.06 291 ARG A O 1
ATOM 2212 N N . VAL A 1 292 ? 17.458 2.293 -7.541 1.00 95.44 292 VAL A N 1
ATOM 2213 C CA . VAL A 1 292 ? 18.879 2.046 -7.368 1.00 95.44 292 VAL A CA 1
ATOM 2214 C C . VAL A 1 292 ? 19.044 0.594 -6.943 1.00 95.44 292 VAL A C 1
ATOM 2216 O O . VAL A 1 292 ? 18.526 0.174 -5.913 1.00 95.44 292 VAL A O 1
ATOM 2219 N N . GLN A 1 293 ? 19.745 -0.193 -7.748 1.00 94.06 293 GLN A N 1
ATOM 2220 C CA . GLN A 1 293 ? 20.037 -1.582 -7.432 1.00 94.06 293 GLN A CA 1
ATOM 2221 C C . GLN A 1 293 ? 21.504 -1.726 -7.043 1.00 94.06 293 GLN A C 1
ATOM 2223 O O . GLN A 1 293 ? 22.397 -1.131 -7.659 1.00 94.06 293 GLN A O 1
ATOM 2228 N N . ARG A 1 294 ? 21.737 -2.501 -5.986 1.00 92.50 294 ARG A N 1
ATOM 2229 C CA . ARG A 1 294 ? 23.041 -2.644 -5.348 1.00 92.50 294 ARG A CA 1
ATOM 2230 C C . ARG A 1 294 ? 23.587 -4.054 -5.527 1.00 92.50 294 ARG A C 1
ATOM 2232 O O . ARG A 1 294 ? 22.815 -5.004 -5.609 1.00 92.50 294 ARG A O 1
ATOM 2239 N N . ASP A 1 295 ? 24.906 -4.169 -5.579 1.00 91.06 295 ASP A N 1
ATOM 2240 C CA . ASP A 1 295 ? 25.597 -5.457 -5.556 1.00 91.06 295 ASP A CA 1
ATOM 2241 C C . ASP A 1 295 ? 25.684 -6.036 -4.127 1.00 91.06 295 ASP A C 1
ATOM 2243 O O . ASP A 1 295 ? 25.111 -5.500 -3.170 1.00 91.06 295 ASP A O 1
ATOM 2247 N N . ALA A 1 296 ? 26.403 -7.153 -3.977 1.00 88.25 296 ALA A N 1
ATOM 2248 C CA . ALA A 1 296 ? 26.604 -7.823 -2.691 1.00 88.25 296 ALA A CA 1
ATOM 2249 C C . ALA A 1 296 ? 27.314 -6.938 -1.645 1.00 88.25 296 ALA A C 1
ATOM 2251 O O . ALA A 1 296 ? 27.050 -7.080 -0.449 1.00 88.25 296 ALA A O 1
ATOM 2252 N N . ASP A 1 297 ? 28.140 -5.987 -2.092 1.00 88.50 297 ASP A N 1
ATOM 2253 C CA . ASP A 1 297 ? 28.872 -5.035 -1.250 1.00 88.50 297 ASP A CA 1
ATOM 2254 C C . ASP A 1 297 ? 28.059 -3.761 -0.956 1.00 88.50 297 ASP A C 1
ATOM 2256 O O . ASP A 1 297 ? 28.545 -2.816 -0.332 1.00 88.50 297 ASP A O 1
ATOM 2260 N N . ARG A 1 298 ? 26.777 -3.748 -1.352 1.00 89.44 298 ARG A N 1
ATOM 2261 C CA . ARG A 1 298 ? 25.832 -2.630 -1.215 1.00 89.44 298 ARG A CA 1
ATOM 2262 C C . ARG A 1 298 ? 26.221 -1.386 -2.015 1.00 89.44 298 ARG A C 1
ATOM 2264 O O . ARG A 1 298 ? 25.665 -0.307 -1.773 1.00 89.44 298 ARG A O 1
ATOM 2271 N N . LEU A 1 299 ? 27.112 -1.508 -2.993 1.00 91.31 299 LEU A N 1
ATOM 2272 C CA . LEU A 1 299 ? 27.437 -0.410 -3.891 1.00 91.31 299 LEU A CA 1
ATOM 2273 C C . LEU A 1 299 ? 26.317 -0.265 -4.933 1.00 91.31 299 LEU A C 1
ATOM 2275 O O . LEU A 1 299 ? 25.846 -1.272 -5.457 1.00 91.31 299 LEU A O 1
ATOM 2279 N N . PRO A 1 300 ? 25.857 0.954 -5.272 1.00 94.44 300 PRO A N 1
ATOM 2280 C CA . PRO A 1 300 ? 24.813 1.107 -6.276 1.00 94.44 300 PRO A CA 1
ATOM 2281 C C . PRO A 1 300 ? 25.381 0.872 -7.669 1.00 94.44 300 PRO A C 1
ATOM 2283 O O . PRO A 1 300 ? 26.115 1.714 -8.167 1.00 94.44 300 PRO A O 1
ATOM 2286 N N . VAL A 1 301 ? 25.055 -0.237 -8.316 1.00 96.06 301 VAL A N 1
ATOM 2287 C CA . VAL A 1 301 ? 25.669 -0.635 -9.595 1.00 96.06 301 VAL A CA 1
ATOM 2288 C C . VAL A 1 301 ? 24.749 -0.447 -10.793 1.00 96.06 301 VAL A C 1
ATOM 2290 O O . VAL A 1 301 ? 25.234 -0.326 -11.917 1.00 96.06 301 VAL A O 1
ATOM 2293 N N . VAL A 1 302 ? 23.436 -0.375 -10.569 1.00 96.38 302 VAL A N 1
ATOM 2294 C CA . VAL A 1 302 ? 22.441 -0.215 -11.632 1.00 96.38 302 VAL A CA 1
ATOM 2295 C C . VAL A 1 302 ? 21.375 0.794 -11.220 1.00 96.38 302 VAL A C 1
ATOM 2297 O O . VAL A 1 302 ? 20.900 0.781 -10.088 1.00 96.38 302 VAL A O 1
ATOM 2300 N N . LEU A 1 303 ? 20.966 1.640 -12.161 1.00 97.06 303 LEU A N 1
ATOM 2301 C CA . LEU A 1 303 ? 19.740 2.427 -12.076 1.00 97.06 303 LEU A CA 1
ATOM 2302 C C . LEU A 1 303 ? 18.697 1.845 -13.020 1.00 97.06 303 LEU A C 1
ATOM 2304 O O . LEU A 1 303 ? 19.027 1.445 -14.135 1.00 97.06 303 LEU A O 1
ATOM 2308 N N . THR A 1 304 ? 17.434 1.844 -12.608 1.00 95.12 304 THR A N 1
ATOM 2309 C CA . THR A 1 304 ? 16.317 1.434 -13.464 1.00 95.12 304 THR A CA 1
ATOM 2310 C C . THR A 1 304 ? 15.149 2.400 -13.367 1.00 95.12 304 THR A C 1
ATOM 2312 O O . THR A 1 304 ? 14.914 2.994 -12.317 1.00 95.12 304 THR A O 1
ATOM 2315 N N . HIS A 1 305 ? 14.430 2.557 -14.475 1.00 92.88 305 HIS A N 1
ATOM 2316 C CA . HIS A 1 305 ? 13.232 3.378 -14.569 1.00 92.88 305 HIS A CA 1
ATOM 2317 C C . HIS A 1 305 ? 12.357 2.851 -15.718 1.00 92.88 305 HIS A C 1
ATOM 2319 O O . HIS A 1 305 ? 12.602 3.151 -16.891 1.00 92.88 305 HIS A O 1
ATOM 2325 N N . GLY A 1 306 ? 11.357 2.022 -15.404 1.00 90.44 306 GLY A N 1
ATOM 2326 C CA . GLY A 1 306 ? 10.597 1.312 -16.436 1.00 90.44 306 GLY A CA 1
ATOM 2327 C C . GLY A 1 306 ? 11.504 0.399 -17.269 1.00 90.44 306 GLY A C 1
ATOM 2328 O O . GLY A 1 306 ? 12.355 -0.310 -16.724 1.00 90.44 306 GLY A O 1
ATOM 2329 N N . SER A 1 307 ? 11.370 0.450 -18.597 1.00 91.75 307 SER A N 1
ATOM 2330 C CA . SER A 1 307 ? 12.243 -0.280 -19.531 1.00 91.75 307 SER A CA 1
ATOM 2331 C C . SER A 1 307 ? 13.684 0.246 -19.566 1.00 91.75 307 SER A C 1
ATOM 2333 O O . SER A 1 307 ? 14.592 -0.481 -19.968 1.00 91.75 307 SER A O 1
ATOM 2335 N N . ARG A 1 308 ? 13.919 1.487 -19.117 1.00 94.06 308 ARG A N 1
ATOM 2336 C CA . ARG A 1 308 ? 15.242 2.124 -19.122 1.00 94.06 308 ARG A CA 1
ATOM 2337 C C . ARG A 1 308 ? 16.109 1.611 -17.980 1.00 94.06 308 ARG A C 1
ATOM 2339 O O . ARG A 1 308 ? 15.633 1.406 -16.859 1.00 94.06 308 ARG A O 1
ATOM 2346 N N . TRP A 1 309 ? 17.403 1.467 -18.250 1.00 96.12 309 TRP A N 1
ATOM 2347 C CA . TRP A 1 309 ? 18.391 1.156 -17.223 1.00 96.12 309 TRP A CA 1
ATOM 2348 C C . TRP A 1 309 ? 19.791 1.658 -17.570 1.00 96.12 309 TRP A C 1
ATOM 2350 O O . TRP A 1 309 ? 20.185 1.748 -18.737 1.00 96.12 309 TRP A O 1
ATOM 2360 N N . TRP A 1 310 ? 20.556 1.944 -16.522 1.00 96.69 310 TRP A N 1
ATOM 2361 C CA . TRP A 1 310 ? 21.925 2.429 -16.600 1.00 96.69 310 TRP A CA 1
ATOM 2362 C C . TRP A 1 310 ? 22.813 1.596 -15.689 1.00 96.69 310 TRP A C 1
ATOM 2364 O O . TRP A 1 310 ? 22.435 1.288 -14.561 1.00 96.69 310 TRP A O 1
ATOM 2374 N N . LYS A 1 311 ? 24.008 1.253 -16.160 1.00 96.00 311 LYS A N 1
ATOM 2375 C CA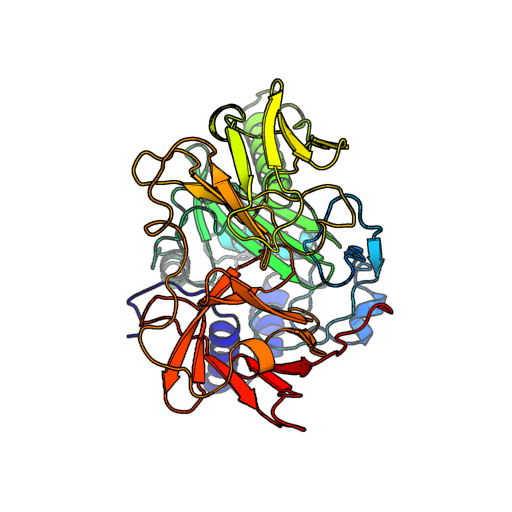 . LYS A 1 311 ? 25.044 0.607 -15.349 1.00 96.00 311 LYS A CA 1
ATOM 2376 C C . LYS A 1 311 ? 26.016 1.652 -14.833 1.00 96.00 311 LYS A C 1
ATOM 2378 O O . LYS A 1 311 ? 26.281 2.637 -15.521 1.00 96.00 311 LYS A O 1
ATOM 2383 N N . ARG A 1 312 ? 26.580 1.443 -13.647 1.00 95.88 312 ARG A N 1
ATOM 2384 C CA . ARG A 1 312 ? 27.667 2.290 -13.147 1.00 95.88 312 ARG A CA 1
ATOM 2385 C C . ARG A 1 312 ? 28.805 2.302 -14.177 1.00 95.88 312 ARG A C 1
ATOM 2387 O O . ARG A 1 312 ? 29.091 1.289 -14.807 1.00 95.88 312 ARG A O 1
ATOM 2394 N N . ALA A 1 313 ? 29.424 3.464 -14.379 1.00 92.81 313 ALA A N 1
ATOM 2395 C CA . ALA A 1 313 ? 30.459 3.648 -15.399 1.00 92.81 313 ALA A CA 1
ATOM 2396 C C . ALA A 1 313 ? 31.737 2.826 -15.138 1.00 92.81 313 ALA A C 1
ATOM 2398 O O . ALA A 1 313 ? 32.491 2.548 -16.066 1.00 92.81 313 ALA A O 1
ATOM 2399 N N . THR A 1 314 ? 31.987 2.441 -13.887 1.00 87.88 314 THR A N 1
ATOM 2400 C CA . THR A 1 314 ? 33.039 1.492 -13.509 1.00 87.88 314 THR A CA 1
ATOM 2401 C C . THR A 1 314 ? 32.566 0.049 -13.715 1.00 87.88 314 THR A C 1
ATOM 2403 O O . THR A 1 314 ? 31.382 -0.241 -13.561 1.00 87.88 314 THR A O 1
ATOM 2406 N N . GLU A 1 315 ? 33.473 -0.871 -14.052 1.00 75.50 315 GLU A N 1
ATOM 2407 C CA . GLU A 1 315 ? 33.122 -2.278 -14.308 1.00 75.50 315 GLU A CA 1
ATOM 2408 C C . GLU A 1 315 ? 32.531 -2.960 -13.067 1.00 75.50 315 GLU A C 1
ATOM 2410 O O . GLU A 1 315 ? 33.177 -3.017 -12.025 1.00 75.50 315 GLU A O 1
ATOM 2415 N N . HIS A 1 316 ? 31.301 -3.467 -13.195 1.00 79.88 316 HIS A N 1
ATOM 2416 C CA . HIS A 1 316 ? 30.574 -4.223 -12.171 1.00 79.88 316 HIS A CA 1
ATOM 2417 C C . HIS A 1 316 ? 29.745 -5.321 -12.842 1.00 79.88 316 HIS A C 1
ATOM 2419 O O . HIS A 1 316 ? 29.283 -5.154 -13.978 1.00 79.88 316 HIS A O 1
ATOM 2425 N N . ASP A 1 317 ? 29.518 -6.427 -12.134 1.00 79.38 317 ASP A N 1
ATOM 2426 C CA . ASP A 1 317 ? 28.617 -7.479 -12.601 1.00 79.38 317 ASP A CA 1
ATOM 2427 C C . ASP A 1 317 ? 27.151 -7.062 -12.412 1.00 79.38 317 ASP A C 1
ATOM 2429 O O . ASP A 1 317 ? 26.582 -7.131 -11.324 1.00 79.38 317 ASP A O 1
ATOM 2433 N N . VAL A 1 318 ? 26.525 -6.626 -13.505 1.00 82.81 318 VAL A N 1
ATOM 2434 C CA . VAL A 1 318 ? 25.106 -6.242 -13.533 1.00 82.81 318 VAL A CA 1
ATOM 2435 C C . VAL A 1 318 ? 24.163 -7.444 -13.645 1.00 82.81 318 VAL A C 1
ATOM 2437 O O . VAL A 1 318 ? 22.959 -7.302 -13.418 1.00 82.81 318 VAL A O 1
ATOM 2440 N N . ALA A 1 319 ? 24.673 -8.625 -14.014 1.00 81.00 319 ALA A N 1
ATOM 2441 C CA . ALA A 1 319 ? 23.847 -9.804 -14.247 1.00 81.00 319 ALA A CA 1
ATOM 2442 C C . ALA A 1 319 ? 23.288 -10.388 -12.947 1.00 81.00 319 ALA A C 1
ATOM 2444 O O . ALA A 1 319 ? 22.213 -10.979 -12.981 1.00 81.00 319 ALA A O 1
ATOM 2445 N N . ALA A 1 320 ? 23.991 -10.184 -11.832 1.00 81.00 320 ALA A N 1
ATOM 2446 C CA . ALA A 1 320 ? 23.574 -10.611 -10.502 1.00 81.00 320 ALA A CA 1
ATOM 2447 C C . ALA A 1 320 ? 22.444 -9.758 -9.899 1.00 81.00 320 ALA A C 1
ATOM 2449 O O . ALA A 1 320 ? 21.868 -10.145 -8.885 1.00 81.00 320 ALA A O 1
ATOM 2450 N N . VAL A 1 321 ? 22.148 -8.594 -10.487 1.00 86.19 321 VAL A N 1
ATOM 2451 C CA . VAL A 1 321 ? 21.261 -7.590 -9.880 1.00 86.19 321 VAL A CA 1
ATOM 2452 C C . VAL A 1 321 ? 19.967 -7.404 -10.675 1.00 86.19 321 VAL A C 1
ATOM 2454 O O . VAL A 1 321 ? 18.892 -7.251 -10.097 1.00 86.19 321 VAL A O 1
ATOM 2457 N N . LEU A 1 322 ? 20.055 -7.461 -12.006 1.00 86.56 322 LEU A N 1
ATOM 2458 C CA . LEU A 1 322 ? 18.894 -7.357 -12.885 1.00 86.56 322 LEU A CA 1
ATOM 2459 C C . LEU A 1 322 ? 18.276 -8.729 -13.188 1.00 86.56 322 LEU A C 1
ATOM 2461 O O . LEU A 1 322 ? 19.030 -9.682 -13.406 1.00 86.56 322 LEU A O 1
ATOM 2465 N N . PRO A 1 323 ? 16.937 -8.813 -13.344 1.00 85.12 323 PRO A N 1
ATOM 2466 C CA . PRO A 1 323 ? 16.266 -10.042 -13.753 1.00 85.12 323 PRO A CA 1
ATOM 2467 C C . PRO A 1 323 ? 16.880 -10.632 -15.025 1.00 85.12 323 PRO A C 1
ATOM 2469 O O . PRO A 1 323 ? 17.230 -9.908 -15.968 1.00 85.12 323 PRO A O 1
ATOM 2472 N N . ALA A 1 324 ? 17.017 -11.954 -15.045 1.00 83.69 324 ALA A N 1
ATOM 2473 C CA . ALA A 1 324 ? 17.496 -12.677 -16.211 1.00 83.69 324 ALA A CA 1
ATOM 2474 C C . ALA A 1 324 ? 16.373 -12.825 -17.255 1.00 83.69 324 ALA A C 1
ATOM 2476 O O . ALA A 1 324 ? 15.202 -12.949 -16.886 1.00 83.69 324 ALA A O 1
ATOM 2477 N N . PRO A 1 325 ? 16.708 -12.849 -18.558 1.00 84.94 325 PRO A N 1
ATOM 2478 C CA . PRO A 1 325 ? 15.748 -13.244 -19.579 1.00 84.94 325 PRO A CA 1
ATOM 2479 C C . PRO A 1 325 ? 15.249 -14.676 -19.321 1.00 84.94 325 PRO A C 1
ATOM 2481 O O . PRO A 1 325 ? 15.951 -15.477 -18.690 1.00 84.94 325 PRO A O 1
ATOM 2484 N N . PRO A 1 326 ? 14.048 -15.024 -19.806 1.00 83.81 326 PRO A N 1
ATOM 2485 C CA . PRO A 1 326 ? 13.492 -16.352 -19.598 1.00 83.81 326 PRO A CA 1
ATOM 2486 C C . PRO A 1 326 ? 14.398 -17.427 -20.219 1.00 83.81 326 PRO A C 1
ATOM 2488 O O . PRO A 1 326 ? 14.914 -17.270 -21.324 1.00 83.81 326 PRO A O 1
ATOM 2491 N N . ALA A 1 327 ? 14.585 -18.539 -19.501 1.00 82.44 327 ALA A N 1
ATOM 2492 C CA . ALA A 1 327 ? 15.443 -19.645 -19.941 1.00 82.44 327 ALA A CA 1
ATOM 2493 C C . ALA A 1 327 ? 14.872 -20.418 -21.145 1.00 82.44 327 ALA A C 1
ATOM 2495 O O . ALA A 1 327 ? 15.609 -21.110 -21.846 1.00 82.44 327 ALA A O 1
ATOM 2496 N N . ALA A 1 328 ? 13.563 -20.309 -21.373 1.00 83.00 328 ALA A N 1
ATOM 2497 C CA . ALA A 1 328 ? 12.852 -20.902 -22.495 1.00 83.00 328 ALA A CA 1
ATOM 2498 C C . ALA A 1 328 ? 12.021 -19.826 -23.215 1.00 83.00 328 ALA A C 1
ATOM 2500 O O . ALA A 1 328 ? 11.626 -18.843 -22.581 1.00 83.00 328 ALA A O 1
ATOM 2501 N N . PRO A 1 329 ? 11.733 -19.997 -24.518 1.00 84.69 329 PRO A N 1
ATOM 2502 C CA . PRO A 1 329 ? 10.802 -19.129 -25.228 1.00 84.69 329 PRO A CA 1
ATOM 2503 C C . PRO A 1 329 ? 9.445 -19.085 -24.523 1.00 84.69 329 PRO A C 1
ATOM 2505 O O . PRO A 1 329 ? 8.911 -20.126 -24.140 1.00 84.69 329 PRO A O 1
ATOM 2508 N N . MET A 1 330 ? 8.902 -17.880 -24.371 1.00 88.25 330 MET A N 1
ATOM 2509 C CA . MET A 1 330 ? 7.565 -17.681 -23.817 1.00 88.25 330 MET A CA 1
ATOM 2510 C C . MET A 1 330 ? 6.488 -18.093 -24.829 1.00 88.25 330 MET A C 1
ATOM 2512 O O . MET A 1 330 ? 6.715 -18.036 -26.041 1.00 88.25 330 MET A O 1
ATOM 2516 N N . SER A 1 331 ? 5.296 -18.450 -24.349 1.00 88.12 331 SER A N 1
ATOM 2517 C CA . SER A 1 331 ? 4.138 -18.753 -25.210 1.00 88.12 331 SER A CA 1
ATOM 2518 C C . SER A 1 331 ? 3.610 -17.535 -25.975 1.00 88.12 331 SER A C 1
ATOM 2520 O O . SER A 1 331 ? 2.920 -17.684 -26.983 1.00 88.12 331 SER A O 1
ATOM 2522 N N . VAL A 1 332 ? 3.957 -16.331 -25.517 1.00 86.88 332 VAL A N 1
ATOM 2523 C CA . VAL A 1 332 ? 3.629 -15.050 -26.148 1.00 86.88 332 VAL A CA 1
ATOM 2524 C C . VAL A 1 332 ? 4.908 -14.294 -26.493 1.00 86.88 332 VAL A C 1
ATOM 2526 O O . VAL A 1 332 ? 5.889 -14.313 -25.747 1.00 86.88 332 VAL A O 1
ATOM 2529 N N . ALA A 1 333 ? 4.902 -13.586 -27.622 1.00 87.19 333 ALA A N 1
ATOM 2530 C CA . ALA A 1 333 ? 6.014 -12.716 -27.983 1.00 87.19 333 ALA A CA 1
ATOM 2531 C C . ALA A 1 333 ? 6.081 -11.537 -27.002 1.00 87.19 333 ALA A C 1
ATOM 2533 O O . ALA A 1 333 ? 5.076 -10.846 -26.824 1.00 87.19 333 ALA A O 1
ATOM 2534 N N . ALA A 1 334 ? 7.249 -11.280 -26.402 1.00 85.69 334 ALA A N 1
ATOM 2535 C CA . ALA A 1 334 ? 7.426 -10.203 -25.424 1.00 85.69 334 ALA A CA 1
ATOM 2536 C C . ALA A 1 334 ? 6.883 -8.869 -25.960 1.00 85.69 334 ALA A C 1
ATOM 2538 O O . ALA A 1 334 ? 6.029 -8.255 -25.332 1.00 85.69 334 ALA A O 1
ATOM 2539 N N . ASP A 1 335 ? 7.277 -8.489 -27.175 1.00 87.00 335 ASP A N 1
ATOM 2540 C CA . ASP A 1 335 ? 6.859 -7.243 -27.832 1.00 87.00 335 ASP A CA 1
ATOM 2541 C C . ASP A 1 335 ? 5.346 -7.130 -28.041 1.00 87.00 335 ASP A C 1
ATOM 2543 O O . ASP A 1 335 ? 4.802 -6.030 -28.044 1.00 87.00 335 ASP A O 1
ATOM 2547 N N . SER A 1 336 ? 4.639 -8.256 -28.170 1.00 90.31 336 SER A N 1
ATOM 2548 C CA . SER A 1 336 ? 3.187 -8.234 -28.358 1.00 90.31 336 SER A CA 1
ATOM 2549 C C . SER A 1 336 ? 2.439 -7.811 -27.095 1.00 90.31 336 SER A C 1
ATOM 2551 O O . SER A 1 336 ? 1.429 -7.109 -27.193 1.00 90.31 336 SER A O 1
ATOM 2553 N N . VAL A 1 337 ? 2.944 -8.208 -25.922 1.00 93.12 337 VAL A N 1
ATOM 2554 C CA . VAL A 1 337 ? 2.287 -8.018 -24.621 1.00 93.12 337 VAL A CA 1
ATOM 2555 C C . VAL A 1 337 ? 2.741 -6.752 -23.894 1.00 93.12 337 VAL A C 1
ATOM 2557 O O . VAL A 1 337 ? 2.095 -6.349 -22.926 1.00 93.12 337 VAL A O 1
ATOM 2560 N N . GLN A 1 338 ? 3.816 -6.104 -24.352 1.00 92.81 338 GLN A N 1
ATOM 2561 C CA . GLN A 1 338 ? 4.240 -4.812 -23.816 1.00 92.81 338 GLN A CA 1
ATOM 2562 C C . GLN A 1 338 ? 3.164 -3.743 -24.044 1.00 92.81 338 GLN A C 1
ATOM 2564 O O . GLN A 1 338 ? 2.527 -3.678 -25.097 1.00 92.81 338 GLN A O 1
ATOM 2569 N N . GLY A 1 339 ? 2.964 -2.888 -23.048 1.00 90.62 339 GLY A N 1
ATOM 2570 C CA . GLY A 1 339 ? 2.003 -1.800 -23.101 1.00 90.62 339 GLY A CA 1
ATOM 2571 C C . GLY A 1 339 ? 1.358 -1.508 -21.757 1.00 90.62 339 GLY A C 1
ATOM 2572 O O . GLY A 1 339 ? 1.612 -2.167 -20.747 1.00 90.62 339 GLY A O 1
ATOM 2573 N N . ARG A 1 340 ? 0.500 -0.492 -21.772 1.00 90.25 340 ARG A N 1
ATOM 2574 C CA . ARG A 1 340 ? -0.342 -0.121 -20.642 1.00 90.25 340 ARG A CA 1
ATOM 2575 C C . ARG A 1 340 ? -1.693 -0.807 -20.736 1.00 90.25 340 ARG A C 1
ATOM 2577 O O . ARG A 1 340 ? -2.291 -0.865 -21.814 1.00 90.25 340 ARG A O 1
ATOM 2584 N N . TYR A 1 341 ? -2.178 -1.259 -19.589 1.00 92.31 341 TYR A N 1
ATOM 2585 C CA . TYR A 1 341 ? -3.506 -1.822 -19.434 1.00 92.31 341 TYR A CA 1
ATOM 2586 C C . TYR A 1 341 ? -4.221 -1.130 -18.277 1.00 92.31 341 TYR A C 1
ATOM 2588 O O . TYR A 1 341 ? -3.652 -0.974 -17.199 1.00 92.31 341 TYR A O 1
ATOM 2596 N N . SER A 1 342 ? -5.478 -0.754 -18.480 1.00 91.00 342 SER A N 1
ATOM 2597 C CA . SER A 1 342 ? -6.274 0.012 -17.525 1.00 91.00 342 SER A CA 1
ATOM 2598 C C . SER A 1 342 ? -7.537 -0.713 -17.100 1.00 91.00 342 SER A C 1
ATOM 2600 O O . SER A 1 342 ? -8.146 -1.462 -17.857 1.00 91.00 342 SER A O 1
ATOM 2602 N N . SER A 1 343 ? -7.942 -0.486 -15.860 1.00 89.88 343 SER A N 1
ATOM 2603 C CA . SER A 1 343 ? -9.097 -1.104 -15.231 1.00 89.88 343 SER A CA 1
ATOM 2604 C C . SER A 1 343 ? -10.046 -0.042 -14.691 1.00 89.88 343 SER A C 1
ATOM 2606 O O . SER A 1 343 ? -9.651 1.054 -14.299 1.00 89.88 343 SER A O 1
ATOM 2608 N N . HIS A 1 344 ? -11.325 -0.397 -14.591 1.00 85.38 344 HIS A N 1
ATOM 2609 C CA . HIS A 1 344 ? -12.300 0.393 -13.838 1.00 85.38 344 HIS A CA 1
ATOM 2610 C C . HIS A 1 344 ? -12.112 0.269 -12.315 1.00 85.38 344 HIS A C 1
ATOM 2612 O O . HIS A 1 344 ? -12.815 0.932 -11.545 1.00 85.38 344 HIS A O 1
ATOM 2618 N N . ASN A 1 345 ? -11.174 -0.573 -11.869 1.00 84.50 345 ASN A N 1
ATOM 2619 C CA . ASN A 1 345 ? -10.788 -0.690 -10.476 1.00 84.50 345 ASN A CA 1
ATOM 2620 C C . ASN A 1 345 ? -10.146 0.615 -9.970 1.00 84.50 345 ASN A C 1
ATOM 2622 O O . ASN A 1 345 ? -9.085 1.036 -10.414 1.00 84.50 345 ASN A O 1
ATOM 2626 N N . ARG A 1 346 ? -10.783 1.252 -8.984 1.00 80.69 346 ARG A N 1
ATOM 2627 C CA . ARG A 1 346 ? -10.358 2.552 -8.427 1.00 80.69 346 ARG A CA 1
ATOM 2628 C C . ARG A 1 346 ? -9.107 2.474 -7.547 1.00 80.69 346 ARG A C 1
ATOM 2630 O O . ARG A 1 346 ? -8.540 3.515 -7.233 1.00 80.69 346 ARG A O 1
ATOM 2637 N N . PHE A 1 347 ? -8.728 1.278 -7.100 1.00 78.88 347 PHE A N 1
ATOM 2638 C CA . PHE A 1 347 ? -7.550 1.053 -6.259 1.00 78.88 347 PHE A CA 1
ATOM 2639 C C . PHE A 1 347 ? -6.298 0.832 -7.102 1.00 78.88 347 PHE A C 1
ATOM 2641 O O . PHE A 1 347 ? -5.240 1.364 -6.779 1.00 78.88 347 PHE A O 1
ATOM 2648 N N . PHE A 1 348 ? -6.446 0.083 -8.194 1.00 80.50 348 PHE A N 1
ATOM 2649 C CA . PHE A 1 348 ? -5.369 -0.266 -9.114 1.00 80.50 348 PHE A CA 1
ATOM 2650 C C . PHE A 1 348 ? -5.836 -0.013 -10.550 1.00 80.50 348 PHE A C 1
ATOM 2652 O O . PHE A 1 348 ? -6.164 -0.961 -11.265 1.00 80.50 348 PHE A O 1
ATOM 2659 N N . PRO A 1 349 ? -5.922 1.264 -10.965 1.00 82.44 349 PRO A N 1
ATOM 2660 C CA . PRO A 1 349 ? -6.576 1.648 -12.213 1.00 82.44 349 PRO A CA 1
ATOM 2661 C C . PRO A 1 349 ? -5.762 1.306 -13.455 1.00 82.44 349 PRO A C 1
ATOM 2663 O O . PRO A 1 349 ? -6.309 1.343 -14.549 1.00 82.44 349 PRO A O 1
ATOM 2666 N N . CYS A 1 350 ? -4.475 0.994 -13.318 1.00 86.62 350 CYS A N 1
ATOM 2667 C CA . CYS A 1 350 ? -3.636 0.608 -14.442 1.00 86.62 350 CYS A CA 1
ATOM 2668 C C . CYS A 1 350 ? -2.469 -0.277 -14.009 1.00 86.62 350 CYS A C 1
ATOM 2670 O O . CYS A 1 350 ? -2.113 -0.335 -12.829 1.00 86.62 350 CYS A O 1
ATOM 2672 N N . LEU A 1 351 ? -1.896 -0.950 -14.997 1.00 90.31 351 LEU A N 1
ATOM 2673 C CA . LEU A 1 351 ? -0.646 -1.681 -14.936 1.00 90.31 351 LEU A CA 1
ATOM 2674 C C . LEU A 1 351 ? 0.130 -1.457 -16.234 1.00 90.31 351 LEU A C 1
ATOM 2676 O O . LEU A 1 351 ? -0.458 -1.225 -17.291 1.00 90.31 351 LEU A O 1
ATOM 2680 N N . ASP A 1 352 ? 1.448 -1.536 -16.148 1.00 91.31 352 ASP A N 1
ATOM 2681 C CA . ASP A 1 352 ? 2.361 -1.426 -17.276 1.00 91.31 352 ASP A CA 1
ATOM 2682 C C . ASP A 1 352 ? 3.134 -2.737 -17.422 1.00 91.31 352 ASP A C 1
ATOM 2684 O O . ASP A 1 352 ? 3.650 -3.281 -16.447 1.00 91.31 352 ASP A O 1
ATOM 2688 N N . VAL A 1 353 ? 3.226 -3.237 -18.649 1.00 93.75 353 VAL A N 1
ATOM 2689 C CA . VAL A 1 353 ? 4.049 -4.391 -19.003 1.00 93.75 353 VAL A CA 1
ATOM 2690 C C . VAL A 1 353 ? 5.134 -3.916 -19.953 1.00 93.75 353 VAL A C 1
ATOM 2692 O O . VAL A 1 353 ? 4.840 -3.298 -20.974 1.00 93.75 353 VAL A O 1
ATOM 2695 N N . PHE A 1 354 ? 6.393 -4.191 -19.635 1.00 92.38 354 PHE A N 1
ATOM 2696 C CA . PHE A 1 354 ? 7.524 -3.805 -20.478 1.00 92.38 354 PHE A CA 1
ATOM 2697 C C . PHE A 1 354 ? 8.656 -4.821 -20.381 1.00 92.38 354 PHE A C 1
ATOM 2699 O O . PHE A 1 354 ? 8.763 -5.566 -19.406 1.00 92.38 354 PHE A O 1
ATOM 2706 N N . ALA A 1 355 ? 9.517 -4.840 -21.393 1.00 91.94 355 ALA A N 1
ATOM 2707 C CA . ALA A 1 355 ? 10.744 -5.614 -21.369 1.00 91.94 355 ALA A CA 1
ATOM 2708 C C . ALA A 1 355 ? 11.913 -4.765 -20.851 1.00 91.94 355 ALA A C 1
ATOM 2710 O O . ALA A 1 355 ? 12.043 -3.584 -21.174 1.00 91.94 355 ALA A O 1
ATOM 2711 N N . ARG A 1 356 ? 12.795 -5.387 -20.070 1.00 91.75 356 ARG A N 1
ATOM 2712 C CA . ARG A 1 356 ? 14.098 -4.833 -19.682 1.00 91.75 356 ARG A CA 1
ATOM 2713 C C . ARG A 1 356 ? 15.109 -5.966 -19.723 1.00 91.75 356 ARG A C 1
ATOM 2715 O O . ARG A 1 356 ? 14.921 -6.973 -19.044 1.00 91.75 356 ARG A O 1
ATOM 2722 N N . ARG A 1 357 ? 16.155 -5.832 -20.547 1.00 89.25 357 ARG A N 1
ATOM 2723 C CA . ARG A 1 357 ? 17.171 -6.884 -20.756 1.00 89.25 357 ARG A CA 1
ATOM 2724 C C . ARG A 1 357 ? 16.560 -8.246 -21.159 1.00 89.25 357 ARG A C 1
ATOM 2726 O O . ARG A 1 357 ? 17.002 -9.302 -20.718 1.00 89.25 357 ARG A O 1
ATOM 2733 N N . GLY A 1 358 ? 15.497 -8.221 -21.966 1.00 87.56 358 GLY A N 1
ATOM 2734 C CA . GLY A 1 358 ? 14.777 -9.419 -22.422 1.00 87.56 358 GLY A CA 1
ATOM 2735 C C . GLY A 1 358 ? 13.883 -10.099 -21.374 1.00 87.56 358 GLY A C 1
ATOM 2736 O O . GLY A 1 358 ? 13.143 -11.013 -21.728 1.00 87.56 358 GLY A O 1
ATOM 2737 N N . ALA A 1 359 ? 13.904 -9.659 -20.112 1.00 91.19 359 ALA A N 1
ATOM 2738 C CA . ALA A 1 359 ? 12.945 -10.084 -19.098 1.00 91.19 359 ALA A CA 1
ATOM 2739 C C . ALA A 1 359 ? 11.669 -9.240 -19.195 1.00 91.19 359 ALA A C 1
ATOM 2741 O O . ALA A 1 359 ? 11.746 -8.021 -19.366 1.00 91.19 359 ALA A O 1
ATOM 2742 N N . LEU A 1 360 ? 10.503 -9.873 -19.061 1.00 94.25 360 LEU A N 1
ATOM 2743 C CA . LEU A 1 360 ? 9.222 -9.176 -19.001 1.00 94.25 360 LEU A CA 1
ATOM 2744 C C . LEU A 1 360 ? 8.938 -8.750 -17.558 1.00 94.25 360 LEU A C 1
ATOM 2746 O O . LEU A 1 360 ? 9.101 -9.543 -16.630 1.00 94.25 360 LEU A O 1
ATOM 2750 N N . LEU A 1 361 ? 8.508 -7.509 -17.360 1.00 94.19 361 LEU A N 1
ATOM 2751 C CA . LEU A 1 361 ? 8.161 -6.969 -16.051 1.00 94.19 361 LEU A CA 1
ATOM 2752 C C . LEU A 1 361 ? 6.746 -6.420 -16.044 1.00 94.19 361 LEU A C 1
ATOM 2754 O O . LEU A 1 361 ? 6.286 -5.832 -17.020 1.00 94.19 361 LEU A O 1
ATOM 2758 N N . LEU A 1 362 ? 6.105 -6.577 -14.892 1.00 93.88 362 LEU A N 1
ATOM 2759 C CA . LEU A 1 362 ? 4.888 -5.888 -14.511 1.00 93.88 362 LEU A CA 1
ATOM 2760 C C . LEU A 1 362 ? 5.257 -4.734 -13.583 1.00 93.88 362 LEU A C 1
ATOM 2762 O O . LEU A 1 362 ? 5.858 -4.951 -12.527 1.00 93.88 362 LEU A O 1
ATOM 2766 N N . ALA A 1 363 ? 4.862 -3.522 -13.946 1.00 89.50 363 ALA A N 1
ATOM 2767 C CA . ALA A 1 363 ? 4.833 -2.388 -13.044 1.00 89.50 363 ALA A CA 1
ATOM 2768 C C . ALA A 1 363 ? 3.389 -2.025 -12.709 1.00 89.50 363 ALA A C 1
ATOM 2770 O O . ALA A 1 363 ? 2.532 -1.950 -13.584 1.00 89.50 363 ALA A O 1
ATOM 2771 N N . MET A 1 364 ? 3.135 -1.766 -11.432 1.00 82.25 364 MET A N 1
ATOM 2772 C CA . MET A 1 364 ? 1.868 -1.209 -10.963 1.00 82.25 364 MET A CA 1
ATOM 2773 C C . MET A 1 364 ? 2.119 0.254 -10.578 1.00 82.25 364 MET A C 1
ATOM 2775 O O . MET A 1 364 ? 2.696 0.501 -9.508 1.00 82.25 364 MET A O 1
ATOM 2779 N N . PRO A 1 365 ? 1.741 1.228 -11.430 1.00 66.44 365 PRO A N 1
ATOM 2780 C CA . PRO A 1 365 ? 1.878 2.643 -11.113 1.00 66.44 365 PRO A CA 1
ATOM 2781 C C . PRO A 1 365 ? 1.077 2.989 -9.853 1.00 66.44 365 PRO A C 1
ATOM 2783 O O . PRO A 1 365 ? -0.025 2.486 -9.634 1.00 66.44 365 PRO A O 1
ATOM 2786 N N . GLY A 1 366 ? 1.641 3.831 -8.989 1.00 63.75 366 GLY A N 1
ATOM 2787 C CA . GLY A 1 366 ? 1.029 4.207 -7.715 1.00 63.75 366 GLY A CA 1
ATOM 2788 C C . GLY A 1 366 ? 2.058 4.384 -6.598 1.00 63.75 366 GLY A C 1
ATOM 2789 O O . GLY A 1 366 ? 3.259 4.276 -6.845 1.00 63.75 366 GLY A O 1
ATOM 2790 N N . PRO A 1 367 ? 1.623 4.640 -5.350 1.00 52.50 367 PRO A N 1
ATOM 2791 C CA . PRO A 1 367 ? 2.527 4.965 -4.243 1.00 52.50 367 PRO A CA 1
ATOM 2792 C C . PRO A 1 367 ? 3.562 3.865 -3.957 1.00 52.50 367 PRO A C 1
ATOM 2794 O O . PRO A 1 367 ? 4.683 4.168 -3.570 1.00 52.50 367 PRO A O 1
ATOM 2797 N N . LEU A 1 368 ? 3.220 2.594 -4.190 1.00 63.78 368 LEU A N 1
ATOM 2798 C CA . LEU A 1 368 ? 4.146 1.471 -4.003 1.00 63.78 368 LEU A CA 1
ATOM 2799 C C . LEU A 1 368 ? 5.183 1.358 -5.137 1.00 63.78 368 LEU A C 1
ATOM 2801 O O . LEU A 1 368 ? 6.250 0.779 -4.931 1.00 63.78 368 LEU A O 1
ATOM 2805 N N . GLY A 1 369 ? 4.855 1.876 -6.330 1.00 69.69 369 GLY A N 1
ATOM 2806 C CA . GLY A 1 369 ? 5.685 1.844 -7.538 1.00 69.69 369 GLY A CA 1
ATOM 2807 C C . GLY A 1 369 ? 6.279 0.473 -7.856 1.00 69.69 369 GLY A C 1
ATOM 2808 O O . GLY A 1 369 ? 7.415 0.409 -8.320 1.00 69.69 369 GLY A O 1
ATOM 2809 N N . ARG A 1 370 ? 5.584 -0.620 -7.509 1.00 78.69 370 ARG A N 1
ATOM 2810 C CA . ARG A 1 370 ? 6.122 -1.988 -7.526 1.00 78.69 370 ARG A CA 1
ATOM 2811 C C . ARG A 1 370 ? 6.469 -2.394 -8.954 1.00 78.69 370 ARG A C 1
ATOM 2813 O O . ARG A 1 370 ? 5.636 -2.261 -9.843 1.00 78.69 370 ARG A O 1
ATOM 2820 N N . GLU A 1 371 ? 7.669 -2.935 -9.128 1.00 89.31 371 GLU A N 1
ATOM 2821 C CA . GLU A 1 371 ? 8.085 -3.650 -10.334 1.00 89.31 371 GLU A CA 1
ATOM 2822 C C . GLU A 1 371 ? 8.302 -5.116 -9.960 1.00 89.31 371 GLU A C 1
ATOM 2824 O O . GLU A 1 371 ? 8.858 -5.415 -8.900 1.00 89.31 371 GLU A O 1
ATOM 2829 N N . SER A 1 372 ? 7.826 -6.048 -10.775 1.00 91.44 372 SER A N 1
ATOM 2830 C CA . SER A 1 372 ? 7.980 -7.480 -10.525 1.00 91.44 372 SER A CA 1
ATOM 2831 C C . SER A 1 372 ? 8.190 -8.227 -11.840 1.00 91.44 372 SER A C 1
ATOM 2833 O O . SER A 1 372 ? 7.453 -7.972 -12.794 1.00 91.44 372 SER A O 1
ATOM 2835 N N . PRO A 1 373 ? 9.179 -9.134 -11.920 1.00 93.81 373 PRO A N 1
ATOM 2836 C CA . PRO A 1 373 ? 9.355 -9.983 -13.092 1.00 93.81 373 PRO A CA 1
ATOM 2837 C C . PRO A 1 373 ? 8.106 -10.817 -13.360 1.00 93.81 373 PRO A C 1
ATOM 2839 O O . PRO A 1 373 ? 7.443 -11.268 -12.428 1.00 93.81 373 PRO A O 1
ATOM 2842 N N . LEU A 1 374 ? 7.788 -11.035 -14.629 1.00 94.75 374 LEU A N 1
ATOM 2843 C CA . LEU A 1 374 ? 6.749 -11.960 -15.053 1.00 94.75 374 LEU A CA 1
ATOM 2844 C C . LEU A 1 374 ? 7.410 -13.270 -15.469 1.00 94.75 374 LEU A C 1
ATOM 2846 O O . LEU A 1 374 ? 8.108 -13.334 -16.479 1.00 94.75 374 LEU A O 1
ATOM 2850 N N . VAL A 1 375 ? 7.190 -14.316 -14.674 1.00 93.88 375 VAL A N 1
ATOM 2851 C CA . VAL A 1 375 ? 7.740 -15.652 -14.923 1.00 93.88 375 VAL A CA 1
ATOM 2852 C C . VAL A 1 375 ? 6.633 -16.539 -15.462 1.00 93.88 375 VAL A C 1
ATOM 2854 O O . VAL A 1 375 ? 5.676 -16.835 -14.747 1.00 93.88 375 VAL A O 1
ATOM 2857 N N . GLU A 1 376 ? 6.745 -16.975 -16.712 1.00 93.56 376 GLU A N 1
ATOM 2858 C CA . GLU A 1 376 ? 5.779 -17.917 -17.269 1.00 93.56 376 GLU A CA 1
ATOM 2859 C C . GLU A 1 376 ? 5.886 -19.276 -16.564 1.00 93.56 376 GLU A C 1
ATOM 2861 O O . GLU A 1 376 ? 6.968 -19.851 -16.444 1.00 93.56 376 GLU A O 1
ATOM 2866 N N . ILE A 1 377 ? 4.751 -19.781 -16.079 1.00 93.38 377 ILE A N 1
ATOM 2867 C CA . ILE A 1 377 ? 4.655 -21.064 -15.366 1.00 93.38 377 ILE A CA 1
ATOM 2868 C C . ILE A 1 377 ? 3.908 -22.140 -16.168 1.00 93.38 377 ILE A C 1
ATOM 2870 O O . ILE A 1 377 ? 3.719 -23.246 -15.664 1.00 93.38 377 ILE A O 1
ATOM 2874 N N . GLY A 1 378 ? 3.506 -21.823 -17.403 1.00 89.81 378 GLY A N 1
ATOM 2875 C CA . GLY A 1 378 ? 2.816 -22.717 -18.335 1.00 89.81 378 GLY A CA 1
ATOM 2876 C C . GLY A 1 378 ? 1.537 -22.103 -18.907 1.00 89.81 378 GLY A C 1
ATOM 2877 O O . GLY A 1 378 ? 0.896 -21.281 -18.255 1.00 89.81 378 GLY A O 1
ATOM 2878 N N . ASP A 1 379 ? 1.178 -22.512 -20.126 1.00 86.88 379 ASP A N 1
ATOM 2879 C CA . ASP A 1 379 ? -0.088 -22.187 -20.803 1.00 86.88 379 ASP A CA 1
ATOM 2880 C C . ASP A 1 379 ? -0.434 -20.683 -20.860 1.00 86.88 379 ASP A C 1
ATOM 2882 O O . ASP A 1 379 ? -1.594 -20.296 -20.703 1.00 86.88 379 ASP A O 1
ATOM 2886 N N . GLY A 1 380 ? 0.563 -19.807 -21.051 1.00 89.44 380 GLY A N 1
ATOM 2887 C CA . GLY A 1 380 ? 0.347 -18.353 -21.098 1.00 89.44 380 GLY A CA 1
ATOM 2888 C C . GLY A 1 380 ? 0.016 -17.717 -19.747 1.00 89.44 380 GLY A C 1
ATOM 2889 O O . GLY A 1 380 ? -0.417 -16.562 -19.691 1.00 89.44 380 GLY A O 1
ATOM 2890 N N . VAL A 1 381 ? 0.218 -18.452 -18.650 1.00 95.06 381 VAL A N 1
ATOM 2891 C CA . VAL A 1 381 ? 0.056 -17.958 -17.284 1.00 95.06 381 VAL A CA 1
ATOM 2892 C C . VAL A 1 381 ? 1.397 -17.480 -16.748 1.00 95.06 381 VAL A C 1
ATOM 2894 O O . VAL A 1 381 ? 2.362 -18.240 -16.641 1.00 95.06 381 VAL A O 1
ATOM 2897 N N . PHE A 1 382 ? 1.431 -16.222 -16.326 1.00 95.88 382 PHE A N 1
ATOM 2898 C CA . PHE A 1 382 ? 2.590 -15.592 -15.715 1.00 95.88 382 PHE A CA 1
ATOM 2899 C C . PHE A 1 382 ? 2.399 -15.485 -14.207 1.00 95.88 382 PHE A C 1
ATOM 2901 O O . PHE A 1 382 ? 1.380 -15.001 -13.717 1.00 95.88 382 PHE A O 1
ATOM 2908 N N . ARG A 1 383 ? 3.400 -15.907 -13.443 1.00 95.25 383 ARG A N 1
ATOM 2909 C CA . ARG A 1 383 ? 3.533 -15.551 -12.034 1.00 95.25 383 ARG A CA 1
ATOM 2910 C C . ARG A 1 383 ? 4.142 -14.155 -11.933 1.00 95.25 383 ARG A C 1
ATOM 2912 O O . ARG A 1 383 ? 5.124 -13.861 -12.612 1.00 95.25 383 ARG A O 1
ATOM 2919 N N . VAL A 1 384 ? 3.573 -13.316 -11.072 1.00 93.38 384 VAL A N 1
ATOM 2920 C CA . VAL A 1 384 ? 4.133 -11.998 -10.745 1.00 93.38 384 VAL A CA 1
ATOM 2921 C C . VAL A 1 384 ? 5.177 -12.173 -9.646 1.00 93.38 384 VAL A C 1
ATOM 2923 O O . VAL A 1 384 ? 4.821 -12.497 -8.524 1.00 93.38 384 VAL A O 1
ATOM 2926 N N . GLY A 1 385 ? 6.454 -11.973 -9.952 1.00 90.06 385 GLY A N 1
ATOM 2927 C CA . GLY A 1 385 ? 7.577 -12.193 -9.038 1.00 90.06 385 GLY A CA 1
ATOM 2928 C C . GLY A 1 385 ? 8.362 -13.474 -9.332 1.00 90.06 385 GLY A C 1
ATOM 2929 O O . GLY A 1 385 ? 7.853 -14.443 -9.906 1.00 90.06 385 GLY A O 1
ATOM 2930 N N . GLU A 1 386 ? 9.633 -13.474 -8.930 1.00 86.75 386 GLU A N 1
ATOM 2931 C CA . GLU A 1 386 ? 10.554 -14.589 -9.180 1.00 86.75 386 GLU A CA 1
ATOM 2932 C C . GLU A 1 386 ? 10.241 -15.784 -8.282 1.00 86.75 386 GLU A C 1
ATOM 2934 O O . GLU A 1 386 ? 10.347 -16.939 -8.707 1.00 86.75 386 GLU A O 1
ATOM 2939 N N . GLU A 1 387 ? 9.792 -15.515 -7.057 1.00 87.88 387 GLU A N 1
ATOM 2940 C CA . GLU A 1 387 ? 9.573 -16.527 -6.045 1.00 87.88 387 GLU A CA 1
ATOM 2941 C C . GLU A 1 387 ? 8.484 -17.524 -6.446 1.00 87.88 387 GLU A C 1
ATOM 2943 O O . GLU A 1 387 ? 7.344 -17.160 -6.732 1.00 87.88 387 GLU A O 1
ATOM 2948 N N . ASP A 1 388 ? 8.816 -18.813 -6.392 1.00 89.00 388 ASP A N 1
ATOM 2949 C CA . ASP A 1 388 ? 7.938 -19.922 -6.781 1.00 89.00 388 ASP A CA 1
ATOM 2950 C C . ASP A 1 388 ? 6.587 -19.956 -6.045 1.00 89.00 388 ASP A C 1
ATOM 2952 O O . ASP A 1 388 ? 5.580 -20.416 -6.587 1.00 89.00 388 ASP A O 1
ATOM 2956 N N . TRP A 1 389 ? 6.556 -19.425 -4.825 1.00 86.50 389 TRP A N 1
ATOM 2957 C CA . TRP A 1 389 ? 5.393 -19.372 -3.950 1.00 86.50 389 TRP A CA 1
ATOM 2958 C C . TRP A 1 389 ? 4.506 -18.143 -4.156 1.00 86.50 389 TRP A C 1
ATOM 2960 O O . TRP A 1 389 ? 3.452 -18.074 -3.517 1.00 86.50 389 TRP A O 1
ATOM 2970 N N . HIS A 1 390 ? 4.904 -17.174 -4.988 1.00 87.44 390 HIS A N 1
ATOM 2971 C CA . HIS A 1 390 ? 4.134 -15.946 -5.160 1.00 87.44 390 HIS A CA 1
ATOM 2972 C C . HIS A 1 390 ? 2.716 -16.270 -5.678 1.00 87.44 390 HIS A C 1
ATOM 2974 O O . HIS A 1 390 ? 2.597 -17.066 -6.616 1.00 87.44 390 HIS A O 1
ATOM 2980 N N . PRO A 1 391 ? 1.630 -15.732 -5.080 1.00 87.88 391 PRO A N 1
ATOM 2981 C CA . PRO A 1 391 ? 0.264 -16.151 -5.410 1.00 87.88 391 PRO A CA 1
ATOM 2982 C C . PRO A 1 391 ? -0.334 -15.454 -6.638 1.00 87.88 391 PRO A C 1
ATOM 2984 O O . PRO A 1 391 ? -1.131 -16.078 -7.328 1.00 87.88 391 PRO A O 1
ATOM 2987 N N . GLU A 1 392 ? 0.070 -14.216 -6.932 1.00 91.19 392 GLU A N 1
ATOM 2988 C CA . GLU A 1 392 ? -0.512 -13.412 -8.021 1.00 91.19 392 GLU A CA 1
ATOM 2989 C C . GLU A 1 392 ? -0.218 -14.020 -9.405 1.00 91.19 392 GLU A C 1
ATOM 2991 O O . GLU A 1 392 ? 0.903 -14.476 -9.686 1.00 91.19 392 GLU A O 1
ATOM 2996 N N . ARG A 1 393 ? -1.234 -14.048 -10.269 1.00 94.56 393 ARG A N 1
ATOM 2997 C CA . ARG A 1 393 ? -1.191 -14.596 -11.629 1.00 94.56 393 ARG A CA 1
ATOM 2998 C C . ARG A 1 393 ? -1.654 -13.556 -12.636 1.00 94.56 393 ARG A C 1
ATOM 3000 O O . ARG A 1 393 ? -2.731 -12.996 -12.495 1.00 94.56 393 ARG A O 1
ATOM 3007 N N . LEU A 1 394 ? -0.879 -13.362 -13.692 1.00 96.62 394 LEU A N 1
ATOM 3008 C CA . LEU A 1 394 ? -1.249 -12.548 -14.839 1.00 96.62 394 LEU A CA 1
ATOM 3009 C C . LEU A 1 394 ? -1.485 -13.453 -16.048 1.00 96.62 394 LEU A C 1
ATOM 3011 O O . LEU A 1 394 ? -0.678 -14.332 -16.346 1.00 96.62 394 LEU A O 1
ATOM 3015 N N . VAL A 1 395 ? -2.587 -13.228 -16.752 1.00 96.62 395 VAL A N 1
ATOM 3016 C CA . VAL A 1 395 ? -2.890 -13.891 -18.024 1.00 96.62 395 VAL A CA 1
ATOM 3017 C C . VAL A 1 395 ? -3.218 -12.825 -19.055 1.00 96.62 395 VAL A C 1
ATOM 3019 O O . VAL A 1 395 ? -4.062 -11.968 -18.800 1.00 96.62 395 VAL A O 1
ATOM 3022 N N . PHE A 1 396 ? -2.577 -12.888 -20.218 1.00 95.94 396 PHE A N 1
ATOM 3023 C CA . PHE A 1 396 ? -2.980 -12.102 -21.381 1.00 95.94 396 PHE A CA 1
ATOM 3024 C C . PHE A 1 396 ? -4.019 -12.894 -22.165 1.00 95.94 396 PHE A C 1
ATOM 3026 O O . PHE A 1 396 ? -3.800 -14.060 -22.490 1.00 95.94 396 PHE A O 1
ATOM 3033 N N . ASP A 1 397 ? -5.159 -12.280 -22.453 1.00 91.81 397 ASP A N 1
ATOM 3034 C CA . ASP A 1 397 ? -6.227 -12.914 -23.211 1.00 91.81 397 ASP A CA 1
ATOM 3035 C C . ASP A 1 397 ? -6.871 -11.929 -24.200 1.00 91.81 397 ASP A C 1
ATOM 3037 O O . ASP A 1 397 ? -6.503 -10.757 -24.281 1.00 91.81 397 ASP A O 1
ATOM 3041 N N . ALA A 1 398 ? -7.791 -12.444 -25.023 1.00 92.25 398 ALA A N 1
ATOM 3042 C CA . ALA A 1 398 ? -8.454 -11.697 -26.095 1.00 92.25 398 ALA A CA 1
ATOM 3043 C C . ALA A 1 398 ? -7.463 -11.000 -27.053 1.00 92.25 398 ALA A C 1
ATOM 3045 O O . ALA A 1 398 ? -7.213 -9.797 -26.969 1.00 92.25 398 ALA A O 1
ATOM 3046 N N . PHE A 1 399 ? -6.907 -11.769 -27.990 1.00 92.56 399 PHE A N 1
ATOM 3047 C CA . PHE A 1 399 ? -5.937 -11.269 -28.961 1.00 92.56 399 PHE A CA 1
ATOM 3048 C C . PHE A 1 399 ? -6.613 -10.747 -30.233 1.00 92.56 399 PHE A C 1
ATOM 3050 O O . PHE A 1 399 ? -7.510 -11.396 -30.772 1.00 92.56 399 PHE A O 1
ATOM 3057 N N . ILE A 1 400 ? -6.125 -9.614 -30.734 1.00 90.56 400 ILE A N 1
ATOM 3058 C CA . ILE A 1 400 ? -6.402 -9.079 -32.071 1.00 90.56 400 ILE A CA 1
ATOM 3059 C C . ILE A 1 400 ? -5.046 -8.900 -32.755 1.00 90.56 400 ILE A C 1
ATOM 3061 O O . ILE A 1 400 ? -4.142 -8.309 -32.173 1.00 90.56 400 ILE A O 1
ATOM 3065 N N . ASP A 1 401 ? -4.866 -9.479 -33.942 1.00 89.25 401 ASP A N 1
ATOM 3066 C CA . ASP A 1 401 ? -3.620 -9.396 -34.725 1.00 89.25 401 ASP A CA 1
ATOM 3067 C C . ASP A 1 401 ? -2.342 -9.729 -33.926 1.00 89.25 401 ASP A C 1
ATOM 3069 O O . ASP A 1 401 ? -1.298 -9.091 -34.048 1.00 89.25 401 ASP A O 1
ATOM 3073 N N . GLY A 1 402 ? -2.433 -10.746 -33.062 1.00 87.75 402 GLY A N 1
ATOM 3074 C CA . GLY A 1 402 ? -1.317 -11.206 -32.229 1.00 87.75 402 GLY A CA 1
ATOM 3075 C C . GLY A 1 402 ? -1.002 -10.313 -31.026 1.00 87.75 402 GLY A C 1
ATOM 3076 O O . GLY A 1 402 ? -0.075 -10.619 -30.286 1.00 87.75 402 GLY A O 1
ATOM 3077 N N . ARG A 1 403 ? -1.782 -9.255 -30.783 1.00 90.56 403 ARG A N 1
ATOM 3078 C CA . ARG A 1 403 ? -1.671 -8.352 -29.630 1.00 90.56 403 ARG A CA 1
ATOM 3079 C C . ARG A 1 403 ? -2.829 -8.598 -28.653 1.00 90.56 403 ARG A C 1
ATOM 3081 O O . ARG A 1 403 ? -3.980 -8.618 -29.087 1.00 90.56 403 ARG A O 1
ATOM 3088 N N . PRO A 1 404 ? -2.585 -8.790 -27.344 1.00 94.00 404 PRO A N 1
ATOM 3089 C CA . PRO A 1 404 ? -3.672 -8.894 -26.381 1.00 94.00 404 PRO A CA 1
ATOM 3090 C C . PRO A 1 404 ? -4.354 -7.536 -26.226 1.00 94.00 404 PRO A C 1
ATOM 3092 O O . PRO A 1 404 ? -3.697 -6.503 -26.108 1.00 94.00 404 PRO A O 1
ATOM 3095 N N . THR A 1 405 ? -5.678 -7.550 -26.185 1.00 94.00 405 THR A N 1
ATOM 3096 C CA . THR A 1 405 ? -6.500 -6.381 -25.838 1.00 94.00 405 THR A CA 1
ATOM 3097 C C . THR A 1 405 ? -6.861 -6.367 -24.359 1.00 94.00 405 THR A C 1
ATOM 3099 O O . THR A 1 405 ? -7.380 -5.371 -23.850 1.00 94.00 405 THR A O 1
ATOM 3102 N N . ARG A 1 406 ? -6.576 -7.462 -23.646 1.00 95.06 406 ARG A N 1
ATOM 3103 C CA . ARG A 1 406 ? -6.948 -7.641 -22.252 1.00 95.06 406 ARG A CA 1
ATOM 3104 C C . ARG A 1 406 ? -5.875 -8.411 -21.485 1.00 95.06 406 ARG A C 1
ATOM 3106 O O . ARG A 1 406 ? -5.237 -9.331 -21.991 1.00 95.06 406 ARG A O 1
ATOM 3113 N N . ALA A 1 407 ? -5.676 -8.001 -20.243 1.00 95.75 407 ALA A N 1
ATOM 3114 C CA . ALA A 1 407 ? -4.861 -8.688 -19.262 1.00 95.75 407 ALA A CA 1
ATOM 3115 C C . ALA A 1 407 ? -5.704 -8.914 -18.007 1.00 95.75 407 ALA A C 1
ATOM 3117 O O . ALA A 1 407 ? -6.470 -8.045 -17.588 1.00 95.75 407 ALA A O 1
ATOM 3118 N N . ARG A 1 408 ? -5.576 -10.088 -17.402 1.00 95.62 408 ARG A N 1
ATOM 3119 C CA . ARG A 1 408 ? -6.268 -10.448 -16.170 1.00 95.62 408 ARG A CA 1
ATOM 3120 C C . ARG A 1 408 ? -5.243 -10.737 -15.088 1.00 95.62 408 ARG A C 1
ATOM 3122 O O . ARG A 1 408 ? -4.531 -11.737 -15.176 1.00 95.62 408 ARG A O 1
ATOM 3129 N N . LEU A 1 409 ? -5.174 -9.853 -14.098 1.00 93.38 409 LEU A N 1
ATOM 3130 C CA . LEU A 1 409 ? -4.359 -10.019 -12.899 1.00 93.38 409 LEU A CA 1
ATOM 3131 C C . LEU A 1 409 ? -5.259 -10.604 -11.808 1.00 93.38 409 LEU A C 1
ATOM 3133 O O . LEU A 1 409 ? -6.151 -9.931 -11.298 1.00 93.38 409 LEU A O 1
ATOM 3137 N N . ASP A 1 410 ? -5.067 -11.883 -11.509 1.00 90.25 410 ASP A N 1
ATOM 3138 C CA . ASP A 1 410 ? -5.942 -12.713 -10.686 1.00 90.25 410 ASP A CA 1
ATOM 3139 C C . ASP A 1 410 ? -7.399 -12.693 -11.189 1.00 90.25 410 ASP A C 1
ATOM 3141 O O . ASP A 1 410 ? -7.745 -13.373 -12.167 1.00 90.25 410 ASP A O 1
ATOM 3145 N N . PHE A 1 411 ? -8.252 -11.905 -10.536 1.00 84.38 411 PHE A N 1
ATOM 3146 C CA . PHE A 1 411 ? -9.663 -11.716 -10.887 1.00 84.38 411 PHE A CA 1
ATOM 3147 C C . PHE A 1 411 ? -9.938 -10.356 -11.538 1.00 84.38 411 PHE A C 1
ATOM 3149 O O . PHE A 1 411 ? -11.025 -10.142 -12.072 1.00 84.38 411 PHE A O 1
ATOM 3156 N N . GLU A 1 412 ? -8.969 -9.444 -11.504 1.00 90.50 412 GLU A N 1
ATOM 3157 C CA . GLU A 1 412 ? -9.110 -8.080 -11.996 1.00 90.50 412 GLU A CA 1
ATOM 3158 C C . GLU A 1 412 ? -8.802 -8.012 -13.487 1.00 90.50 412 GLU A C 1
ATOM 3160 O O . GLU A 1 412 ? -7.802 -8.548 -13.971 1.00 90.50 412 GLU A O 1
ATOM 3165 N N . ILE A 1 413 ? -9.685 -7.342 -14.223 1.00 94.56 413 ILE A N 1
ATOM 3166 C CA . ILE A 1 413 ? -9.586 -7.196 -15.672 1.00 94.56 413 ILE A CA 1
ATOM 3167 C C . ILE A 1 413 ? -9.015 -5.821 -16.000 1.00 94.56 413 ILE A C 1
ATOM 3169 O O . ILE A 1 413 ? -9.510 -4.798 -15.520 1.00 94.56 413 ILE A O 1
ATOM 3173 N N . TYR A 1 414 ? -8.016 -5.824 -16.874 1.00 95.06 414 TYR A N 1
ATOM 3174 C CA . TYR A 1 414 ? -7.375 -4.652 -17.440 1.00 95.06 414 TYR A CA 1
ATOM 3175 C C . TYR A 1 414 ? -7.472 -4.706 -18.965 1.00 95.06 414 TYR A C 1
ATOM 3177 O O . TYR A 1 414 ? -7.241 -5.746 -19.576 1.00 95.06 414 TYR A O 1
ATOM 3185 N N . TYR A 1 415 ? -7.800 -3.584 -19.589 1.00 94.88 415 TYR A N 1
ATOM 3186 C CA . TYR A 1 415 ? -7.915 -3.424 -21.033 1.00 94.88 415 TYR A CA 1
ATOM 3187 C C . TYR A 1 415 ? -6.727 -2.634 -21.554 1.00 94.88 415 TYR A C 1
ATOM 3189 O O . TYR A 1 415 ? -6.353 -1.625 -20.960 1.00 94.88 415 TYR A O 1
ATOM 3197 N N . ARG A 1 416 ? -6.129 -3.088 -22.653 1.00 93.00 416 ARG A N 1
ATOM 3198 C CA . ARG A 1 416 ? -5.020 -2.381 -23.294 1.00 93.00 416 ARG A CA 1
ATOM 3199 C C . ARG A 1 416 ? -5.496 -1.013 -23.776 1.00 93.00 416 ARG A C 1
ATOM 3201 O O . ARG A 1 416 ? -6.559 -0.921 -24.379 1.00 93.00 416 ARG A O 1
ATOM 3208 N N . GLU A 1 417 ? -4.713 0.030 -23.515 1.00 87.69 417 GLU A N 1
ATOM 3209 C CA . GLU A 1 417 ? -5.091 1.390 -23.926 1.00 87.69 417 GLU A CA 1
ATOM 3210 C C . GLU A 1 417 ? -4.770 1.694 -25.403 1.00 87.69 417 GLU A C 1
ATOM 3212 O O . GLU A 1 417 ? -5.550 2.399 -26.026 1.00 87.69 417 GLU A O 1
ATOM 3217 N N . GLU A 1 418 ? -3.691 1.120 -25.966 1.00 70.31 418 GLU A N 1
ATOM 3218 C CA . GLU A 1 418 ? -3.072 1.465 -27.275 1.00 70.31 418 GLU A CA 1
ATOM 3219 C C . GLU A 1 418 ? -2.712 2.974 -27.409 1.00 70.31 418 GLU A C 1
ATOM 3221 O O . GLU A 1 418 ? -3.477 3.863 -27.073 1.00 70.31 418 GLU A O 1
ATOM 3226 N N . CYS A 1 419 ? -1.510 3.375 -27.832 1.00 47.97 419 CYS A N 1
ATOM 3227 C CA . CYS A 1 419 ? -0.949 3.135 -29.160 1.00 47.97 419 CYS A CA 1
ATOM 3228 C C . CYS A 1 419 ? 0.590 3.152 -29.163 1.00 47.97 419 CYS A C 1
ATOM 3230 O O . CYS A 1 419 ? 1.220 3.977 -28.504 1.00 47.97 419 CYS A O 1
ATOM 3232 N N . ASP A 1 420 ? 1.180 2.325 -30.026 1.00 44.06 420 ASP A N 1
ATOM 3233 C CA . ASP A 1 420 ? 2.426 2.693 -30.699 1.00 44.06 420 ASP A CA 1
ATOM 3234 C C . ASP A 1 420 ? 2.095 3.835 -31.676 1.00 44.06 420 ASP A C 1
ATOM 3236 O O . ASP A 1 420 ? 1.389 3.626 -32.663 1.00 44.06 420 ASP A O 1
ATOM 3240 N N . GLY A 1 421 ? 2.558 5.054 -31.399 1.00 34.38 421 GLY A N 1
ATOM 3241 C CA . GLY A 1 421 ? 2.416 6.189 -32.310 1.00 34.38 421 GLY A CA 1
ATOM 3242 C C . GLY A 1 421 ? 2.720 7.534 -31.637 1.00 34.38 421 GLY A C 1
ATOM 3243 O O . GLY A 1 421 ? 2.414 7.701 -30.462 1.00 34.38 421 GLY A O 1
ATOM 3244 N N . PRO A 1 422 ? 3.294 8.515 -32.358 1.00 24.97 422 PRO A N 1
ATOM 3245 C CA . PRO A 1 422 ? 3.776 9.796 -31.816 1.00 24.97 422 PRO A CA 1
ATOM 3246 C C . PRO A 1 422 ? 2.659 10.791 -31.420 1.00 24.97 422 PRO A C 1
ATOM 3248 O O . PRO A 1 422 ? 2.869 11.999 -31.464 1.00 24.97 422 PRO A O 1
ATOM 3251 N N . LEU A 1 423 ? 1.458 10.308 -31.088 1.00 30.00 423 LEU A N 1
ATOM 3252 C CA . LEU A 1 423 ? 0.281 11.129 -30.767 1.00 30.00 423 LEU A CA 1
ATOM 3253 C C . LEU A 1 423 ? -0.356 10.793 -29.404 1.00 30.00 423 LEU A C 1
ATOM 3255 O O . LEU A 1 423 ? -1.505 11.166 -29.171 1.00 30.00 423 LEU A O 1
ATOM 3259 N N . CYS A 1 424 ? 0.385 10.134 -28.509 1.00 32.69 424 CYS A N 1
ATOM 3260 C CA . CYS A 1 424 ? 0.084 10.125 -27.075 1.00 32.69 424 CYS A CA 1
ATOM 3261 C C . CYS A 1 424 ? 0.942 11.158 -26.348 1.00 32.69 424 CYS A C 1
ATOM 3263 O O . CYS A 1 424 ? 2.178 11.127 -26.552 1.00 32.69 424 CYS A O 1
#